Protein AF-A0A820BM24-F1 (afdb_monomer)

Solvent-accessible surface area (backbone atoms only — not comparable to full-atom values): 22820 Å² total; per-residue (Å²): 136,90,72,96,77,89,82,90,72,96,51,70,82,82,55,53,85,39,89,65,44,77,38,68,49,91,91,81,45,78,76,46,77,39,34,54,72,58,38,50,74,66,65,41,73,65,27,53,56,54,54,60,73,73,68,79,88,87,86,80,91,88,87,86,89,84,90,78,85,93,86,82,90,84,84,76,91,69,95,45,58,68,34,50,53,51,17,52,54,27,43,52,57,26,58,53,41,60,63,51,52,54,52,51,52,53,53,53,58,59,46,72,74,53,89,53,64,70,62,37,55,54,51,55,51,51,52,51,51,50,51,51,53,48,51,54,53,26,51,52,24,46,49,50,18,53,51,25,47,47,53,39,50,53,50,50,51,50,49,51,51,49,53,48,48,55,49,41,73,75,43,74,39,72,57,51,56,51,50,53,54,52,48,53,53,52,47,54,55,51,62,70,43,46,65,57,52,53,51,49,51,56,50,47,53,53,50,51,60,55,73,71,54,78,61,96,80,57,77,82,66,78,76,75,78,29,55,79,76,64,78,92,76,65,66,66,25,37,36,38,41,50,26,24,35,45,54,84,96,45,59,91,50,70,55,38,74,64,39,62,53,71,44,59,48,97,57,91,79,86,87,82,78,67,89,92,66,36,67,71,52,54,54,40,44,73,71,58,78,45,82,64,79,38,59,51,48,27,50,72,84,44,48,61,86,51,34,27,63,57,61,61,49,74,77,52,89,83,83,62,98,76,77,84,57,59,76,38,28,48,51,56,59,60,42,62,80,44,81,94,52,91,76,53,72,68,57,53,52,50,53,29,49,77,68,73,42,42,68,62,40,66,71,39,70,86,90,36,38,55,65,30,73,41,57,121

Foldseek 3Di:
DDDDDDDDDPDVVVCLPPQKDWDDDPPGDGDDMGHNVVVCVVCDPSVVSVVVNVDDDDDDDDDDDDDDDDDDPPDDDDPLVVLVVLLVVLVVLLVVLVVVVVVLVVVLVVLVVDPDPVVSVVVVVVSVVVNVVSVVSSVVSVVSNCVSVVVSVVVVVVVVVVVVVVVCVVDVCVVVVVCVVCVVVVVVVVVVCVVVVVVVVVVVVVVVVVVPDDDPDDQPPPVPQADFDPPVPFQFKKWWAQFWDDDPVGRVDILDGGDTDIDGGPDDDDDDDDPSNCPVVVVCVQLPVDDTPDTFMDGVRHTPVRHRNNNSNLPDDDDDPDDAADFFFQQVSQVVNPPPDDDDPVVSLVVCVVVVCNVVLVPPDPPQSRRDTDHD

Radius of gyration: 44.71 Å; Cα contacts (8 Å, |Δi|>4): 290; chains: 1; bounding box: 96×77×86 Å

pLDDT: mean 80.65, std 16.46, range [26.08, 97.44]

Mean predicted aligned error: 19.66 Å

Nearest PDB structures (foldseek):
  4ayx-assembly1_A  TM=6.324E-01  e=1.374E-15  Homo sapiens
  5kpj-assembly1_A  TM=5.023E-01  e=5.327E-17  Mus musculus
  7a69-assembly1_A  TM=4.609E-01  e=2.982E-17  Homo sapiens
  8pmj-assembly1_A  TM=6.245E-01  e=1.247E-14  Homo sapiens
  5och-assembly2_C  TM=5.347E-01  e=7.399E-15  Homo sapiens

Sequence (376 aa):
MGRTTIVVAHRLSTIRNADLILTMKTHSDIVEMGTHSQLILKKGHYFQLAQAQQQDPNSDTHDEEIFCDNQSVQEAGEPEWVYILFGTFASMLAGATAPVVGIIFSSLYHQYANTDLANQVRQTRNLAVIMICLHIAGGIFTWATTWAFAISGERLTRRMRLAAFAAVLRQEVGCVFIVITFAATAFGQSTAMMPEYSKARTAAIRIFALIERRSAIDPDNDDNNGVILPLDNIEGAVEFKNVHFSYPTRSKKLVLKNCSFKCAPLSSTALVGKSGHGKSTVISLLLRFYDPQQGSILLDGYDLRSLNLRWLRSIIGIVQQEPVLFDFNIRDNIAYGMLDRTVTDEEIHHVAKLANIHDTIISMPKVSCYNSFAGE

Secondary structure (DSSP, 8-state):
---------SSHHHHTT-S-EEEE-TTS-EEEEE-HHHHHHTTSHHHHHHHHTTS-S--------------SS-S---TTHHHHHHHHHHHHHHHTHHHHHHHHHHHHHHHTT---HHHHHHHHHHHHHHHHHHHHHHHHHHHHHHHHHHHHHHHHHHHHHHHHHHHHTTS-HHHHHHHHHHHHHHHHHHHHTHHHHHHHHHHHHHHHHHHS---SS-SS--SS-SBPPPGGG----EEEEEEEE--GGGTTS-SEEEEEEEEPTT-------STTSSHHHHHHHHTTSS--SEEEEEETTEETTTB-HHHHHHT-----SS----SEEHHHHHHTT-TTSPPPHHHHHHHHHHTT-HHHHHHS-TTTGGGSEE--

Structure (mmCIF, N/CA/C/O backbone):
data_AF-A0A820BM24-F1
#
_entry.id   AF-A0A820BM24-F1
#
loop_
_atom_site.group_PDB
_atom_site.id
_atom_site.type_symbol
_atom_site.label_atom_id
_atom_site.label_alt_id
_atom_site.label_comp_id
_atom_site.label_asym_id
_atom_site.label_entity_id
_atom_site.label_seq_id
_atom_site.pdbx_PDB_ins_code
_atom_site.Cartn_x
_atom_site.Cartn_y
_atom_site.Cartn_z
_atom_site.occupancy
_atom_site.B_iso_or_equiv
_atom_site.auth_seq_id
_atom_site.auth_comp_id
_atom_site.auth_asym_id
_atom_site.auth_atom_id
_atom_site.pdbx_PDB_model_num
ATOM 1 N N . MET A 1 1 ? 21.133 7.893 14.308 1.00 37.97 1 MET A N 1
ATOM 2 C CA . MET A 1 1 ? 21.611 6.553 14.716 1.00 37.97 1 MET A CA 1
ATOM 3 C C . MET A 1 1 ? 22.133 5.871 13.469 1.00 37.97 1 MET A C 1
ATOM 5 O O . MET A 1 1 ? 21.356 5.706 12.537 1.00 37.97 1 MET A O 1
ATOM 9 N N . GLY A 1 2 ? 23.441 5.617 13.410 1.00 53.16 2 GLY A N 1
ATOM 10 C CA . GLY A 1 2 ? 24.100 5.084 12.216 1.00 53.16 2 GLY A CA 1
ATOM 11 C C . GLY A 1 2 ? 23.794 3.606 11.979 1.00 53.16 2 GLY A C 1
ATOM 12 O O . GLY A 1 2 ? 23.418 2.886 12.903 1.00 53.16 2 GLY A O 1
ATOM 13 N N . ARG A 1 3 ? 23.966 3.168 10.731 1.00 51.59 3 ARG A N 1
ATOM 14 C CA . ARG A 1 3 ? 24.016 1.755 10.341 1.00 51.59 3 ARG A CA 1
ATOM 15 C C . ARG A 1 3 ? 25.448 1.433 9.933 1.00 51.59 3 ARG A C 1
ATOM 17 O O . ARG A 1 3 ? 26.060 2.235 9.227 1.00 51.59 3 ARG A O 1
ATOM 24 N N . THR A 1 4 ? 25.955 0.267 10.322 1.00 56.50 4 THR A N 1
ATOM 25 C CA . THR A 1 4 ? 27.225 -0.252 9.803 1.00 56.50 4 THR A CA 1
ATOM 26 C C . THR A 1 4 ? 27.129 -0.337 8.283 1.00 56.50 4 THR A C 1
ATOM 28 O O . THR A 1 4 ? 26.245 -1.013 7.760 1.00 56.50 4 THR A O 1
ATOM 31 N N . THR A 1 5 ? 27.991 0.395 7.582 1.00 55.69 5 THR A N 1
ATOM 32 C CA . THR A 1 5 ? 27.937 0.541 6.124 1.00 55.69 5 THR A CA 1
ATOM 33 C C . THR A 1 5 ? 29.291 0.151 5.554 1.00 55.69 5 THR A C 1
ATOM 35 O O . THR A 1 5 ? 30.288 0.806 5.837 1.00 55.69 5 THR A O 1
ATOM 38 N N . ILE A 1 6 ? 29.327 -0.925 4.770 1.00 73.12 6 ILE A N 1
ATOM 39 C CA . ILE A 1 6 ? 30.527 -1.372 4.059 1.00 73.12 6 ILE A CA 1
ATOM 40 C C . ILE A 1 6 ? 30.450 -0.800 2.643 1.00 73.12 6 ILE A C 1
ATOM 42 O O . ILE A 1 6 ? 29.454 -1.004 1.949 1.00 73.12 6 ILE A O 1
ATOM 46 N N . VAL A 1 7 ? 31.481 -0.062 2.228 1.00 67.81 7 VAL A N 1
ATOM 47 C CA . VAL A 1 7 ? 31.546 0.604 0.921 1.00 67.81 7 VAL A CA 1
ATOM 48 C C . VAL A 1 7 ? 32.791 0.130 0.184 1.00 67.81 7 VAL A C 1
ATOM 50 O O . VAL A 1 7 ? 33.906 0.341 0.651 1.00 67.81 7 VAL A O 1
ATOM 53 N N . VAL A 1 8 ? 32.596 -0.476 -0.987 1.00 73.50 8 VAL A N 1
ATOM 54 C CA . VAL A 1 8 ? 33.673 -0.797 -1.932 1.00 73.50 8 VAL A CA 1
ATOM 55 C C . VAL A 1 8 ? 33.683 0.297 -2.997 1.00 73.50 8 VAL A C 1
ATOM 57 O O . VAL A 1 8 ? 32.674 0.511 -3.666 1.00 73.50 8 VAL A O 1
ATOM 60 N N . ALA A 1 9 ? 34.793 1.024 -3.135 1.00 66.94 9 ALA A N 1
ATOM 61 C CA . ALA A 1 9 ? 34.901 2.151 -4.059 1.00 66.94 9 ALA A CA 1
ATOM 62 C C . ALA A 1 9 ? 36.257 2.178 -4.770 1.00 66.94 9 ALA A C 1
ATOM 64 O O . ALA A 1 9 ? 37.298 2.041 -4.137 1.00 66.94 9 ALA A O 1
ATOM 65 N N . HIS A 1 10 ? 36.234 2.453 -6.076 1.00 61.81 10 HIS A N 1
ATOM 66 C CA . HIS A 1 10 ? 37.442 2.631 -6.891 1.00 61.81 10 HIS A CA 1
ATOM 67 C C . HIS A 1 10 ? 38.037 4.049 -6.825 1.00 61.81 10 HIS A C 1
ATOM 69 O O . HIS A 1 10 ? 39.167 4.254 -7.255 1.00 61.81 10 HIS A O 1
ATOM 75 N N . ARG A 1 11 ? 37.299 5.043 -6.310 1.00 63.47 11 ARG A N 1
ATOM 76 C CA . ARG A 1 11 ? 37.763 6.435 -6.168 1.00 63.47 11 ARG A CA 1
ATOM 77 C C . ARG A 1 11 ? 38.035 6.729 -4.697 1.00 63.47 11 ARG A C 1
ATOM 79 O O . ARG A 1 11 ? 37.123 6.614 -3.880 1.00 63.47 11 ARG A O 1
ATOM 86 N N . LEU A 1 12 ? 39.253 7.144 -4.344 1.00 71.31 12 LEU A N 1
ATOM 87 C CA . LEU A 1 12 ? 39.605 7.370 -2.935 1.00 71.31 12 LEU A CA 1
ATOM 88 C C . LEU A 1 12 ? 38.837 8.540 -2.289 1.00 71.31 12 LEU A C 1
ATOM 90 O O . LEU A 1 12 ? 38.669 8.569 -1.068 1.00 71.31 12 LEU A O 1
ATOM 94 N N . SER A 1 13 ? 38.315 9.477 -3.085 1.00 71.31 13 SER A N 1
ATOM 95 C CA . SER A 1 13 ? 37.529 10.617 -2.596 1.00 71.31 13 SER A CA 1
ATOM 96 C C . SER A 1 13 ? 36.216 10.218 -1.908 1.00 71.31 13 SER A C 1
ATOM 98 O O . SER A 1 13 ? 35.816 10.889 -0.959 1.00 71.31 13 SER A O 1
ATOM 100 N N . THR A 1 14 ? 35.569 9.119 -2.315 1.00 69.44 14 THR A N 1
ATOM 101 C CA . THR A 1 14 ? 34.298 8.655 -1.725 1.00 69.44 14 THR A CA 1
ATOM 102 C C . THR A 1 14 ? 34.461 7.884 -0.415 1.00 69.44 14 THR A C 1
ATOM 104 O O . THR A 1 14 ? 33.500 7.790 0.343 1.00 69.44 14 THR A O 1
ATOM 107 N N . ILE A 1 15 ? 35.657 7.366 -0.115 1.00 80.31 15 ILE A N 1
ATOM 108 C CA . ILE A 1 15 ? 35.956 6.612 1.122 1.00 80.31 15 ILE A CA 1
ATOM 109 C C . ILE A 1 15 ? 36.770 7.412 2.147 1.00 80.31 15 ILE A C 1
ATOM 111 O O . ILE A 1 15 ? 37.054 6.919 3.234 1.00 80.31 15 ILE A O 1
ATOM 115 N N . ARG A 1 16 ? 37.116 8.668 1.839 1.00 78.50 16 ARG A N 1
ATOM 116 C CA . ARG A 1 16 ? 37.930 9.544 2.699 1.00 78.50 16 ARG A CA 1
ATOM 117 C C . ARG A 1 16 ? 37.364 9.740 4.111 1.00 78.50 16 ARG A C 1
ATOM 119 O O . ARG A 1 16 ? 38.133 9.858 5.061 1.00 78.50 16 ARG A O 1
ATOM 126 N N . ASN A 1 17 ? 36.037 9.759 4.229 1.00 77.12 17 ASN A N 1
ATOM 127 C CA . ASN A 1 17 ? 35.311 9.982 5.482 1.00 77.12 17 ASN A CA 1
ATOM 128 C C . ASN A 1 17 ? 34.834 8.671 6.141 1.00 77.12 17 ASN A C 1
ATOM 130 O O . ASN A 1 17 ? 33.962 8.715 7.003 1.00 77.12 17 ASN A O 1
ATOM 134 N N . ALA A 1 18 ? 35.341 7.508 5.716 1.00 80.88 18 ALA A N 1
ATOM 135 C CA . ALA A 1 18 ? 35.007 6.234 6.345 1.00 80.88 18 ALA A CA 1
ATOM 136 C C . ALA A 1 18 ? 35.722 6.080 7.699 1.00 80.88 18 ALA A C 1
ATOM 138 O O . ALA A 1 18 ? 36.927 6.320 7.803 1.00 80.88 18 ALA A O 1
ATOM 139 N N . ASP A 1 19 ? 34.988 5.617 8.715 1.00 82.19 19 ASP A N 1
ATOM 140 C CA . ASP A 1 19 ? 35.515 5.378 10.069 1.00 82.19 19 ASP A CA 1
ATOM 141 C C . ASP A 1 19 ? 36.599 4.283 10.104 1.00 82.19 19 ASP A C 1
ATOM 143 O O . ASP A 1 19 ? 37.441 4.258 11.001 1.00 82.19 19 ASP A O 1
ATOM 147 N N . LEU A 1 20 ? 36.591 3.380 9.117 1.00 81.06 20 LEU A N 1
ATOM 148 C CA . LEU A 1 20 ? 37.594 2.338 8.926 1.00 81.06 20 LEU A CA 1
ATOM 149 C C . LEU A 1 20 ? 37.752 2.027 7.433 1.00 81.06 20 LEU A C 1
ATOM 151 O O . LEU A 1 20 ? 36.768 1.774 6.740 1.00 81.06 20 LEU A O 1
ATOM 155 N N . ILE A 1 21 ? 38.992 2.013 6.951 1.00 86.62 21 ILE A N 1
ATOM 156 C CA . ILE A 1 21 ? 39.361 1.627 5.588 1.00 86.62 21 ILE A CA 1
ATOM 157 C C . ILE A 1 21 ? 40.187 0.339 5.659 1.00 86.62 21 ILE A C 1
ATOM 159 O O . ILE A 1 21 ? 41.071 0.209 6.510 1.00 86.62 21 ILE A O 1
ATOM 163 N N . LEU A 1 22 ? 39.888 -0.599 4.759 1.00 83.94 22 LEU A N 1
ATOM 164 C CA . LEU A 1 22 ? 40.585 -1.873 4.587 1.00 83.94 22 LEU A CA 1
ATOM 165 C C . LEU A 1 22 ? 41.218 -1.899 3.196 1.00 83.94 22 LEU A C 1
ATOM 167 O O . LEU A 1 22 ? 40.520 -1.701 2.204 1.00 83.94 22 LEU A O 1
ATOM 171 N N . THR A 1 23 ? 42.524 -2.143 3.125 1.00 77.00 23 THR A N 1
ATOM 172 C CA . THR A 1 23 ? 43.271 -2.229 1.862 1.00 77.00 23 THR A CA 1
ATOM 173 C C . THR A 1 23 ? 43.679 -3.674 1.631 1.00 77.00 23 THR A C 1
ATOM 175 O O . THR A 1 23 ? 44.342 -4.276 2.479 1.00 77.00 23 THR A O 1
ATOM 178 N N . MET A 1 24 ? 43.268 -4.231 0.495 1.00 73.56 24 MET A N 1
ATOM 179 C CA . MET A 1 24 ? 43.546 -5.613 0.102 1.00 73.56 24 MET A CA 1
ATOM 180 C C . MET A 1 24 ? 44.585 -5.656 -1.018 1.00 73.56 24 MET A C 1
ATOM 182 O O . MET A 1 24 ? 44.666 -4.725 -1.820 1.00 73.56 24 MET A O 1
ATOM 186 N N . LYS A 1 25 ? 45.354 -6.744 -1.086 1.00 70.06 25 LYS A N 1
ATOM 187 C CA . LYS A 1 25 ? 46.290 -7.026 -2.186 1.00 70.06 25 LYS A CA 1
ATOM 188 C C . LYS A 1 25 ? 45.809 -8.240 -2.993 1.00 70.06 25 LYS A C 1
ATOM 190 O O . LYS A 1 25 ? 44.867 -8.929 -2.600 1.00 70.06 25 LYS A O 1
ATOM 195 N N . THR A 1 26 ? 46.422 -8.473 -4.151 1.00 54.16 26 THR A N 1
ATOM 196 C CA . THR A 1 26 ? 46.179 -9.632 -5.020 1.00 54.16 26 THR A CA 1
ATOM 197 C C . THR A 1 26 ? 46.178 -10.937 -4.213 1.00 54.16 26 THR A C 1
ATOM 199 O O . THR A 1 26 ? 47.045 -11.124 -3.364 1.00 54.16 26 THR A O 1
ATOM 202 N N . HIS A 1 27 ? 45.215 -11.824 -4.491 1.00 49.50 27 HIS A N 1
ATOM 203 C CA . HIS A 1 27 ? 44.894 -13.042 -3.717 1.00 49.50 27 HIS A CA 1
ATOM 204 C C . HIS A 1 27 ? 44.203 -12.844 -2.349 1.00 49.50 27 HIS A C 1
ATOM 206 O O . HIS A 1 27 ? 44.266 -13.714 -1.491 1.00 49.50 27 HIS A O 1
ATOM 212 N N . SER A 1 28 ? 43.414 -11.774 -2.205 1.00 51.81 28 SER A N 1
ATOM 213 C CA . SER A 1 28 ? 42.346 -11.640 -1.190 1.00 51.81 28 SER A CA 1
ATOM 214 C C . SER A 1 28 ? 42.769 -11.420 0.270 1.00 51.81 28 SER A C 1
ATOM 216 O O . SER A 1 28 ? 41.905 -11.411 1.148 1.00 5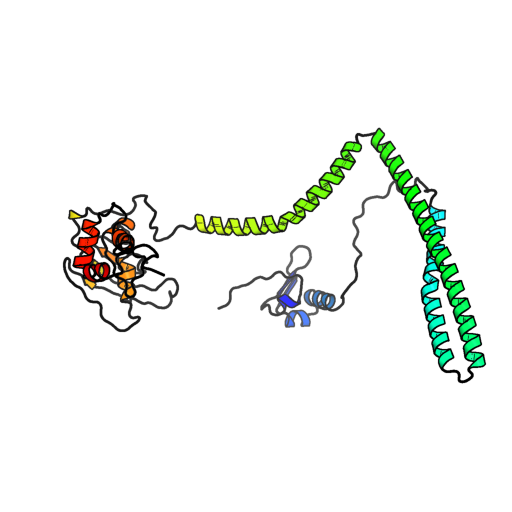1.81 28 SER A O 1
ATOM 218 N N . ASP A 1 29 ? 44.044 -11.146 0.541 1.00 67.19 29 ASP A N 1
ATOM 219 C CA . ASP A 1 29 ? 44.510 -10.784 1.884 1.00 67.19 29 ASP A CA 1
ATOM 220 C C . ASP A 1 29 ? 44.297 -9.293 2.200 1.00 67.19 29 ASP A C 1
ATOM 222 O O . ASP A 1 29 ? 44.568 -8.411 1.376 1.00 67.19 29 ASP A O 1
ATOM 226 N N . ILE A 1 30 ? 43.848 -8.996 3.428 1.00 78.12 30 ILE A N 1
ATOM 227 C CA . ILE A 1 30 ? 43.783 -7.630 3.973 1.00 78.12 30 ILE A CA 1
ATOM 228 C C . ILE A 1 30 ? 45.169 -7.262 4.505 1.00 78.12 30 ILE A C 1
ATOM 230 O O . ILE A 1 30 ? 45.624 -7.810 5.507 1.00 78.12 30 ILE A O 1
ATOM 234 N N . VAL A 1 31 ? 45.824 -6.306 3.850 1.00 76.00 31 VAL A N 1
ATOM 235 C CA . VAL A 1 31 ? 47.204 -5.901 4.157 1.00 76.00 31 VAL A CA 1
ATOM 236 C C . VAL A 1 31 ? 47.246 -4.684 5.082 1.00 76.00 31 VAL A C 1
ATOM 238 O O . VAL A 1 31 ? 48.149 -4.571 5.909 1.00 76.00 31 VAL A O 1
ATOM 241 N N . GLU A 1 32 ? 46.270 -3.774 4.987 1.00 80.88 32 GLU A N 1
ATOM 242 C CA . GLU A 1 32 ? 46.257 -2.539 5.785 1.00 80.88 32 GLU A CA 1
ATOM 243 C C . GLU A 1 32 ? 44.862 -2.205 6.318 1.00 80.88 32 GLU A C 1
ATOM 245 O O . GLU A 1 32 ? 43.856 -2.371 5.629 1.00 80.88 32 GLU A O 1
ATOM 250 N N . MET A 1 33 ? 44.814 -1.682 7.544 1.00 84.44 33 MET A N 1
ATOM 251 C CA . MET A 1 33 ? 43.596 -1.253 8.231 1.00 84.44 33 MET A CA 1
ATOM 252 C C . MET A 1 33 ? 43.857 0.057 8.991 1.00 84.44 33 MET A C 1
ATOM 254 O O . MET A 1 33 ? 44.900 0.209 9.640 1.00 84.44 33 MET A O 1
ATOM 258 N N . GLY A 1 34 ? 42.921 1.007 8.909 1.00 84.00 34 GLY A N 1
ATOM 259 C CA . GLY A 1 34 ? 42.967 2.270 9.655 1.00 84.00 34 GLY A CA 1
ATOM 260 C C . GLY A 1 34 ? 42.073 3.361 9.063 1.00 84.00 34 GLY A C 1
ATOM 261 O O . GLY A 1 34 ? 41.353 3.128 8.095 1.00 84.00 34 GLY A O 1
ATOM 262 N N . THR A 1 35 ? 42.122 4.566 9.629 1.00 85.38 35 THR A N 1
ATOM 263 C CA . THR A 1 35 ? 41.476 5.749 9.028 1.00 85.38 35 THR A CA 1
ATOM 264 C C . THR A 1 35 ? 42.340 6.347 7.914 1.00 85.38 35 THR A C 1
ATOM 266 O O . THR A 1 35 ? 43.556 6.142 7.879 1.00 85.38 35 THR A O 1
ATOM 269 N N . HIS A 1 36 ? 41.739 7.149 7.027 1.00 83.56 36 HIS A N 1
ATOM 270 C CA . HIS A 1 36 ? 42.433 7.835 5.926 1.00 83.56 36 HIS A CA 1
ATOM 271 C C . HIS A 1 36 ? 43.730 8.544 6.371 1.00 83.56 36 HIS A C 1
ATOM 273 O O . HIS A 1 36 ? 44.790 8.335 5.781 1.00 83.56 36 HIS A O 1
ATOM 279 N N . SER A 1 37 ? 43.678 9.318 7.461 1.00 81.12 37 SER A N 1
ATOM 280 C CA . SER A 1 37 ? 44.842 10.040 7.999 1.00 81.12 37 SER A CA 1
ATOM 281 C C . SER A 1 37 ? 45.944 9.106 8.517 1.00 81.12 37 SER A C 1
ATOM 283 O O . SER A 1 37 ? 47.126 9.383 8.328 1.00 81.12 37 SER A O 1
ATOM 285 N N . GLN A 1 38 ? 45.574 7.984 9.146 1.00 81.81 38 GLN A N 1
ATOM 286 C CA . GLN A 1 38 ? 46.529 6.992 9.653 1.00 81.81 38 GLN A CA 1
ATOM 287 C C . GLN A 1 38 ? 47.213 6.224 8.515 1.00 81.81 38 GLN A C 1
ATOM 289 O O . GLN A 1 38 ? 48.414 5.969 8.582 1.00 81.81 38 GLN A O 1
ATOM 294 N N . LEU A 1 39 ? 46.466 5.866 7.467 1.00 81.12 39 LEU A N 1
ATOM 295 C CA . LEU A 1 39 ? 46.996 5.130 6.318 1.00 81.12 39 LEU A CA 1
ATOM 296 C C . LEU A 1 39 ? 47.895 6.004 5.428 1.00 81.12 39 LEU A C 1
ATOM 298 O O . LEU A 1 39 ? 48.918 5.522 4.946 1.00 81.12 39 LEU A O 1
ATOM 302 N N . ILE A 1 40 ? 47.594 7.303 5.292 1.00 79.50 40 ILE A N 1
ATOM 303 C CA . ILE A 1 40 ? 48.495 8.262 4.628 1.00 79.50 40 ILE A CA 1
ATOM 304 C C . ILE A 1 40 ? 49.832 8.384 5.373 1.00 79.50 40 ILE A C 1
ATOM 306 O O . ILE A 1 40 ? 50.889 8.337 4.746 1.00 79.50 40 ILE A O 1
ATOM 310 N N . LEU A 1 41 ? 49.811 8.484 6.708 1.00 78.00 41 LEU A N 1
ATOM 311 C CA . LEU A 1 41 ? 51.032 8.577 7.520 1.00 78.00 41 LEU A CA 1
ATOM 312 C C . LEU A 1 41 ? 51.919 7.324 7.425 1.00 78.00 41 LEU A C 1
ATOM 314 O O . LEU A 1 41 ? 53.141 7.442 7.484 1.00 78.00 41 LEU A O 1
ATOM 318 N N . LYS A 1 42 ? 51.323 6.137 7.242 1.00 78.00 42 LYS A N 1
ATOM 319 C CA . LYS A 1 42 ? 52.053 4.865 7.091 1.00 78.00 42 LYS A CA 1
ATOM 320 C C . LYS A 1 42 ? 52.771 4.703 5.742 1.00 78.00 42 LYS A C 1
ATOM 322 O O . LYS A 1 42 ? 53.598 3.805 5.633 1.00 78.00 42 LYS A O 1
ATOM 327 N N . LYS A 1 43 ? 52.471 5.535 4.732 1.00 78.81 43 LYS A N 1
ATOM 328 C CA . LYS A 1 43 ? 53.042 5.470 3.365 1.00 78.81 43 LYS A CA 1
ATOM 329 C C . LYS A 1 43 ? 52.965 4.085 2.685 1.00 78.81 43 LYS A C 1
ATOM 331 O O . LYS A 1 43 ? 53.815 3.741 1.866 1.00 78.81 43 LYS A O 1
ATOM 336 N N . GLY A 1 44 ? 51.945 3.302 3.032 1.00 79.44 44 GLY A N 1
ATOM 337 C CA . GLY A 1 44 ? 51.732 1.938 2.542 1.00 79.44 44 GLY A CA 1
ATOM 338 C C . GLY A 1 44 ? 51.004 1.843 1.193 1.00 79.44 44 GLY A C 1
ATOM 339 O O . GLY A 1 44 ? 50.932 2.819 0.442 1.00 79.44 44 GLY A O 1
ATOM 340 N N . HIS A 1 45 ? 50.420 0.678 0.900 1.00 77.38 45 HIS A N 1
ATOM 341 C CA . HIS A 1 45 ? 49.632 0.407 -0.317 1.00 77.38 45 HIS A CA 1
ATOM 342 C C . HIS A 1 45 ? 48.503 1.425 -0.515 1.00 77.38 45 HIS A C 1
ATOM 344 O O . HIS A 1 45 ? 48.327 1.942 -1.618 1.00 77.38 45 HIS A O 1
ATOM 350 N N . TYR A 1 46 ? 47.789 1.801 0.553 1.00 81.44 46 TYR A N 1
ATOM 351 C CA . TYR A 1 46 ? 46.750 2.834 0.470 1.00 81.44 46 TYR A CA 1
ATOM 352 C C . TYR A 1 46 ? 47.298 4.201 0.024 1.00 81.44 46 TYR A C 1
ATOM 354 O O . TYR A 1 46 ? 46.655 4.921 -0.740 1.00 81.44 46 TYR A O 1
ATOM 362 N N . PHE A 1 47 ? 48.495 4.569 0.489 1.00 80.12 47 PHE A N 1
ATOM 363 C CA . PHE A 1 47 ? 49.132 5.844 0.153 1.00 80.12 47 PHE A CA 1
ATOM 364 C C . PHE A 1 47 ? 49.641 5.868 -1.294 1.00 80.12 47 PHE A C 1
ATOM 366 O O . PHE A 1 47 ? 49.497 6.887 -1.966 1.00 80.12 47 PHE A O 1
ATOM 373 N N . GLN A 1 48 ? 50.167 4.747 -1.795 1.00 77.25 48 GLN A N 1
ATOM 374 C CA . GLN A 1 48 ? 50.580 4.608 -3.196 1.00 77.25 48 GLN A CA 1
ATOM 375 C C . GLN A 1 48 ? 49.382 4.782 -4.144 1.00 77.25 48 GLN A C 1
ATOM 377 O O . GLN A 1 48 ? 49.449 5.577 -5.080 1.00 77.25 48 GLN A O 1
ATOM 382 N N . LEU A 1 49 ? 48.244 4.146 -3.836 1.00 70.75 49 LEU A N 1
ATOM 383 C CA . LEU A 1 49 ? 46.984 4.341 -4.568 1.00 70.75 49 LEU A CA 1
ATOM 384 C C . LEU A 1 49 ? 46.461 5.788 -4.474 1.00 70.75 49 LEU A C 1
ATOM 386 O O . LEU A 1 49 ? 45.901 6.308 -5.438 1.00 70.75 49 LEU A O 1
ATOM 390 N N . ALA A 1 50 ? 46.663 6.461 -3.336 1.00 72.44 50 ALA A N 1
ATOM 391 C CA . ALA A 1 50 ? 46.279 7.860 -3.154 1.00 72.44 50 ALA A CA 1
ATOM 392 C C . ALA A 1 50 ? 47.132 8.842 -3.969 1.00 72.44 50 ALA A C 1
ATOM 394 O O . ALA A 1 50 ? 46.581 9.806 -4.497 1.00 72.44 50 ALA A O 1
ATOM 395 N N . GLN A 1 51 ? 48.441 8.602 -4.095 1.00 73.75 51 GLN A N 1
ATOM 396 C CA . GLN A 1 51 ? 49.309 9.405 -4.962 1.00 73.75 51 GLN A CA 1
ATOM 397 C C . GLN A 1 51 ? 49.011 9.154 -6.444 1.00 73.75 51 GLN A C 1
ATOM 399 O O . GLN A 1 51 ? 48.860 10.116 -7.193 1.00 73.75 51 GLN A O 1
ATOM 404 N N . ALA A 1 52 ? 48.832 7.892 -6.849 1.00 64.88 52 ALA A N 1
ATOM 405 C CA . ALA A 1 52 ? 48.509 7.533 -8.231 1.00 64.88 52 ALA A CA 1
ATOM 406 C C . ALA A 1 52 ? 47.192 8.167 -8.731 1.00 64.88 52 ALA A C 1
ATOM 408 O O . ALA A 1 52 ? 47.079 8.503 -9.901 1.00 64.88 52 ALA A O 1
ATOM 409 N N . GLN A 1 53 ? 46.206 8.404 -7.852 1.00 60.03 53 GLN A N 1
ATOM 410 C CA . GLN A 1 53 ? 44.963 9.109 -8.215 1.00 60.03 53 GLN A CA 1
ATOM 411 C C . GLN A 1 53 ? 45.053 10.649 -8.181 1.00 60.03 53 GLN A C 1
ATOM 413 O O . GLN A 1 53 ? 44.049 11.313 -8.442 1.00 60.03 53 GLN A O 1
ATOM 418 N N . GLN A 1 54 ? 46.208 11.240 -7.852 1.00 58.38 54 GLN A N 1
ATOM 419 C CA . GLN A 1 54 ? 46.415 12.699 -7.866 1.00 58.38 54 GLN A CA 1
ATOM 420 C C . GLN A 1 54 ? 47.227 13.208 -9.066 1.00 58.38 54 GLN A C 1
ATOM 422 O O . GLN A 1 54 ? 47.317 14.421 -9.253 1.00 58.38 54 GLN A O 1
ATOM 427 N N . GLN A 1 55 ? 47.766 12.314 -9.897 1.00 46.25 55 GLN A N 1
ATOM 428 C CA . GLN A 1 55 ? 48.464 12.646 -11.139 1.00 46.25 55 GLN A CA 1
ATOM 429 C C . GLN A 1 55 ? 47.929 11.784 -12.290 1.00 46.25 55 GLN A C 1
ATOM 431 O O . GLN A 1 55 ? 48.527 10.768 -12.603 1.00 46.25 55 GLN A O 1
ATOM 436 N N . ASP A 1 56 ? 46.775 12.166 -12.856 1.00 39.22 56 ASP A N 1
ATOM 437 C CA . ASP A 1 56 ? 46.582 12.290 -14.318 1.00 39.22 56 ASP A CA 1
ATOM 438 C C . ASP A 1 56 ? 45.120 12.567 -14.725 1.00 39.22 56 ASP A C 1
ATOM 440 O O . ASP A 1 56 ? 44.198 11.832 -14.356 1.00 39.22 56 ASP A O 1
ATOM 444 N N . PRO A 1 57 ? 44.893 13.592 -15.564 1.00 44.34 57 PRO A N 1
ATOM 445 C CA . PRO A 1 57 ? 43.786 13.660 -16.504 1.00 44.34 57 PRO A CA 1
ATOM 446 C C . PRO A 1 57 ? 44.297 13.447 -17.947 1.00 44.34 57 PRO A C 1
ATOM 448 O O . PRO A 1 57 ? 44.902 14.349 -18.523 1.00 44.34 57 PRO A O 1
ATOM 451 N N . ASN A 1 58 ? 43.941 12.298 -18.539 1.00 38.03 58 ASN A N 1
ATOM 452 C CA . ASN A 1 58 ? 44.236 11.816 -19.908 1.00 38.03 58 ASN A CA 1
ATOM 453 C C . ASN A 1 58 ? 45.621 11.178 -20.157 1.00 38.03 58 ASN A C 1
ATOM 455 O O . ASN A 1 58 ? 46.597 11.877 -20.410 1.00 38.03 58 ASN A O 1
ATOM 459 N N . SER A 1 59 ? 45.652 9.849 -20.303 1.00 29.91 59 SER A N 1
ATOM 460 C CA . SER A 1 59 ? 46.204 9.159 -21.491 1.00 29.91 59 SER A CA 1
ATOM 461 C C . SER A 1 59 ? 45.869 7.655 -21.461 1.00 29.91 59 SER A C 1
ATOM 463 O O . SER A 1 59 ? 45.590 7.102 -20.398 1.00 29.91 59 SER A O 1
ATOM 465 N N . ASP A 1 60 ? 45.827 7.020 -22.635 1.00 33.03 60 ASP A N 1
ATOM 466 C CA . ASP A 1 60 ? 45.508 5.597 -22.834 1.00 33.03 60 ASP A CA 1
ATOM 467 C C . ASP A 1 60 ? 46.776 4.725 -22.924 1.00 33.03 60 ASP A C 1
ATOM 469 O O . ASP A 1 60 ? 47.744 5.170 -23.536 1.00 33.03 60 ASP A O 1
ATOM 473 N N . THR A 1 61 ? 46.687 3.451 -22.484 1.00 33.88 61 THR A N 1
ATOM 474 C CA . THR A 1 61 ? 47.502 2.265 -22.909 1.00 33.88 61 THR A CA 1
ATOM 475 C C . THR A 1 61 ? 49.041 2.343 -22.722 1.00 33.88 61 THR A C 1
ATOM 477 O O . THR A 1 61 ? 49.657 3.370 -22.951 1.00 33.88 61 THR A O 1
ATOM 480 N N . HIS A 1 62 ? 49.812 1.339 -22.297 1.00 33.12 62 HIS A N 1
ATOM 481 C CA . HIS A 1 62 ? 49.792 -0.136 -22.366 1.00 33.12 62 HIS A CA 1
ATOM 482 C C . HIS A 1 62 ? 50.597 -0.693 -21.152 1.00 33.12 62 HIS A C 1
ATOM 484 O O . HIS A 1 62 ? 51.267 0.097 -20.488 1.00 33.12 62 HIS A O 1
ATOM 490 N N . ASP A 1 63 ? 50.768 -1.987 -20.844 1.00 30.08 63 ASP A N 1
ATOM 491 C CA . ASP A 1 63 ? 49.998 -3.255 -20.924 1.00 30.08 63 ASP A CA 1
ATOM 492 C C . ASP A 1 63 ? 50.808 -4.307 -20.104 1.00 30.08 63 ASP A C 1
ATOM 494 O O . ASP A 1 63 ? 51.940 -4.025 -19.710 1.00 30.08 63 ASP A O 1
ATOM 498 N N . GLU A 1 64 ? 50.293 -5.526 -19.873 1.00 28.25 64 GLU A N 1
ATOM 499 C CA . GLU A 1 64 ? 51.125 -6.689 -19.488 1.00 28.25 64 GLU A CA 1
ATOM 500 C C . GLU A 1 64 ? 50.714 -7.959 -20.259 1.00 28.25 64 GLU A C 1
ATOM 502 O O . GLU A 1 64 ? 49.548 -8.161 -20.604 1.00 28.25 64 GLU A O 1
ATOM 507 N N . GLU A 1 65 ? 51.709 -8.784 -20.588 1.00 29.95 65 GLU A N 1
ATOM 508 C CA . GLU A 1 65 ? 51.651 -9.804 -21.641 1.00 29.95 65 GLU A CA 1
ATOM 509 C C . GLU A 1 65 ? 50.976 -11.122 -21.216 1.00 29.95 65 GLU A C 1
ATOM 511 O O . GLU A 1 65 ? 51.148 -11.608 -20.099 1.00 29.95 65 GLU A O 1
ATOM 516 N N . ILE A 1 66 ? 50.327 -11.796 -22.175 1.00 29.77 66 ILE A N 1
ATOM 517 C CA . ILE A 1 66 ? 50.167 -13.258 -22.149 1.00 29.77 66 ILE A CA 1
ATOM 518 C C . ILE A 1 66 ? 50.873 -13.834 -23.377 1.00 29.77 66 ILE A C 1
ATOM 520 O O . ILE A 1 66 ? 50.490 -13.586 -24.518 1.00 29.77 66 ILE A O 1
ATOM 524 N N . PHE A 1 67 ? 51.915 -14.619 -23.118 1.00 26.09 67 PHE A N 1
ATOM 525 C CA . PHE A 1 67 ? 52.761 -15.249 -24.124 1.00 26.09 67 PHE A CA 1
ATOM 526 C C . PHE A 1 67 ? 52.112 -16.535 -24.664 1.00 26.09 67 PHE A C 1
ATOM 528 O O . PHE A 1 67 ? 51.850 -17.456 -23.891 1.00 26.09 67 PHE A O 1
ATOM 535 N N . CYS A 1 68 ? 51.906 -16.635 -25.981 1.00 30.06 68 CYS A N 1
ATOM 536 C CA . CYS A 1 68 ? 51.628 -17.898 -26.680 1.00 30.06 68 CYS A CA 1
ATOM 537 C C . CYS A 1 68 ? 52.158 -17.866 -28.124 1.00 30.06 68 CYS A C 1
ATOM 539 O O . CYS A 1 68 ? 51.473 -17.424 -29.037 1.00 30.06 68 CYS A O 1
ATOM 541 N N . ASP A 1 69 ? 53.390 -18.360 -28.250 1.00 26.08 69 ASP A N 1
ATOM 542 C CA . ASP A 1 69 ? 54.063 -18.990 -29.397 1.00 26.08 69 ASP A CA 1
ATOM 543 C C . ASP A 1 69 ? 53.984 -18.376 -30.816 1.00 26.08 69 ASP A C 1
ATOM 545 O O . ASP A 1 69 ? 52.934 -18.212 -31.434 1.00 26.08 69 ASP A O 1
ATOM 549 N N . ASN A 1 70 ? 55.167 -18.131 -31.387 1.00 32.91 70 ASN A N 1
ATOM 550 C CA . ASN A 1 70 ? 55.368 -17.538 -32.708 1.00 32.91 70 ASN A CA 1
ATOM 551 C C . ASN A 1 70 ? 55.848 -18.600 -33.708 1.00 32.91 70 ASN A C 1
ATOM 553 O O . ASN A 1 70 ? 57.051 -18.830 -33.836 1.00 32.91 70 ASN A O 1
ATOM 557 N N . GLN A 1 71 ? 54.938 -19.177 -34.501 1.00 36.81 71 GLN A N 1
ATOM 558 C CA . GLN A 1 71 ? 55.336 -19.933 -35.696 1.00 36.81 71 GLN A CA 1
ATOM 559 C C . GLN A 1 71 ? 54.318 -19.864 -36.852 1.00 36.81 71 GLN A C 1
ATOM 561 O O . GLN A 1 71 ? 53.656 -20.842 -37.181 1.00 36.81 71 GLN A O 1
ATOM 566 N N . SER A 1 72 ? 54.196 -18.682 -37.483 1.00 35.69 72 SER A N 1
ATOM 567 C CA . SER A 1 72 ? 53.947 -18.505 -38.944 1.00 35.69 72 SER A CA 1
ATOM 568 C C . SER A 1 72 ? 53.688 -17.039 -39.368 1.00 35.69 72 SER A C 1
ATOM 570 O O . SER A 1 72 ? 52.768 -16.752 -40.126 1.00 35.69 72 SER A O 1
ATOM 572 N N . VAL A 1 73 ? 54.516 -16.080 -38.925 1.00 37.84 73 VAL A N 1
ATOM 573 C CA . VAL A 1 73 ? 54.420 -14.657 -39.359 1.00 37.84 73 VAL A CA 1
ATOM 574 C C . VAL A 1 73 ? 55.537 -14.261 -40.350 1.00 37.84 73 VAL A C 1
ATOM 576 O O . VAL A 1 73 ? 55.638 -13.118 -40.784 1.00 37.84 73 VAL A O 1
ATOM 579 N N . GLN A 1 74 ? 56.359 -15.218 -40.790 1.00 39.75 74 GLN A N 1
ATOM 580 C CA . GLN A 1 74 ? 57.372 -15.023 -41.835 1.00 39.75 74 GLN A CA 1
ATOM 581 C C . GLN A 1 74 ? 57.119 -15.923 -43.049 1.00 39.75 74 GLN A C 1
ATOM 583 O O . GLN A 1 74 ? 57.883 -16.849 -43.284 1.00 39.75 74 GLN A O 1
ATOM 588 N N . GLU A 1 75 ? 56.074 -15.637 -43.839 1.00 42.25 75 GLU A N 1
ATOM 589 C CA . GLU A 1 75 ? 55.997 -16.129 -45.230 1.00 42.25 75 GLU A CA 1
ATOM 590 C C . GLU A 1 75 ? 55.003 -15.360 -46.136 1.00 42.25 75 GLU A C 1
ATOM 592 O O . GLU A 1 75 ? 54.170 -15.947 -46.817 1.00 42.25 75 GLU A O 1
ATOM 597 N N . ALA A 1 76 ? 55.099 -14.023 -46.187 1.00 34.50 76 ALA A N 1
ATOM 598 C CA . ALA A 1 76 ? 54.658 -13.220 -47.344 1.00 34.50 76 ALA A CA 1
ATOM 599 C C . ALA A 1 76 ? 55.153 -11.765 -47.242 1.00 34.50 76 ALA A C 1
ATOM 601 O O . ALA A 1 76 ? 54.609 -10.962 -46.487 1.00 34.50 76 ALA A O 1
ATOM 602 N N . GLY A 1 77 ? 56.149 -11.385 -48.048 1.00 45.09 77 GLY A N 1
ATOM 603 C CA . GLY A 1 77 ? 56.446 -9.969 -48.278 1.00 45.09 77 GLY A CA 1
ATOM 604 C C . GLY A 1 77 ? 55.356 -9.344 -49.149 1.00 45.09 77 GLY A C 1
ATOM 605 O O . GLY A 1 77 ? 55.287 -9.628 -50.344 1.00 45.09 77 GLY A O 1
ATOM 606 N N . GLU A 1 78 ? 54.489 -8.512 -48.571 1.00 59.09 78 GLU A N 1
ATOM 607 C CA . GLU A 1 78 ? 53.371 -7.918 -49.310 1.00 59.09 78 GLU A CA 1
ATOM 608 C C . GLU A 1 78 ? 53.821 -6.721 -50.188 1.00 59.09 78 GLU A C 1
ATOM 610 O O . GLU A 1 78 ? 54.580 -5.860 -49.732 1.00 59.09 78 GLU A O 1
ATOM 615 N N . PRO A 1 79 ? 53.367 -6.614 -51.456 1.00 63.88 79 PRO A N 1
ATOM 616 C CA . PRO A 1 79 ? 53.969 -5.742 -52.481 1.00 63.88 79 PRO A CA 1
ATOM 617 C C . PRO A 1 79 ? 53.619 -4.243 -52.362 1.00 63.88 79 PRO A C 1
ATOM 619 O O . PRO A 1 79 ? 53.765 -3.484 -53.320 1.00 63.88 79 PRO A O 1
ATOM 622 N N . GLU A 1 80 ? 53.118 -3.801 -51.211 1.00 71.38 80 GLU A N 1
ATOM 623 C CA . GLU A 1 80 ? 52.503 -2.479 -51.022 1.00 71.38 80 GLU A CA 1
ATOM 624 C C . GLU A 1 80 ? 53.351 -1.523 -50.166 1.00 71.38 80 GLU A C 1
ATOM 626 O O . GLU A 1 80 ? 53.097 -0.317 -50.159 1.00 71.38 80 GLU A O 1
ATOM 631 N N . TRP A 1 81 ? 54.425 -2.021 -49.539 1.00 78.06 81 TRP A N 1
ATOM 632 C CA . TRP A 1 81 ? 55.330 -1.237 -48.683 1.00 78.06 81 TRP A CA 1
ATOM 633 C C . TRP A 1 81 ? 55.889 0.024 -49.361 1.00 78.06 81 TRP A C 1
ATOM 635 O O . TRP A 1 81 ? 56.079 1.038 -48.698 1.00 78.06 81 TRP 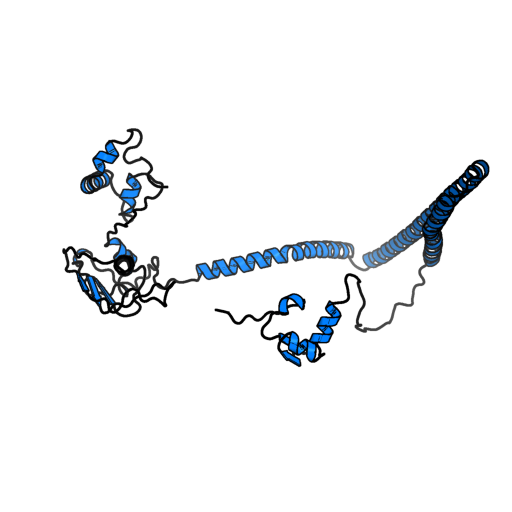A O 1
ATOM 645 N N . VAL A 1 82 ? 56.092 -0.002 -50.684 1.00 84.06 82 VAL A N 1
ATOM 646 C CA . VAL A 1 82 ? 56.560 1.156 -51.467 1.00 84.06 82 VAL A CA 1
ATOM 647 C C . VAL A 1 82 ? 55.544 2.305 -51.438 1.00 84.06 82 VAL A C 1
ATOM 649 O O . VAL A 1 82 ? 55.934 3.463 -51.302 1.00 84.06 82 VAL A O 1
ATOM 652 N N . TYR A 1 83 ? 54.243 2.003 -51.516 1.00 86.50 83 TYR A N 1
ATOM 653 C CA . TYR A 1 83 ? 53.178 3.012 -51.454 1.00 86.50 83 TYR A CA 1
ATOM 654 C C . TYR A 1 83 ? 52.994 3.546 -50.033 1.00 86.50 83 TYR A C 1
ATOM 656 O O . TYR A 1 83 ? 52.783 4.743 -49.861 1.00 86.50 83 TYR A O 1
ATOM 664 N N . ILE A 1 84 ? 53.143 2.688 -49.020 1.00 84.62 84 ILE A N 1
ATOM 665 C CA . ILE A 1 84 ? 53.102 3.088 -47.607 1.00 84.62 84 ILE A CA 1
ATOM 666 C C . ILE A 1 84 ? 54.290 4.005 -47.279 1.00 84.62 84 ILE A C 1
ATOM 668 O O . ILE A 1 84 ? 54.100 5.071 -46.694 1.00 84.62 84 ILE A O 1
ATOM 672 N N . LEU A 1 85 ? 55.504 3.647 -47.710 1.00 87.12 85 LEU A N 1
ATOM 673 C CA . LEU A 1 85 ? 56.716 4.448 -47.514 1.00 87.12 85 LEU A CA 1
ATOM 674 C C . LEU A 1 85 ? 56.618 5.805 -48.229 1.00 87.12 85 LEU A C 1
ATOM 676 O O . LEU A 1 85 ? 56.896 6.843 -47.629 1.00 87.12 85 LEU A O 1
ATOM 680 N N . PHE A 1 86 ? 56.159 5.808 -49.484 1.00 90.50 86 PHE A N 1
ATOM 681 C CA . PHE A 1 86 ? 55.926 7.030 -50.255 1.00 90.50 86 PHE A CA 1
ATOM 682 C C . PHE A 1 86 ? 54.839 7.919 -49.627 1.00 90.50 86 PHE A C 1
ATOM 684 O O . PHE A 1 86 ? 55.050 9.121 -49.472 1.00 90.50 86 PHE A O 1
ATOM 691 N N . GLY A 1 87 ? 53.709 7.338 -49.208 1.00 88.56 87 GLY A N 1
ATOM 692 C CA . GLY A 1 87 ? 52.625 8.048 -48.525 1.00 88.56 87 GLY A CA 1
ATOM 693 C C . GLY A 1 87 ? 53.067 8.646 -47.189 1.00 88.56 87 GLY A C 1
ATOM 694 O O . GLY A 1 87 ? 52.755 9.796 -46.896 1.00 88.56 87 GLY A O 1
ATOM 695 N N . THR A 1 88 ? 53.876 7.917 -46.418 1.00 89.75 88 THR A N 1
ATOM 696 C CA . THR A 1 88 ? 54.454 8.396 -45.150 1.00 89.75 88 THR A CA 1
ATOM 697 C C . THR A 1 88 ? 55.396 9.580 -45.379 1.00 89.75 88 THR A C 1
ATOM 699 O O . THR A 1 88 ? 55.301 10.595 -44.689 1.00 89.75 88 THR A O 1
ATOM 702 N N . PHE A 1 89 ? 56.263 9.500 -46.393 1.00 91.69 89 PHE A N 1
ATOM 703 C CA . PHE A 1 89 ? 57.169 10.592 -46.752 1.00 91.69 89 PHE A CA 1
ATOM 704 C C . PHE A 1 89 ? 56.414 11.838 -47.249 1.00 91.69 89 PHE A C 1
ATOM 706 O O . PHE A 1 89 ? 56.699 12.953 -46.808 1.00 91.69 89 PHE A O 1
ATOM 713 N N . ALA A 1 90 ? 55.403 11.660 -48.106 1.00 89.38 90 ALA A N 1
ATOM 714 C CA . ALA A 1 90 ? 54.540 12.751 -48.559 1.00 89.38 90 ALA A CA 1
ATOM 715 C C . ALA A 1 90 ? 53.751 13.383 -47.393 1.00 89.38 90 ALA A C 1
ATOM 717 O O . ALA A 1 90 ? 53.662 14.609 -47.314 1.00 89.38 90 ALA A O 1
ATOM 718 N N . SER A 1 91 ? 53.271 12.575 -46.441 1.00 91.19 91 SER A N 1
ATOM 719 C CA . SER A 1 91 ? 52.566 13.049 -45.244 1.00 91.19 91 SER A CA 1
ATOM 720 C C . SER A 1 91 ? 53.459 13.912 -44.351 1.00 91.19 91 SER A C 1
ATOM 722 O O . SER A 1 91 ? 52.992 14.900 -43.785 1.00 91.19 91 SER A O 1
ATOM 724 N N . MET A 1 92 ? 54.747 13.574 -44.235 1.00 91.44 92 MET A N 1
ATOM 725 C CA . MET A 1 92 ? 55.719 14.367 -43.479 1.00 91.44 92 MET A CA 1
ATOM 726 C C . MET A 1 92 ? 55.933 15.751 -44.117 1.00 91.44 92 MET A C 1
ATOM 728 O O . MET A 1 92 ? 55.951 16.761 -43.413 1.00 91.44 92 MET A O 1
ATOM 732 N N . LEU A 1 93 ? 56.028 15.817 -45.450 1.00 89.31 93 LEU A N 1
ATOM 733 C CA . LEU A 1 93 ? 56.157 17.080 -46.188 1.00 89.31 93 LEU A CA 1
ATOM 734 C C . LEU A 1 93 ? 54.872 17.921 -46.150 1.00 89.31 93 LEU A C 1
ATOM 736 O O . LEU A 1 93 ? 54.947 19.139 -45.995 1.00 89.31 93 LEU A O 1
ATOM 740 N N . ALA A 1 94 ? 53.697 17.288 -46.222 1.00 87.25 94 ALA A N 1
ATOM 741 C CA . ALA A 1 94 ? 52.416 17.964 -46.026 1.00 87.25 94 ALA A CA 1
ATOM 742 C C . ALA A 1 94 ? 52.305 18.551 -44.605 1.00 87.25 94 ALA A C 1
ATOM 744 O O . ALA A 1 94 ? 51.991 19.733 -44.447 1.00 87.25 94 ALA A O 1
ATOM 745 N N . GLY A 1 95 ? 52.643 17.768 -43.574 1.00 86.19 95 GLY A N 1
ATOM 746 C CA . GLY A 1 95 ? 52.630 18.199 -42.172 1.00 86.19 95 GLY A CA 1
ATOM 747 C C . GLY A 1 95 ? 53.585 19.360 -41.874 1.00 86.19 95 GLY A C 1
ATOM 748 O O . GLY A 1 95 ? 53.247 20.248 -41.092 1.00 86.19 95 GLY A O 1
ATOM 749 N N . ALA A 1 96 ? 54.733 19.422 -42.556 1.00 88.88 96 ALA A N 1
ATOM 750 C CA . ALA A 1 96 ? 55.694 20.519 -42.430 1.00 88.88 96 ALA A CA 1
ATOM 751 C C . ALA A 1 96 ? 55.158 21.886 -42.910 1.00 88.88 96 ALA A C 1
ATOM 753 O O . ALA A 1 96 ? 55.726 22.920 -42.557 1.00 88.88 96 ALA A O 1
ATOM 754 N N . THR A 1 97 ? 54.056 21.939 -43.668 1.00 89.25 97 THR A N 1
ATOM 755 C CA . THR A 1 97 ? 53.490 23.223 -44.123 1.00 89.25 97 THR A CA 1
ATOM 756 C C . THR A 1 97 ? 52.901 24.055 -42.983 1.00 89.25 97 THR A C 1
ATOM 758 O O . THR A 1 97 ? 53.111 25.267 -42.954 1.00 89.25 97 THR A O 1
ATOM 761 N N . ALA A 1 98 ? 52.247 23.429 -41.999 1.00 85.81 98 ALA A N 1
ATOM 762 C CA . ALA A 1 98 ? 51.627 24.118 -40.866 1.00 85.81 98 ALA A CA 1
ATOM 763 C C . ALA A 1 98 ? 52.616 24.957 -40.016 1.00 85.81 98 ALA A C 1
ATOM 765 O O . ALA A 1 98 ? 52.357 26.151 -39.828 1.00 85.81 98 ALA A O 1
ATOM 766 N N . PRO A 1 99 ? 53.767 24.427 -39.541 1.00 91.94 99 PRO A N 1
ATOM 767 C CA . PRO A 1 99 ? 54.740 25.240 -38.808 1.00 91.94 99 PRO A CA 1
ATOM 768 C C . PRO A 1 99 ? 55.384 26.329 -39.680 1.00 91.94 99 PRO A C 1
ATOM 770 O O . PRO A 1 99 ? 55.622 27.432 -39.190 1.00 91.94 99 PRO A O 1
ATOM 773 N N . VAL A 1 100 ? 55.610 26.080 -40.978 1.00 90.50 100 VAL A N 1
ATOM 774 C CA . VAL A 1 100 ? 56.162 27.098 -41.893 1.00 90.50 100 VAL A CA 1
ATOM 775 C C . VAL A 1 100 ? 55.174 28.252 -42.105 1.00 90.50 100 VAL A C 1
ATOM 777 O O . VAL A 1 100 ? 55.588 29.411 -42.104 1.00 90.50 100 VAL A O 1
ATOM 780 N N . VAL A 1 101 ? 53.868 27.978 -42.196 1.00 87.69 101 VAL A N 1
ATOM 781 C CA . VAL A 1 101 ? 52.826 29.021 -42.213 1.00 87.69 101 VAL A CA 1
ATOM 782 C C . VAL A 1 101 ? 52.862 29.857 -40.928 1.00 87.69 101 VAL A C 1
ATOM 784 O O . VAL A 1 101 ? 52.821 31.084 -41.007 1.00 87.69 101 VAL A O 1
ATOM 787 N N . GLY A 1 102 ? 53.035 29.230 -39.758 1.00 87.38 102 GLY A N 1
ATOM 788 C CA . GLY A 1 102 ? 53.225 29.942 -38.487 1.00 87.38 102 GLY A CA 1
ATOM 789 C C . GLY A 1 102 ? 54.440 30.884 -38.488 1.00 87.38 102 GLY A C 1
ATOM 790 O O . GLY A 1 102 ? 54.337 32.033 -38.056 1.00 87.38 102 GLY A O 1
ATOM 791 N N . ILE A 1 103 ? 55.572 30.444 -39.048 1.00 90.94 103 ILE A N 1
ATOM 792 C CA . ILE A 1 103 ? 56.781 31.274 -39.204 1.00 90.94 103 ILE A CA 1
ATOM 793 C C . ILE A 1 103 ? 56.526 32.456 -40.156 1.00 90.94 103 ILE A C 1
ATOM 795 O O . ILE A 1 103 ? 56.911 33.586 -39.844 1.00 90.94 103 ILE A O 1
ATOM 799 N N . ILE A 1 104 ? 55.839 32.232 -41.284 1.00 88.31 104 ILE A N 1
ATOM 800 C CA . ILE A 1 104 ? 55.481 33.295 -42.239 1.00 88.31 104 ILE A CA 1
ATOM 801 C C . ILE A 1 104 ? 54.572 34.341 -41.577 1.00 88.31 104 ILE A C 1
ATOM 803 O O . ILE A 1 104 ? 54.823 35.536 -41.730 1.00 88.31 104 ILE A O 1
ATOM 807 N N . PHE A 1 105 ? 53.573 33.930 -40.788 1.00 86.62 105 PHE A N 1
ATOM 808 C CA . PHE A 1 105 ? 52.735 34.864 -40.024 1.00 86.62 105 PHE A CA 1
ATOM 809 C C . PHE A 1 105 ? 53.532 35.662 -38.981 1.00 86.62 105 PHE A C 1
ATOM 811 O O . PHE A 1 105 ? 53.318 36.867 -38.849 1.00 86.62 105 PHE A O 1
ATOM 818 N N . SER A 1 106 ? 54.501 35.040 -38.303 1.00 87.56 106 SER A N 1
ATOM 819 C CA . SER A 1 106 ? 55.412 35.743 -37.386 1.00 87.56 106 SER A CA 1
ATOM 820 C C . SER A 1 106 ? 56.272 36.793 -38.112 1.00 87.56 106 SER A C 1
ATOM 822 O O . SER A 1 106 ? 56.391 37.934 -37.661 1.00 87.56 106 SER A O 1
ATOM 824 N N . SER A 1 107 ? 56.792 36.461 -39.300 1.00 85.38 107 SER A N 1
ATOM 825 C CA . SER A 1 107 ? 57.542 37.407 -40.144 1.00 85.38 107 SER A CA 1
ATOM 826 C C . SER A 1 107 ? 56.672 38.548 -40.681 1.00 85.38 107 SER A C 1
ATOM 828 O O . SER A 1 107 ? 57.118 39.694 -40.713 1.00 85.38 107 SER A O 1
ATOM 830 N N . LEU A 1 108 ? 55.416 38.270 -41.051 1.00 83.31 108 LEU A N 1
ATOM 831 C CA . LEU A 1 108 ? 54.447 39.303 -41.428 1.00 83.31 108 LEU A CA 1
ATOM 832 C C . LEU A 1 108 ? 54.196 40.277 -40.269 1.00 83.31 108 LEU A C 1
ATOM 834 O O . LEU A 1 108 ? 54.214 41.485 -40.490 1.00 83.31 108 LEU A O 1
ATOM 838 N N . TYR A 1 109 ? 54.030 39.778 -39.040 1.00 83.75 109 TYR A N 1
ATOM 839 C CA . TYR A 1 109 ? 53.834 40.624 -37.859 1.00 83.75 109 TYR A CA 1
ATOM 840 C C . TYR A 1 109 ? 55.043 41.536 -37.596 1.00 83.75 109 TYR A C 1
ATOM 842 O O . TYR A 1 109 ? 54.877 42.734 -37.377 1.00 83.75 109 TYR A O 1
ATOM 850 N N . HIS A 1 110 ? 56.268 41.009 -37.717 1.00 79.94 110 HIS A N 1
ATOM 851 C CA . HIS A 1 110 ? 57.487 41.817 -37.603 1.00 79.94 110 HIS A CA 1
ATOM 852 C C . HIS A 1 110 ? 57.585 42.892 -38.705 1.00 79.94 110 HIS A C 1
ATOM 854 O O . HIS A 1 110 ? 58.113 43.979 -38.464 1.00 79.94 110 HIS A O 1
ATOM 860 N N . GLN A 1 111 ? 57.046 42.641 -39.903 1.00 78.19 111 GLN A N 1
ATOM 861 C CA . GLN A 1 111 ? 57.082 43.614 -40.998 1.00 78.19 111 GLN A CA 1
ATOM 862 C C . GLN A 1 111 ? 56.129 44.803 -40.796 1.00 78.19 111 GLN A C 1
ATOM 864 O O . GLN A 1 111 ? 56.375 45.873 -41.352 1.00 78.19 111 GLN A O 1
ATOM 869 N N . TYR A 1 112 ? 55.093 44.671 -39.961 1.00 74.75 112 TYR A N 1
ATOM 870 C CA . TYR A 1 112 ? 54.241 45.798 -39.555 1.00 74.75 112 TYR A CA 1
ATOM 871 C C . TYR A 1 112 ? 54.922 46.784 -38.590 1.00 74.75 112 TYR A C 1
ATOM 873 O O . TYR A 1 112 ? 54.418 47.891 -38.420 1.00 74.75 112 TYR A O 1
ATOM 881 N N . ALA A 1 113 ? 56.067 46.427 -37.999 1.00 74.25 113 ALA A N 1
ATOM 882 C CA . ALA A 1 113 ? 56.853 47.328 -37.152 1.00 74.25 113 ALA A CA 1
ATOM 883 C C . ALA A 1 113 ? 57.812 48.248 -37.943 1.00 74.25 113 ALA A C 1
ATOM 885 O O . ALA A 1 113 ? 58.393 49.165 -37.364 1.00 74.25 113 ALA A O 1
ATOM 886 N N . ASN A 1 114 ? 57.989 48.023 -39.251 1.00 71.50 114 ASN A N 1
ATOM 887 C CA . ASN A 1 114 ? 58.875 48.822 -40.101 1.00 71.50 114 ASN A CA 1
ATOM 888 C C . ASN A 1 114 ? 58.153 50.064 -40.657 1.00 71.50 114 ASN A C 1
ATOM 890 O O . ASN A 1 114 ? 57.084 49.958 -41.250 1.00 71.50 114 ASN A O 1
ATOM 894 N N . THR A 1 115 ? 58.764 51.244 -40.512 1.00 68.62 115 THR A N 1
ATOM 895 C CA . THR A 1 115 ? 58.174 52.554 -40.862 1.00 68.62 115 THR A CA 1
ATOM 896 C C . THR A 1 115 ? 58.268 52.954 -42.341 1.00 68.62 115 THR A C 1
ATOM 898 O O . THR A 1 115 ? 57.697 53.973 -42.727 1.00 68.62 115 THR A O 1
ATOM 901 N N . ASP A 1 116 ? 58.957 52.181 -43.186 1.00 78.19 116 ASP A N 1
ATOM 902 C CA . ASP A 1 116 ? 59.062 52.441 -44.629 1.00 78.19 116 ASP A CA 1
ATOM 903 C C . ASP A 1 116 ? 58.007 51.656 -45.426 1.00 78.19 116 ASP A C 1
ATOM 905 O O . ASP A 1 116 ? 5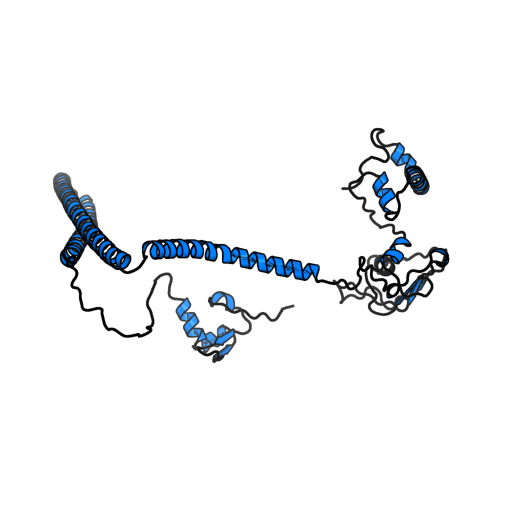8.153 50.460 -45.702 1.00 78.19 116 ASP A O 1
ATOM 909 N N . LEU A 1 117 ? 56.961 52.370 -45.849 1.00 73.94 117 LEU A N 1
ATOM 910 C CA . LEU A 1 117 ? 55.812 51.832 -46.577 1.00 73.94 117 LEU A CA 1
ATOM 911 C C . LEU A 1 117 ? 56.188 51.148 -47.906 1.00 73.94 117 LEU A C 1
ATOM 913 O O . LEU A 1 117 ? 55.574 50.144 -48.277 1.00 73.94 117 LEU A O 1
ATOM 917 N N . ALA A 1 118 ? 57.195 51.647 -48.631 1.00 79.06 118 ALA A N 1
ATOM 918 C CA . ALA A 1 118 ? 57.572 51.087 -49.932 1.00 79.06 118 ALA A CA 1
ATOM 919 C C . ALA A 1 118 ? 58.232 49.708 -49.771 1.00 79.06 118 ALA A C 1
ATOM 921 O O . ALA A 1 118 ? 57.918 48.757 -50.499 1.00 79.06 118 ALA A O 1
ATOM 922 N N . ASN A 1 119 ? 59.103 49.577 -48.768 1.00 78.19 119 ASN A N 1
ATOM 923 C CA . ASN A 1 119 ? 59.708 48.301 -48.401 1.00 78.19 119 ASN A CA 1
ATOM 924 C C . ASN A 1 119 ? 58.707 47.358 -47.711 1.00 78.19 119 ASN A C 1
ATOM 926 O O . ASN A 1 119 ? 58.743 46.150 -47.966 1.00 78.19 119 ASN A O 1
ATOM 930 N N . GLN A 1 120 ? 57.760 47.884 -46.927 1.00 79.31 120 GLN A N 1
ATOM 931 C CA . GLN A 1 120 ? 56.661 47.115 -46.337 1.00 79.31 120 GLN A CA 1
ATOM 932 C C . GLN A 1 120 ? 55.829 46.403 -47.414 1.00 79.31 120 GLN A C 1
ATOM 934 O O . GLN A 1 120 ? 55.742 45.174 -47.408 1.00 79.31 120 GLN A O 1
ATOM 939 N N . VAL A 1 121 ? 55.305 47.140 -48.401 1.00 82.25 121 VAL A N 1
ATOM 940 C CA . VAL A 1 121 ? 54.489 46.572 -49.491 1.00 82.25 121 VAL A CA 1
ATOM 941 C C . VAL A 1 121 ? 55.269 45.530 -50.302 1.00 82.25 121 VAL A C 1
ATOM 943 O O . VAL A 1 121 ? 54.732 44.466 -50.622 1.00 82.25 121 VAL A O 1
ATOM 946 N N . ARG A 1 122 ? 56.550 45.785 -50.612 1.00 84.06 122 ARG A N 1
ATOM 947 C CA . ARG A 1 122 ? 57.383 44.845 -51.382 1.00 84.06 122 ARG A CA 1
ATOM 948 C C . ARG A 1 122 ? 57.621 43.528 -50.639 1.00 84.06 122 ARG A C 1
ATOM 950 O O . ARG A 1 122 ? 57.523 42.470 -51.259 1.00 84.06 122 ARG A O 1
ATOM 957 N N . GLN A 1 123 ? 57.931 43.577 -49.343 1.00 82.75 123 GLN A N 1
ATOM 958 C CA . GLN A 1 123 ? 58.213 42.372 -48.557 1.00 82.75 123 GLN A CA 1
ATOM 959 C C . GLN A 1 123 ? 56.939 41.582 -48.239 1.00 82.75 123 GLN A C 1
ATOM 961 O O . GLN A 1 123 ? 56.925 40.369 -48.442 1.00 82.75 123 GLN A O 1
ATOM 966 N N . THR A 1 124 ? 55.841 42.251 -47.872 1.00 84.75 124 THR A N 1
ATOM 967 C CA . THR A 1 124 ? 54.533 41.603 -47.671 1.00 84.75 124 THR A CA 1
ATOM 968 C C . THR A 1 124 ? 54.048 40.907 -48.945 1.00 84.75 124 THR A C 1
ATOM 970 O O . THR A 1 124 ? 53.587 39.770 -48.881 1.00 84.75 124 THR A O 1
ATOM 973 N N . ARG A 1 125 ? 54.231 41.520 -50.127 1.00 86.56 125 ARG A N 1
ATOM 974 C CA . ARG A 1 125 ? 53.927 40.872 -51.415 1.00 86.56 125 ARG A CA 1
ATOM 975 C C . ARG A 1 125 ? 54.765 39.611 -51.642 1.00 86.56 125 ARG A C 1
ATOM 977 O O . ARG A 1 125 ? 54.223 38.599 -52.075 1.00 86.56 125 ARG A O 1
ATOM 984 N N . ASN A 1 126 ? 56.065 39.653 -51.351 1.00 87.12 126 ASN A N 1
ATOM 985 C CA . ASN A 1 126 ? 56.936 38.486 -51.508 1.00 87.12 126 ASN A CA 1
ATOM 986 C C . ASN A 1 126 ? 56.545 37.350 -50.541 1.00 87.12 126 ASN A C 1
ATOM 988 O O . ASN A 1 126 ? 56.465 36.200 -50.965 1.00 87.12 126 ASN A O 1
ATOM 992 N N . LEU A 1 127 ? 56.238 37.668 -49.278 1.00 87.12 127 LEU A N 1
ATOM 993 C CA . LEU A 1 127 ? 55.752 36.697 -48.287 1.00 87.12 127 LEU A CA 1
ATOM 994 C C . LEU A 1 127 ? 54.401 36.086 -48.693 1.00 87.12 127 LEU A C 1
ATOM 996 O O . LEU A 1 127 ? 54.228 34.875 -48.576 1.00 87.12 127 LEU A O 1
ATOM 1000 N N . ALA A 1 128 ? 53.478 36.882 -49.241 1.00 87.88 128 ALA A N 1
ATOM 1001 C CA . ALA A 1 128 ? 52.201 36.389 -49.757 1.00 87.88 128 ALA A CA 1
ATOM 1002 C C . ALA A 1 128 ? 52.378 35.422 -50.945 1.00 87.88 128 ALA A C 1
ATOM 1004 O O . ALA A 1 128 ? 51.723 34.383 -50.993 1.00 87.88 128 ALA A O 1
ATOM 1005 N N . VAL A 1 129 ? 53.302 35.708 -51.873 1.00 91.44 129 VAL A N 1
ATOM 1006 C CA . VAL A 1 129 ? 53.631 34.787 -52.979 1.00 91.44 129 VAL A CA 1
ATOM 1007 C C . VAL A 1 129 ? 54.232 33.480 -52.449 1.00 91.44 129 VAL A C 1
ATOM 1009 O O . VAL A 1 129 ? 53.795 32.407 -52.859 1.00 91.44 129 VAL A O 1
ATOM 1012 N N . ILE A 1 130 ? 55.166 33.548 -51.492 1.00 90.50 130 ILE A N 1
ATOM 1013 C CA . ILE A 1 130 ? 55.740 32.357 -50.840 1.00 90.50 130 ILE A CA 1
ATOM 1014 C C . ILE A 1 130 ? 54.643 31.534 -50.149 1.00 90.50 130 ILE A C 1
ATOM 1016 O O . ILE A 1 130 ? 54.609 30.315 -50.305 1.00 90.50 130 ILE A O 1
ATOM 1020 N N . MET A 1 131 ? 53.710 32.184 -49.446 1.00 89.62 131 MET A N 1
ATOM 1021 C CA . MET A 1 131 ? 52.575 31.525 -48.797 1.00 89.62 131 MET A CA 1
ATOM 1022 C C . MET A 1 131 ? 51.675 30.801 -49.809 1.00 89.62 131 MET A C 1
ATOM 1024 O O . MET A 1 131 ? 51.299 29.657 -49.564 1.00 89.62 131 MET A O 1
ATOM 1028 N N . ILE A 1 132 ? 51.360 31.417 -50.954 1.00 92.62 132 ILE A N 1
ATOM 1029 C CA . ILE A 1 132 ? 50.559 30.786 -52.017 1.00 92.62 132 ILE A CA 1
ATOM 1030 C C . ILE A 1 132 ? 51.289 29.561 -52.587 1.00 92.62 132 ILE A C 1
ATOM 1032 O O . ILE A 1 132 ? 50.710 28.476 -52.651 1.00 92.62 132 ILE A O 1
ATOM 1036 N N . CYS A 1 133 ? 52.573 29.695 -52.935 1.00 92.06 133 CYS A N 1
ATOM 1037 C CA . CYS A 1 133 ? 53.385 28.581 -53.432 1.00 92.06 133 CYS A CA 1
ATOM 1038 C C . CYS A 1 133 ? 53.476 27.426 -52.419 1.00 92.06 133 CYS A C 1
ATOM 1040 O O . CYS A 1 133 ? 53.365 26.264 -52.809 1.00 92.06 133 CYS A O 1
ATOM 1042 N N . LEU A 1 134 ? 53.615 27.736 -51.125 1.00 92.31 134 LEU A N 1
ATOM 1043 C CA . LEU A 1 134 ? 53.655 26.752 -50.042 1.00 92.31 134 LEU A CA 1
ATOM 1044 C C . LEU A 1 134 ? 52.341 25.968 -49.915 1.00 92.31 134 LEU A C 1
ATOM 1046 O O . LEU A 1 134 ? 52.383 24.751 -49.764 1.00 92.31 134 LEU A O 1
ATOM 1050 N N . HIS A 1 135 ? 51.183 26.629 -50.013 1.00 91.12 135 HIS A N 1
ATOM 1051 C CA . HIS A 1 135 ? 49.884 25.947 -49.943 1.00 91.12 135 HIS A CA 1
ATOM 1052 C C . HIS A 1 135 ? 49.604 25.096 -51.187 1.00 91.12 135 HIS A C 1
ATOM 1054 O O . HIS A 1 135 ? 49.042 24.011 -51.060 1.00 91.12 135 HIS A O 1
ATOM 1060 N N . ILE A 1 136 ? 50.037 25.534 -52.375 1.00 94.19 136 ILE A N 1
ATOM 1061 C CA . ILE A 1 136 ? 49.948 24.726 -53.602 1.00 94.19 136 ILE A CA 1
ATOM 1062 C C . ILE A 1 136 ? 50.821 23.468 -53.472 1.00 94.19 136 ILE A C 1
ATOM 1064 O O . ILE A 1 136 ? 50.339 22.362 -53.712 1.00 94.19 136 ILE A O 1
ATOM 1068 N N . ALA A 1 137 ? 52.075 23.610 -53.026 1.00 90.62 137 ALA A N 1
ATOM 1069 C CA . ALA A 1 137 ? 52.965 22.476 -52.778 1.00 90.62 137 ALA A CA 1
ATOM 1070 C C . ALA A 1 137 ? 52.406 21.529 -51.698 1.00 90.62 137 ALA A C 1
ATOM 1072 O O . ALA A 1 137 ? 52.365 20.317 -51.899 1.00 90.62 137 ALA A O 1
ATOM 1073 N N . GLY A 1 138 ? 51.902 22.080 -50.590 1.00 90.81 138 GLY A N 1
ATOM 1074 C CA . GLY A 1 138 ? 51.231 21.328 -49.528 1.00 90.81 138 GLY A CA 1
ATOM 1075 C C . GLY A 1 138 ? 50.030 20.533 -50.029 1.00 90.81 138 GLY A C 1
ATOM 1076 O O . GLY A 1 138 ? 49.925 19.344 -49.747 1.00 90.81 138 GLY A O 1
ATOM 1077 N N . GLY A 1 139 ? 49.164 21.154 -50.834 1.00 90.75 139 GLY A N 1
ATOM 1078 C CA . GLY A 1 139 ? 48.017 20.491 -51.455 1.00 90.75 139 GLY A CA 1
ATOM 1079 C C . GLY A 1 139 ? 48.417 19.313 -52.347 1.00 90.75 139 GLY A C 1
ATOM 1080 O O . GLY A 1 139 ? 47.777 18.265 -52.288 1.00 90.75 139 GLY A O 1
ATOM 1081 N N . ILE A 1 140 ? 49.511 19.443 -53.108 1.00 93.38 140 ILE A N 1
ATOM 1082 C CA . ILE A 1 140 ? 50.071 18.350 -53.921 1.00 93.38 140 ILE A CA 1
ATOM 1083 C C . ILE A 1 140 ? 50.556 17.196 -53.030 1.00 93.38 140 ILE A C 1
ATOM 1085 O O . ILE A 1 140 ? 50.249 16.041 -53.325 1.00 93.38 140 ILE A O 1
ATOM 1089 N N . PHE A 1 141 ? 51.257 17.476 -51.925 1.00 93.12 141 PHE A N 1
ATOM 1090 C CA . PHE A 1 141 ? 51.702 16.430 -50.993 1.00 93.12 141 PHE A CA 1
ATOM 1091 C C . PHE A 1 141 ? 50.538 15.761 -50.253 1.00 93.12 141 PHE A C 1
ATOM 1093 O O . PHE A 1 141 ? 50.529 14.536 -50.136 1.00 93.12 141 PHE A O 1
ATOM 1100 N N . THR A 1 142 ? 49.525 16.514 -49.821 1.00 89.00 142 THR A N 1
ATOM 1101 C CA . THR A 1 142 ? 48.300 15.959 -49.223 1.00 89.00 142 THR A CA 1
ATOM 1102 C C . THR A 1 142 ? 47.569 15.058 -50.217 1.00 89.00 142 THR A C 1
ATOM 1104 O O . THR A 1 142 ? 47.228 13.929 -49.876 1.00 89.00 142 THR A O 1
ATOM 1107 N N . TRP A 1 143 ? 47.409 15.494 -51.471 1.00 94.31 143 TRP A N 1
ATOM 1108 C CA . TRP A 1 143 ? 46.815 14.672 -52.528 1.00 94.31 143 TRP A CA 1
ATOM 1109 C C . TRP A 1 143 ? 47.622 13.393 -52.790 1.00 94.31 143 TRP A C 1
ATOM 1111 O O . TRP A 1 143 ? 47.048 12.306 -52.807 1.00 94.31 143 TRP A O 1
ATOM 1121 N N . ALA A 1 144 ? 48.950 13.494 -52.919 1.00 90.75 144 ALA A N 1
ATOM 1122 C CA . ALA A 1 144 ? 49.831 12.344 -53.125 1.00 90.75 144 ALA A CA 1
ATOM 1123 C C . ALA A 1 144 ? 49.786 11.350 -51.948 1.00 90.75 144 ALA A C 1
ATOM 1125 O O . ALA A 1 144 ? 49.796 10.139 -52.164 1.00 90.75 144 ALA A O 1
ATOM 1126 N N . THR A 1 145 ? 49.673 11.858 -50.717 1.00 89.38 145 THR A N 1
ATOM 1127 C CA . THR A 1 145 ? 49.496 11.066 -49.489 1.00 89.38 145 THR A CA 1
ATOM 1128 C C . THR A 1 145 ? 48.179 10.294 -49.523 1.00 89.38 145 THR A C 1
ATOM 1130 O O . THR A 1 145 ? 48.170 9.071 -49.373 1.00 89.38 145 THR A O 1
ATOM 1133 N N . THR A 1 146 ? 47.062 10.987 -49.775 1.00 86.19 146 THR A N 1
ATOM 1134 C CA . THR A 1 146 ? 45.731 10.371 -49.868 1.00 86.19 146 THR A CA 1
ATOM 1135 C C . THR A 1 146 ? 45.669 9.343 -50.997 1.00 86.19 146 THR A C 1
ATOM 1137 O O . THR A 1 146 ? 45.148 8.253 -50.795 1.00 86.19 146 THR A O 1
ATOM 1140 N N . TRP A 1 147 ? 46.249 9.648 -52.159 1.00 93.12 147 TRP A N 1
ATOM 1141 C CA . TRP A 1 147 ? 46.327 8.748 -53.310 1.00 93.12 147 TRP A CA 1
ATOM 1142 C C . TRP A 1 147 ? 47.143 7.480 -53.013 1.00 93.12 147 TRP A C 1
ATOM 1144 O O . TRP A 1 147 ? 46.699 6.374 -53.325 1.00 93.12 147 TRP A O 1
ATOM 1154 N N . ALA A 1 148 ? 48.301 7.614 -52.359 1.00 87.81 148 ALA A N 1
ATOM 1155 C CA . ALA A 1 148 ? 49.158 6.483 -52.013 1.00 87.81 148 ALA A CA 1
ATOM 1156 C C . ALA A 1 148 ? 48.497 5.544 -50.990 1.00 87.81 148 ALA A C 1
ATOM 1158 O O . ALA A 1 148 ? 48.472 4.328 -51.199 1.00 87.81 148 ALA A O 1
ATOM 1159 N N . PHE A 1 149 ? 47.901 6.095 -49.925 1.00 85.38 149 PHE A N 1
ATOM 1160 C CA . PHE A 1 149 ? 47.172 5.294 -48.940 1.00 85.38 149 PHE A CA 1
ATOM 1161 C C . PHE A 1 149 ? 45.864 4.716 -49.496 1.00 85.38 149 PHE A C 1
ATOM 1163 O O . PHE A 1 149 ? 45.534 3.582 -49.157 1.00 85.38 149 PHE A O 1
ATOM 1170 N N . ALA A 1 150 ? 45.161 5.413 -50.397 1.00 84.44 150 ALA A N 1
ATOM 1171 C CA . ALA A 1 150 ? 43.985 4.868 -51.077 1.00 84.44 150 ALA A CA 1
ATOM 1172 C C . ALA A 1 150 ? 44.348 3.657 -51.951 1.00 84.44 150 ALA A C 1
ATOM 1174 O O . ALA A 1 150 ? 43.741 2.601 -51.806 1.00 84.44 150 ALA A O 1
ATOM 1175 N N . ILE A 1 151 ? 45.389 3.755 -52.789 1.00 85.12 151 ILE A N 1
ATOM 1176 C CA . ILE A 1 151 ? 45.842 2.631 -53.627 1.00 85.12 151 ILE A CA 1
ATOM 1177 C C . ILE A 1 151 ? 46.356 1.465 -52.777 1.00 85.12 151 ILE A C 1
ATOM 1179 O O . ILE A 1 151 ? 46.077 0.309 -53.104 1.00 85.12 151 ILE A O 1
ATOM 1183 N N . SER A 1 152 ? 47.082 1.737 -51.688 1.00 83.25 152 SER A N 1
ATOM 1184 C CA . SER A 1 152 ? 47.493 0.689 -50.749 1.00 83.25 152 SER A CA 1
ATOM 1185 C C . SER A 1 152 ? 46.271 0.020 -50.112 1.00 83.25 152 SER A C 1
ATOM 1187 O O . SER A 1 152 ? 46.168 -1.201 -50.126 1.00 83.25 152 SER A O 1
ATOM 1189 N N . GLY A 1 153 ? 45.304 0.804 -49.627 1.00 71.81 153 GLY A N 1
ATOM 1190 C CA . GLY A 1 153 ? 44.071 0.303 -49.020 1.00 71.81 153 GLY A CA 1
ATOM 1191 C C . GLY A 1 153 ? 43.207 -0.507 -49.988 1.00 71.81 153 GLY A C 1
ATOM 1192 O O . GLY A 1 153 ? 42.701 -1.562 -49.614 1.00 71.81 153 GLY A O 1
ATOM 1193 N N . GLU A 1 154 ? 43.075 -0.081 -51.245 1.00 80.31 154 GLU A N 1
ATOM 1194 C CA . GLU A 1 154 ? 42.355 -0.819 -52.289 1.00 80.31 154 GLU A CA 1
ATOM 1195 C C . GLU A 1 154 ? 43.045 -2.138 -52.653 1.00 80.31 154 GLU A C 1
ATOM 1197 O O . GLU A 1 154 ? 42.367 -3.153 -52.830 1.00 80.31 154 GLU A O 1
ATOM 1202 N N . ARG A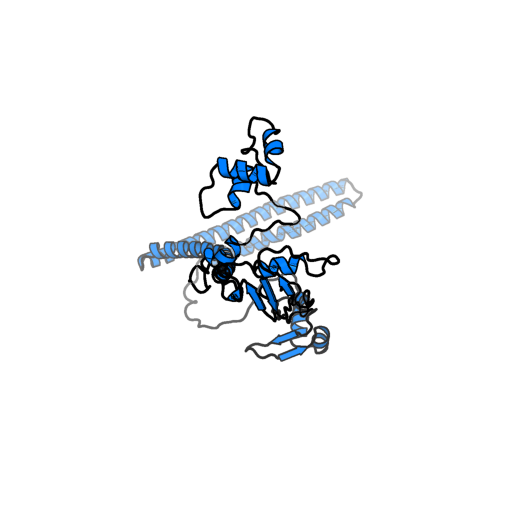 1 155 ? 44.382 -2.158 -52.749 1.00 77.69 155 ARG A N 1
ATOM 1203 C CA . ARG A 1 155 ? 45.149 -3.376 -53.059 1.00 77.69 155 ARG A CA 1
ATOM 1204 C C . ARG A 1 155 ? 45.117 -4.370 -51.906 1.00 77.69 155 ARG A C 1
ATOM 1206 O O . ARG A 1 155 ? 44.772 -5.528 -52.155 1.00 77.69 155 ARG A O 1
ATOM 1213 N N . LEU A 1 156 ? 45.329 -3.910 -50.674 1.00 70.75 156 LEU A N 1
ATOM 1214 C CA . LEU A 1 156 ? 45.176 -4.710 -49.463 1.00 70.75 156 LEU A CA 1
ATOM 1215 C C . LEU A 1 156 ? 43.751 -5.257 -49.353 1.00 70.75 156 LEU A C 1
ATOM 1217 O O . LEU A 1 156 ? 43.561 -6.461 -49.219 1.00 70.75 156 LEU A O 1
ATOM 1221 N N . THR A 1 157 ? 42.732 -4.408 -49.520 1.00 71.50 157 THR A N 1
ATOM 1222 C CA . THR A 1 157 ? 41.318 -4.820 -49.488 1.00 71.50 157 THR A CA 1
ATOM 1223 C C . THR A 1 157 ? 41.001 -5.822 -50.595 1.00 71.50 157 THR A C 1
ATOM 1225 O O . THR A 1 157 ? 40.289 -6.793 -50.353 1.00 71.50 157 THR A O 1
ATOM 1228 N N . ARG A 1 158 ? 41.530 -5.644 -51.812 1.00 70.94 158 ARG A N 1
ATOM 1229 C CA . ARG A 1 158 ? 41.357 -6.604 -52.913 1.00 70.94 158 ARG A CA 1
ATOM 1230 C C . ARG A 1 158 ? 42.040 -7.934 -52.605 1.00 70.94 158 ARG A C 1
ATOM 1232 O O . ARG A 1 158 ? 41.455 -8.974 -52.893 1.00 70.94 158 ARG A O 1
ATOM 1239 N N . ARG A 1 159 ? 43.238 -7.927 -52.019 1.00 69.94 159 ARG A N 1
ATOM 1240 C CA . ARG A 1 159 ? 43.980 -9.144 -51.658 1.00 69.94 159 ARG A CA 1
ATOM 1241 C C . ARG A 1 159 ? 43.348 -9.861 -50.473 1.00 69.94 159 ARG A C 1
ATOM 1243 O O . ARG A 1 159 ? 43.121 -11.058 -50.584 1.00 69.94 159 ARG A O 1
ATOM 1250 N N . MET A 1 160 ? 42.922 -9.147 -49.433 1.00 57.00 160 MET A N 1
ATOM 1251 C CA . MET A 1 160 ? 42.099 -9.699 -48.355 1.00 57.00 160 MET A CA 1
ATOM 1252 C C . MET A 1 160 ? 40.769 -10.245 -48.879 1.00 57.00 160 MET A C 1
ATOM 1254 O O . MET A 1 160 ? 40.394 -11.343 -48.500 1.00 57.00 160 MET A O 1
ATOM 1258 N N . ARG A 1 161 ? 40.082 -9.561 -49.806 1.00 68.00 161 ARG A N 1
ATOM 1259 C CA . ARG A 1 161 ? 38.862 -10.091 -50.446 1.00 68.00 161 ARG A CA 1
ATOM 1260 C C . ARG A 1 161 ? 39.131 -11.325 -51.304 1.00 68.00 161 ARG A C 1
ATOM 1262 O O . ARG A 1 161 ? 38.289 -12.208 -51.313 1.00 68.00 161 ARG A O 1
ATOM 1269 N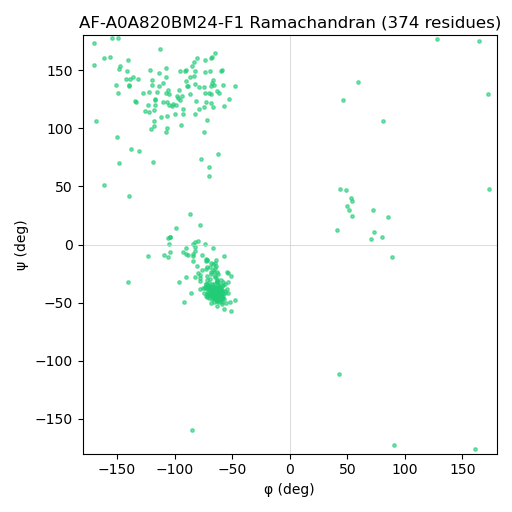 N . LEU A 1 162 ? 40.263 -11.415 -52.003 1.00 62.59 162 LEU A N 1
ATOM 1270 C CA . LEU A 1 162 ? 40.628 -12.591 -52.807 1.00 62.59 162 LEU A CA 1
ATOM 1271 C C . LEU A 1 162 ? 41.100 -13.769 -51.943 1.00 62.59 162 LEU A C 1
ATOM 1273 O O . LEU A 1 162 ? 40.746 -14.904 -52.240 1.00 62.59 162 LEU A O 1
ATOM 1277 N N . ALA A 1 163 ? 41.837 -13.517 -50.861 1.00 60.06 163 ALA A N 1
ATOM 1278 C CA . ALA A 1 163 ? 42.226 -14.525 -49.876 1.00 60.06 163 ALA A CA 1
ATOM 1279 C C . ALA A 1 163 ? 41.007 -15.019 -49.081 1.00 60.06 163 ALA A C 1
ATOM 1281 O O . ALA A 1 163 ? 40.810 -16.224 -48.944 1.00 60.06 163 ALA A O 1
ATOM 1282 N N . ALA A 1 164 ? 40.129 -14.102 -48.661 1.00 51.91 164 ALA A N 1
ATOM 1283 C CA . ALA A 1 164 ? 38.825 -14.436 -48.109 1.00 51.91 164 ALA A CA 1
ATOM 1284 C C . ALA A 1 164 ? 38.005 -15.232 -49.126 1.00 51.91 164 ALA A C 1
ATOM 1286 O O . ALA A 1 164 ? 37.503 -16.279 -48.767 1.00 51.91 164 ALA A O 1
ATOM 1287 N N . PHE A 1 165 ? 37.929 -14.829 -50.399 1.00 59.88 165 PHE A N 1
ATOM 1288 C CA . PHE A 1 165 ? 37.214 -15.576 -51.443 1.00 59.88 165 PHE A CA 1
ATOM 1289 C C . PHE A 1 165 ? 37.806 -16.975 -51.693 1.00 59.88 165 PHE A C 1
ATOM 1291 O O . PHE A 1 165 ? 37.061 -17.932 -51.866 1.00 59.88 165 PHE A O 1
ATOM 1298 N N . ALA A 1 166 ? 39.128 -17.141 -51.626 1.00 55.66 166 ALA A N 1
ATOM 1299 C CA . ALA A 1 166 ? 39.772 -18.454 -51.686 1.00 55.66 166 ALA A CA 1
ATOM 1300 C C . ALA A 1 166 ? 39.459 -19.320 -50.446 1.00 55.66 166 ALA A C 1
ATOM 1302 O O . ALA A 1 166 ? 39.281 -20.531 -50.577 1.00 55.66 166 ALA A O 1
ATOM 1303 N N . ALA A 1 167 ? 39.316 -18.713 -49.263 1.00 53.03 167 ALA A N 1
ATOM 1304 C CA . ALA A 1 167 ? 38.798 -19.383 -48.068 1.00 53.03 167 ALA A CA 1
ATOM 1305 C C . ALA A 1 167 ? 37.283 -19.689 -48.176 1.00 53.03 167 ALA A C 1
ATOM 1307 O O . ALA A 1 167 ? 36.856 -20.773 -47.788 1.00 53.03 167 ALA A O 1
ATOM 1308 N N . VAL A 1 168 ? 36.492 -18.805 -48.804 1.00 53.34 168 VAL A N 1
ATOM 1309 C CA . VAL A 1 168 ? 35.059 -18.976 -49.151 1.00 53.34 168 VAL A CA 1
ATOM 1310 C C . VAL A 1 168 ? 34.835 -20.097 -50.169 1.00 53.34 168 VAL A C 1
ATOM 1312 O O . VAL A 1 168 ? 33.738 -20.632 -50.269 1.00 53.34 168 VAL A O 1
ATOM 1315 N N . LEU A 1 169 ? 35.867 -20.492 -50.912 1.00 57.34 169 LEU A N 1
ATOM 1316 C CA . LEU A 1 169 ? 35.822 -21.648 -51.808 1.00 57.34 169 LEU A CA 1
ATOM 1317 C C . LEU A 1 169 ? 36.312 -22.948 -51.144 1.00 57.34 169 LEU A C 1
ATOM 1319 O O . LEU A 1 169 ? 36.187 -24.014 -51.741 1.00 57.34 169 LEU A O 1
ATOM 1323 N N . ARG A 1 170 ? 36.842 -22.885 -49.913 1.00 55.94 170 ARG A N 1
ATOM 1324 C CA . ARG A 1 170 ? 37.220 -24.057 -49.097 1.00 55.94 170 ARG A CA 1
ATOM 1325 C C . ARG A 1 170 ? 36.252 -24.355 -47.943 1.00 55.94 170 ARG A C 1
ATOM 1327 O O . ARG A 1 170 ? 36.356 -25.426 -47.355 1.00 55.94 170 ARG A O 1
ATOM 1334 N N . GLN A 1 171 ? 35.314 -23.456 -47.645 1.00 57.47 171 GLN A N 1
ATOM 1335 C CA . GLN A 1 171 ? 34.228 -23.599 -46.661 1.00 57.47 171 GLN A CA 1
ATOM 1336 C C . GLN A 1 171 ? 33.070 -22.654 -47.027 1.00 57.47 171 GLN A C 1
ATOM 1338 O O . GLN A 1 171 ? 33.288 -21.675 -47.730 1.00 57.47 171 GLN A O 1
ATOM 1343 N N . GLU A 1 172 ? 31.855 -22.879 -46.514 1.00 54.75 172 GLU A N 1
ATOM 1344 C CA . GLU A 1 172 ? 30.658 -22.048 -46.777 1.00 54.75 172 GLU A CA 1
ATOM 1345 C C . GLU A 1 172 ? 30.711 -20.639 -46.124 1.00 54.75 172 GLU A C 1
ATOM 1347 O O . GLU A 1 172 ? 29.870 -20.256 -45.310 1.00 54.75 172 GLU A O 1
ATOM 1352 N N . VAL A 1 173 ? 31.712 -19.819 -46.451 1.00 54.59 173 VAL A N 1
ATOM 1353 C CA . VAL A 1 173 ? 32.011 -18.571 -45.714 1.00 54.59 173 VAL A CA 1
ATOM 1354 C C . VAL A 1 173 ? 30.992 -17.446 -45.965 1.00 54.59 173 VAL A C 1
ATOM 1356 O O . VAL A 1 173 ? 30.927 -16.499 -45.181 1.00 54.59 173 VAL A O 1
ATOM 1359 N N . GLY A 1 174 ? 30.117 -17.572 -46.972 1.00 55.94 174 GLY A N 1
ATOM 1360 C CA . GLY A 1 174 ? 28.935 -16.707 -47.096 1.00 55.94 174 GLY A CA 1
ATOM 1361 C C . GLY A 1 174 ? 28.060 -16.750 -45.835 1.00 55.94 174 GLY A C 1
ATOM 1362 O O . GLY A 1 174 ? 27.665 -15.703 -45.323 1.00 55.94 174 GLY A O 1
ATOM 1363 N N . CYS A 1 175 ? 27.861 -17.943 -45.265 1.00 54.69 175 CYS A N 1
ATOM 1364 C CA . CYS A 1 175 ? 27.195 -18.113 -43.976 1.00 54.69 175 CYS A CA 1
ATOM 1365 C C . CYS A 1 175 ? 28.027 -17.508 -42.837 1.00 54.69 175 CYS A C 1
ATOM 1367 O O . CYS A 1 175 ? 27.483 -16.786 -42.010 1.00 54.69 175 CYS A O 1
ATOM 1369 N N . VAL A 1 176 ? 29.345 -17.733 -42.811 1.00 60.06 176 VAL A N 1
ATOM 1370 C CA . VAL A 1 176 ? 30.226 -17.277 -41.716 1.00 60.06 176 VAL A CA 1
ATOM 1371 C C . VAL A 1 176 ? 30.257 -15.748 -41.585 1.00 60.06 176 VAL A C 1
ATOM 1373 O O . VAL A 1 176 ? 30.111 -15.234 -40.478 1.00 60.06 176 VAL A O 1
ATOM 1376 N N . PHE A 1 177 ? 30.387 -14.996 -42.684 1.00 63.28 177 PHE A N 1
ATOM 1377 C CA . PHE A 1 177 ? 30.404 -13.525 -42.624 1.00 63.28 177 PHE A CA 1
ATOM 1378 C C . PHE A 1 177 ? 29.050 -12.937 -42.190 1.00 63.28 177 PHE A C 1
ATOM 1380 O O . PHE A 1 177 ? 29.002 -11.998 -41.387 1.00 63.28 177 PHE A O 1
ATOM 1387 N N . ILE A 1 178 ? 27.945 -13.517 -42.676 1.00 68.94 178 ILE A N 1
ATOM 1388 C CA . ILE A 1 178 ? 26.588 -13.139 -42.260 1.00 68.94 178 ILE A CA 1
ATOM 1389 C C . ILE A 1 178 ? 26.399 -13.449 -40.771 1.00 68.94 178 ILE A C 1
ATOM 1391 O O . ILE A 1 178 ? 25.979 -12.568 -40.026 1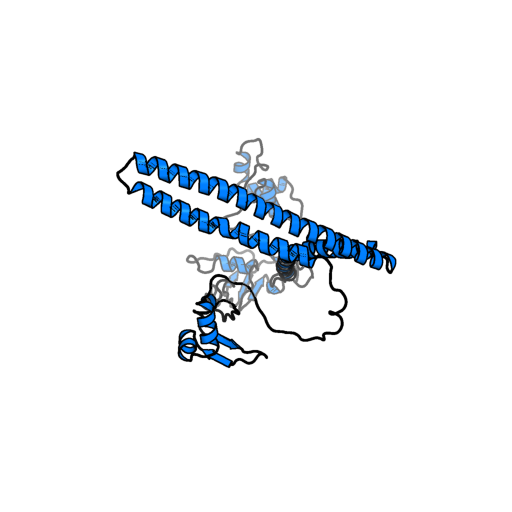.00 68.94 178 ILE A O 1
ATOM 1395 N N . VAL A 1 179 ? 26.790 -14.642 -40.311 1.00 75.38 179 VAL A N 1
ATOM 1396 C CA . VAL A 1 179 ? 26.723 -15.046 -38.898 1.00 75.38 179 VAL A CA 1
ATOM 1397 C C . VAL A 1 179 ? 27.537 -14.110 -38.007 1.00 75.38 179 VAL A C 1
ATOM 1399 O O . VAL A 1 179 ? 27.009 -13.668 -36.995 1.00 75.38 179 VAL A O 1
ATOM 1402 N N . ILE A 1 180 ? 28.765 -13.731 -38.379 1.00 79.06 180 ILE A N 1
ATOM 1403 C CA . ILE A 1 180 ? 29.578 -12.784 -37.591 1.00 79.06 180 ILE A CA 1
ATOM 1404 C C . ILE A 1 180 ? 28.910 -11.401 -37.524 1.00 79.06 180 ILE A C 1
ATOM 1406 O O . ILE A 1 180 ? 28.822 -10.812 -36.447 1.00 79.06 180 ILE A O 1
ATOM 1410 N N . THR A 1 181 ? 28.391 -10.890 -38.643 1.00 77.50 181 THR A N 1
ATOM 1411 C CA . THR A 1 181 ? 27.755 -9.559 -38.695 1.00 77.50 181 THR A CA 1
ATOM 1412 C C . THR A 1 181 ? 26.439 -9.518 -37.906 1.00 77.50 181 THR A C 1
ATOM 1414 O O . THR A 1 181 ? 26.191 -8.574 -37.148 1.00 77.50 181 THR A O 1
ATOM 1417 N N . PHE A 1 182 ? 25.607 -10.556 -38.028 1.00 78.75 182 PHE A N 1
ATOM 1418 C CA . PHE A 1 182 ? 24.382 -10.705 -37.238 1.00 78.75 182 PHE A CA 1
ATOM 1419 C C . PHE A 1 182 ? 24.677 -10.978 -35.756 1.00 78.75 182 PHE A C 1
ATOM 1421 O O . PHE A 1 182 ? 23.993 -10.426 -34.900 1.00 78.75 182 PHE A O 1
ATOM 1428 N N . ALA A 1 183 ? 25.715 -11.750 -35.421 1.00 81.06 183 ALA A N 1
ATOM 1429 C CA . ALA A 1 183 ? 26.122 -11.975 -34.034 1.00 81.06 183 ALA A CA 1
ATOM 1430 C C . ALA A 1 183 ? 26.628 -10.686 -33.373 1.00 81.06 183 ALA A C 1
ATOM 1432 O O . ALA A 1 183 ? 26.208 -10.375 -32.263 1.00 81.06 183 ALA A O 1
ATOM 1433 N N . ALA A 1 184 ? 27.468 -9.899 -34.053 1.00 81.81 184 ALA A N 1
ATOM 1434 C CA . ALA A 1 184 ? 27.976 -8.631 -33.527 1.00 81.81 184 ALA A CA 1
ATOM 1435 C C . ALA A 1 184 ? 26.849 -7.611 -33.287 1.00 81.81 184 ALA A C 1
ATOM 1437 O O . ALA A 1 184 ? 26.799 -6.970 -32.235 1.00 81.81 184 ALA A O 1
ATOM 1438 N N . THR A 1 185 ? 25.906 -7.491 -34.227 1.00 81.12 185 THR A N 1
ATOM 1439 C CA . THR A 1 185 ? 24.750 -6.591 -34.080 1.00 81.12 185 THR A CA 1
ATOM 1440 C C . THR A 1 185 ? 23.764 -7.077 -33.014 1.00 81.12 185 THR A C 1
ATOM 1442 O O . THR A 1 185 ? 23.353 -6.279 -32.171 1.00 81.12 185 THR A O 1
ATOM 1445 N N . ALA A 1 186 ? 23.445 -8.374 -32.963 1.00 82.12 186 ALA A N 1
ATOM 1446 C CA . ALA A 1 186 ? 22.603 -8.957 -31.915 1.00 82.12 186 ALA A CA 1
ATOM 1447 C C . ALA A 1 186 ? 23.238 -8.839 -30.518 1.00 82.12 186 ALA A C 1
ATOM 1449 O O . ALA A 1 186 ? 22.541 -8.548 -29.544 1.00 82.12 186 ALA A O 1
ATOM 1450 N N . PHE A 1 187 ? 24.559 -9.003 -30.412 1.00 83.31 187 PHE A N 1
ATOM 1451 C CA . PHE A 1 187 ? 25.304 -8.815 -29.168 1.00 83.31 187 PHE A CA 1
ATOM 1452 C C . PHE A 1 187 ? 25.288 -7.347 -28.724 1.00 83.31 187 PHE A C 1
ATOM 1454 O O . PHE A 1 187 ? 24.994 -7.075 -27.564 1.00 83.31 187 PHE A O 1
ATOM 1461 N N . GLY A 1 188 ? 25.500 -6.397 -29.642 1.00 83.19 188 GLY A N 1
ATOM 1462 C CA . GLY A 1 188 ? 25.405 -4.959 -29.360 1.00 83.19 188 GLY A CA 1
ATOM 1463 C C . GLY A 1 188 ? 24.011 -4.501 -28.905 1.00 83.19 188 GLY A C 1
ATOM 1464 O O . GLY A 1 188 ? 23.895 -3.679 -28.001 1.00 83.19 188 GLY A O 1
ATOM 1465 N N . GLN A 1 189 ? 22.940 -5.067 -29.472 1.00 81.69 189 GLN A N 1
ATOM 1466 C CA . GLN A 1 189 ? 21.574 -4.825 -28.985 1.00 81.69 189 GLN A CA 1
ATOM 1467 C C . GLN A 1 189 ? 21.339 -5.480 -27.613 1.00 81.69 189 GLN A C 1
ATOM 1469 O O . GLN A 1 189 ? 20.694 -4.897 -26.745 1.00 81.69 189 GLN A O 1
ATOM 1474 N N . SER A 1 190 ? 21.906 -6.667 -27.382 1.00 81.25 190 SER A N 1
ATOM 1475 C CA . SER A 1 190 ? 21.771 -7.394 -26.113 1.00 81.25 190 SER A CA 1
ATOM 1476 C C . SER A 1 190 ? 22.494 -6.695 -24.956 1.00 81.25 190 SER A C 1
ATOM 1478 O O . SER A 1 190 ? 21.929 -6.588 -23.868 1.00 81.25 190 SER A O 1
ATOM 1480 N N . THR A 1 191 ? 23.706 -6.167 -25.172 1.00 83.44 191 THR A N 1
ATOM 1481 C CA . THR A 1 191 ? 24.442 -5.383 -24.162 1.00 83.44 191 THR A CA 1
ATOM 1482 C C . THR A 1 191 ? 23.728 -4.073 -23.833 1.00 83.44 191 THR A C 1
ATOM 1484 O O . THR A 1 191 ? 23.630 -3.717 -22.657 1.00 83.44 191 THR A O 1
ATOM 1487 N N . ALA A 1 192 ? 23.136 -3.411 -24.833 1.00 85.81 192 ALA A N 1
ATOM 1488 C CA . ALA A 1 192 ? 22.316 -2.215 -24.640 1.00 85.81 192 ALA A CA 1
ATOM 1489 C C . ALA A 1 192 ? 21.054 -2.458 -23.784 1.00 85.81 192 ALA A C 1
ATOM 1491 O O . ALA A 1 192 ? 20.591 -1.524 -23.142 1.00 85.81 192 ALA A O 1
ATOM 1492 N N . MET A 1 193 ? 20.525 -3.689 -23.731 1.00 86.12 193 MET A N 1
ATOM 1493 C CA . MET A 1 193 ? 19.354 -4.066 -22.916 1.00 86.12 193 MET A CA 1
ATOM 1494 C C . MET A 1 193 ? 19.699 -4.547 -21.490 1.00 86.12 193 MET A C 1
ATOM 1496 O O . MET A 1 193 ? 18.800 -4.754 -20.668 1.00 86.12 193 MET A O 1
ATOM 1500 N N . MET A 1 194 ? 20.981 -4.748 -21.154 1.00 87.81 194 MET A N 1
ATOM 1501 C CA . MET A 1 194 ? 21.382 -5.237 -19.823 1.00 87.81 194 MET A CA 1
ATOM 1502 C C . MET A 1 194 ? 20.992 -4.300 -18.658 1.00 87.81 194 MET A C 1
ATOM 1504 O O . MET A 1 194 ? 20.564 -4.817 -17.616 1.00 87.81 194 MET A O 1
ATOM 1508 N N . PRO A 1 195 ? 21.092 -2.955 -18.768 1.00 91.00 195 PRO A N 1
ATOM 1509 C CA . PRO A 1 195 ? 20.655 -2.052 -17.702 1.00 91.00 195 PRO A CA 1
ATOM 1510 C C . PRO A 1 195 ? 19.146 -2.150 -17.442 1.00 91.00 195 PRO A C 1
ATOM 1512 O O . PRO A 1 195 ? 18.716 -2.166 -16.289 1.00 91.00 195 PRO A O 1
ATOM 1515 N N . GLU A 1 196 ? 18.344 -2.265 -18.498 1.00 91.19 196 GLU A N 1
ATOM 1516 C CA . GLU A 1 196 ? 16.884 -2.382 -18.467 1.00 91.19 196 GLU A CA 1
ATOM 1517 C C . GLU A 1 196 ? 16.468 -3.698 -17.812 1.00 91.19 196 GLU A C 1
ATOM 1519 O O . GLU A 1 196 ? 15.638 -3.687 -16.903 1.00 91.19 196 GLU A O 1
ATOM 1524 N N . TYR A 1 197 ? 17.117 -4.810 -18.170 1.00 90.56 197 TYR A N 1
ATOM 1525 C CA . TYR A 1 197 ? 16.915 -6.098 -17.506 1.00 90.56 197 TYR A CA 1
ATOM 1526 C C . TYR A 1 197 ? 17.256 -6.041 -16.006 1.00 90.56 197 TYR A C 1
ATOM 1528 O O . TYR A 1 197 ? 16.498 -6.539 -15.173 1.00 90.56 197 TYR A O 1
ATOM 1536 N N . SER A 1 198 ? 18.355 -5.379 -15.629 1.00 91.19 198 SER A N 1
ATOM 1537 C CA . SER A 1 198 ? 18.749 -5.208 -14.222 1.00 91.19 198 SER A CA 1
ATOM 1538 C C . SER A 1 198 ? 17.742 -4.361 -13.423 1.00 91.19 198 SER A C 1
ATOM 1540 O O . SER A 1 198 ? 17.347 -4.729 -12.308 1.00 91.19 198 SER A O 1
ATOM 1542 N N . LYS A 1 199 ? 17.245 -3.263 -14.014 1.00 94.19 199 LYS A N 1
ATOM 1543 C CA . LYS A 1 199 ? 16.162 -2.436 -13.449 1.00 94.19 199 LYS A CA 1
ATOM 1544 C C . LYS A 1 199 ? 14.875 -3.252 -13.293 1.00 94.19 199 LYS A C 1
ATOM 1546 O O . LYS A 1 199 ? 14.301 -3.265 -12.205 1.00 94.19 199 LYS A O 1
ATOM 1551 N N . ALA A 1 200 ? 14.459 -3.970 -14.339 1.00 94.38 200 ALA A N 1
ATOM 1552 C CA . ALA A 1 200 ? 13.258 -4.803 -14.347 1.00 94.38 200 ALA A CA 1
ATOM 1553 C C . ALA A 1 200 ? 13.328 -5.910 -13.286 1.00 94.38 200 ALA A C 1
ATOM 1555 O O . ALA A 1 200 ? 12.398 -6.059 -12.499 1.00 94.38 200 ALA A O 1
ATOM 1556 N N . ARG A 1 201 ? 14.463 -6.612 -13.172 1.00 95.00 201 ARG A N 1
ATOM 1557 C CA . ARG A 1 201 ? 14.710 -7.609 -12.118 1.00 95.00 201 ARG A CA 1
ATOM 1558 C C . ARG A 1 201 ? 14.626 -6.995 -10.718 1.00 95.00 201 ARG A C 1
ATOM 1560 O O . ARG A 1 201 ? 14.022 -7.585 -9.827 1.00 95.00 201 ARG A O 1
ATOM 1567 N N . THR A 1 202 ? 15.191 -5.805 -10.517 1.00 93.38 202 THR A N 1
ATOM 1568 C CA . THR A 1 202 ? 15.143 -5.100 -9.222 1.00 93.38 202 THR A CA 1
ATOM 1569 C C . THR A 1 202 ? 13.720 -4.662 -8.857 1.00 93.38 202 THR A C 1
ATOM 1571 O O . THR A 1 202 ? 13.326 -4.755 -7.694 1.00 93.38 202 THR A O 1
ATOM 1574 N N . ALA A 1 203 ? 12.930 -4.216 -9.838 1.00 95.75 203 ALA A N 1
ATOM 1575 C CA . ALA A 1 203 ? 11.515 -3.903 -9.654 1.00 95.75 203 ALA A CA 1
ATOM 1576 C C . ALA A 1 203 ? 10.691 -5.167 -9.355 1.00 95.75 203 ALA A C 1
ATOM 1578 O O . ALA A 1 203 ? 9.934 -5.180 -8.387 1.00 95.75 203 ALA A O 1
ATOM 1579 N N . ALA A 1 204 ? 10.907 -6.250 -10.108 1.00 95.88 204 ALA A N 1
ATOM 1580 C CA . ALA A 1 204 ? 10.251 -7.537 -9.900 1.00 95.88 204 ALA A CA 1
ATOM 1581 C C . ALA A 1 204 ? 10.505 -8.088 -8.489 1.00 95.88 204 ALA A C 1
ATOM 1583 O O . ALA A 1 204 ? 9.553 -8.460 -7.815 1.00 95.88 204 ALA A O 1
ATOM 1584 N N . ILE A 1 205 ? 11.747 -8.048 -7.987 1.00 94.69 205 ILE A N 1
ATOM 1585 C CA . ILE A 1 205 ? 12.071 -8.458 -6.606 1.00 94.69 205 ILE A CA 1
ATOM 1586 C C . ILE A 1 205 ? 11.246 -7.669 -5.576 1.00 94.69 205 ILE A C 1
ATOM 1588 O O . ILE A 1 205 ? 10.773 -8.251 -4.606 1.00 94.69 205 ILE A O 1
ATOM 1592 N N . ARG A 1 206 ? 11.032 -6.360 -5.776 1.00 93.75 206 ARG A N 1
ATOM 1593 C CA . ARG A 1 206 ? 10.197 -5.546 -4.871 1.00 93.75 206 ARG A CA 1
ATOM 1594 C C . ARG A 1 206 ? 8.711 -5.886 -4.971 1.00 93.75 206 ARG A C 1
ATOM 1596 O O . ARG A 1 206 ? 8.030 -5.840 -3.954 1.00 93.75 206 ARG A O 1
ATOM 1603 N N . ILE A 1 207 ? 8.224 -6.213 -6.168 1.00 95.50 207 ILE A N 1
ATOM 1604 C CA . ILE A 1 207 ? 6.836 -6.632 -6.401 1.00 95.50 207 ILE A CA 1
ATOM 1605 C C . ILE A 1 207 ? 6.587 -7.999 -5.754 1.00 95.50 207 ILE A C 1
ATOM 1607 O O . ILE A 1 207 ? 5.667 -8.120 -4.953 1.00 95.50 207 ILE A O 1
ATOM 1611 N N . PHE A 1 208 ? 7.441 -8.997 -5.999 1.00 95.31 208 PHE A N 1
ATOM 1612 C CA . PHE A 1 208 ? 7.333 -10.310 -5.353 1.00 95.31 208 PHE A CA 1
ATOM 1613 C C . PHE A 1 208 ? 7.468 -10.211 -3.829 1.00 95.31 208 PHE A C 1
ATOM 1615 O O . PHE A 1 208 ? 6.621 -10.739 -3.120 1.00 95.31 208 PHE A O 1
ATOM 1622 N N . ALA A 1 209 ? 8.416 -9.424 -3.308 1.00 94.50 209 ALA A N 1
ATOM 1623 C CA . ALA A 1 209 ? 8.533 -9.183 -1.867 1.00 94.50 209 ALA A CA 1
ATOM 1624 C C . ALA A 1 209 ? 7.328 -8.439 -1.249 1.00 94.50 209 ALA A C 1
ATOM 1626 O O . ALA A 1 209 ? 7.168 -8.464 -0.029 1.00 94.50 209 ALA A O 1
ATOM 1627 N N . LEU A 1 210 ? 6.496 -7.763 -2.053 1.00 94.12 210 LEU A N 1
ATOM 1628 C CA . LEU A 1 210 ? 5.225 -7.184 -1.611 1.00 94.12 210 LEU A CA 1
ATOM 1629 C C . LEU A 1 210 ? 4.086 -8.214 -1.668 1.00 94.12 210 LEU A C 1
ATOM 1631 O O . LEU A 1 210 ? 3.305 -8.275 -0.726 1.00 94.12 210 LEU A O 1
ATOM 1635 N N . ILE A 1 211 ? 4.019 -9.029 -2.726 1.00 91.31 211 ILE A N 1
ATOM 1636 C CA . ILE A 1 211 ? 3.019 -10.098 -2.906 1.00 91.31 211 ILE A CA 1
ATOM 1637 C C . ILE A 1 211 ? 3.185 -11.200 -1.848 1.00 91.31 211 ILE A C 1
ATOM 1639 O O . ILE A 1 211 ? 2.211 -11.658 -1.263 1.00 91.31 211 ILE A O 1
ATOM 1643 N N . GLU A 1 212 ? 4.421 -11.609 -1.561 1.00 91.69 212 GLU A N 1
ATOM 1644 C CA . GLU A 1 212 ? 4.740 -12.657 -0.580 1.00 91.69 212 GLU A CA 1
ATOM 1645 C C . GLU A 1 212 ? 4.631 -12.173 0.879 1.00 91.69 212 GLU A C 1
ATOM 1647 O O . GLU A 1 212 ? 4.705 -12.971 1.821 1.00 91.69 212 GLU A O 1
ATOM 1652 N N . ARG A 1 213 ? 4.453 -10.863 1.102 1.00 91.62 213 ARG A N 1
ATOM 1653 C CA . ARG A 1 213 ? 4.375 -10.277 2.441 1.00 91.62 213 ARG A CA 1
ATOM 1654 C C . ARG A 1 213 ? 3.027 -10.582 3.094 1.00 91.62 213 ARG A C 1
ATOM 1656 O O . ARG A 1 213 ? 2.069 -9.827 2.956 1.00 91.62 213 ARG A O 1
ATOM 1663 N N . ARG A 1 214 ? 3.000 -11.620 3.927 1.00 87.50 214 ARG A N 1
ATOM 1664 C CA . ARG A 1 214 ? 1.861 -11.906 4.812 1.00 87.50 214 ARG A CA 1
ATOM 1665 C C . ARG A 1 214 ? 1.703 -10.838 5.900 1.00 87.50 214 ARG A C 1
ATOM 1667 O O . ARG A 1 214 ? 2.686 -10.388 6.499 1.00 87.50 214 ARG A O 1
ATOM 1674 N N . SER A 1 215 ? 0.459 -10.453 6.172 1.00 88.06 215 SER A N 1
ATOM 1675 C CA . SER A 1 215 ? 0.100 -9.542 7.263 1.00 88.06 215 SER A CA 1
ATOM 1676 C C . SER A 1 215 ? -0.109 -10.314 8.568 1.00 88.06 215 SER A C 1
ATOM 1678 O O . SER A 1 215 ? -0.617 -11.428 8.561 1.00 88.06 215 SER A O 1
ATOM 1680 N N . ALA A 1 216 ? 0.272 -9.728 9.709 1.00 86.31 216 ALA A N 1
ATOM 1681 C CA . ALA A 1 216 ? 0.041 -10.350 11.022 1.00 86.31 216 ALA A CA 1
ATOM 1682 C C . ALA A 1 216 ? -1.446 -10.332 11.429 1.00 86.31 216 ALA A C 1
ATOM 1684 O O . ALA A 1 216 ? -1.913 -11.221 12.134 1.00 86.31 216 ALA A O 1
ATOM 1685 N N . ILE A 1 217 ? -2.171 -9.312 10.967 1.00 88.44 217 ILE A N 1
ATOM 1686 C CA . ILE A 1 217 ? -3.626 -9.202 11.030 1.00 88.44 217 ILE A CA 1
ATOM 1687 C C . ILE A 1 217 ? -4.077 -9.161 9.572 1.00 88.44 217 ILE A C 1
ATOM 1689 O O . ILE A 1 217 ? -3.892 -8.145 8.902 1.00 88.44 217 ILE A O 1
ATOM 1693 N N . ASP A 1 218 ? -4.574 -10.286 9.076 1.00 84.81 218 ASP A N 1
ATOM 1694 C CA . ASP A 1 218 ? -4.947 -10.473 7.676 1.00 84.81 218 ASP A CA 1
ATOM 1695 C C . ASP A 1 218 ? -6.481 -10.377 7.528 1.00 84.81 218 ASP A C 1
ATOM 1697 O O . ASP A 1 218 ? -7.185 -11.136 8.203 1.00 84.81 218 ASP A O 1
ATOM 1701 N N . PRO A 1 219 ? -7.020 -9.416 6.750 1.00 79.94 219 PRO A N 1
ATOM 1702 C CA . PRO A 1 219 ? -8.460 -9.270 6.542 1.00 79.94 219 PRO A CA 1
ATOM 1703 C C . PRO A 1 219 ? -9.040 -10.245 5.516 1.00 79.94 219 PRO A C 1
ATOM 1705 O O . PRO A 1 219 ? -10.226 -10.548 5.623 1.00 79.94 219 PRO A O 1
ATOM 1708 N N . ASP A 1 220 ? -8.222 -10.737 4.583 1.00 76.62 220 ASP A N 1
ATOM 1709 C CA . ASP A 1 220 ? -8.662 -11.527 3.424 1.00 76.62 220 ASP A CA 1
ATOM 1710 C C . ASP A 1 220 ? -8.367 -13.027 3.609 1.00 76.62 220 ASP A C 1
ATOM 1712 O O . ASP A 1 220 ? -8.555 -13.843 2.706 1.00 76.62 220 ASP A O 1
ATOM 1716 N N . ASN A 1 221 ? -7.897 -13.407 4.801 1.00 71.25 221 ASN A N 1
ATOM 1717 C CA . ASN A 1 221 ? -7.633 -14.787 5.183 1.00 71.25 221 ASN A CA 1
ATOM 1718 C C . ASN A 1 221 ? -8.942 -15.523 5.526 1.00 71.25 221 ASN A C 1
ATOM 1720 O O . ASN A 1 221 ? -9.238 -15.794 6.693 1.00 71.25 221 ASN A O 1
ATOM 1724 N N . ASP A 1 222 ? -9.711 -15.844 4.482 1.00 57.78 222 ASP A N 1
ATOM 1725 C CA . ASP A 1 222 ? -10.953 -16.628 4.539 1.00 57.78 222 ASP A CA 1
ATOM 1726 C C . ASP A 1 222 ? -10.730 -18.103 4.959 1.00 57.78 222 ASP A C 1
ATOM 1728 O O . ASP A 1 222 ? -11.701 -18.829 5.183 1.00 57.78 222 ASP A O 1
ATOM 1732 N N . ASP A 1 223 ? -9.479 -18.550 5.165 1.00 52.88 223 ASP A N 1
ATOM 1733 C CA . ASP A 1 223 ? -9.139 -19.846 5.775 1.00 52.88 223 ASP A CA 1
ATOM 1734 C C . ASP A 1 223 ? -9.476 -19.871 7.286 1.00 52.88 223 ASP A C 1
ATOM 1736 O O . ASP A 1 223 ? -8.582 -19.942 8.130 1.00 52.88 223 ASP A O 1
ATOM 1740 N N . ASN A 1 224 ? -10.773 -19.801 7.622 1.00 52.19 224 ASN A N 1
ATOM 1741 C CA . ASN A 1 224 ? -11.509 -20.398 8.759 1.00 52.19 224 ASN A CA 1
ATOM 1742 C C . ASN A 1 224 ? -10.895 -20.438 10.186 1.00 52.19 224 ASN A C 1
ATOM 1744 O O . ASN A 1 224 ? -11.426 -21.110 11.067 1.00 52.19 224 ASN A O 1
ATOM 1748 N N . ASN A 1 225 ? -9.810 -19.718 10.465 1.00 61.62 225 ASN A N 1
ATOM 1749 C CA . ASN A 1 225 ? -9.054 -19.814 11.721 1.00 61.62 225 ASN A CA 1
ATOM 1750 C C . ASN A 1 225 ? -9.626 -18.956 12.862 1.00 61.62 225 ASN A C 1
ATOM 1752 O O . ASN A 1 225 ? -9.156 -19.043 13.996 1.00 61.62 225 ASN A O 1
ATOM 1756 N N . GLY A 1 226 ? -10.611 -18.105 12.567 1.00 71.62 226 GLY A N 1
ATOM 1757 C CA . GLY A 1 226 ? -11.318 -17.299 13.556 1.00 71.62 226 GLY A CA 1
ATOM 1758 C C . GLY A 1 226 ? -12.718 -17.844 13.813 1.00 71.62 226 GLY A C 1
ATOM 1759 O O . GLY A 1 226 ? -13.466 -18.092 12.870 1.00 71.62 226 GLY A O 1
ATOM 1760 N N . VAL A 1 227 ? -13.093 -17.975 15.084 1.00 82.94 227 VAL A N 1
ATOM 1761 C CA . VAL A 1 227 ? -14.452 -18.333 15.497 1.00 82.94 227 VAL A CA 1
ATOM 1762 C C . VAL A 1 227 ? -15.426 -17.258 15.008 1.00 82.94 227 VAL A C 1
ATOM 1764 O O . VAL A 1 227 ? -15.212 -16.062 15.222 1.00 82.94 227 VAL A O 1
ATOM 1767 N N . ILE A 1 228 ? -16.499 -17.700 14.355 1.00 84.94 228 ILE A N 1
ATOM 1768 C CA . ILE A 1 228 ? -17.671 -16.892 14.015 1.00 84.94 228 ILE A CA 1
ATOM 1769 C C . ILE A 1 228 ? -18.745 -17.243 15.045 1.00 84.94 228 ILE A C 1
ATOM 1771 O O . ILE A 1 228 ? -19.117 -18.411 15.162 1.00 84.94 228 ILE A O 1
ATOM 1775 N N . LEU A 1 229 ? -19.226 -16.258 15.806 1.00 83.31 229 LEU A N 1
ATOM 1776 C CA . LEU A 1 229 ? -20.331 -16.473 16.742 1.00 83.31 229 LEU A CA 1
ATOM 1777 C C . LEU A 1 229 ? -21.671 -16.207 16.026 1.00 83.31 229 LEU A C 1
ATOM 1779 O O . LEU A 1 229 ? -21.754 -15.267 15.228 1.00 83.31 229 LEU A O 1
ATOM 1783 N N . PRO A 1 230 ? -22.728 -17.001 16.285 1.00 81.69 230 PRO A N 1
ATOM 1784 C CA . PRO A 1 230 ? -24.074 -16.688 15.810 1.00 81.69 230 PRO A CA 1
ATOM 1785 C C . PRO A 1 230 ? -24.521 -15.316 16.322 1.00 81.69 230 PRO A C 1
ATOM 1787 O O . PRO A 1 230 ? -24.320 -15.011 17.497 1.00 81.69 230 PRO A O 1
ATOM 1790 N N . LEU A 1 231 ? -25.149 -14.513 15.457 1.00 77.06 231 LEU A N 1
ATOM 1791 C CA . LEU A 1 231 ? -25.605 -13.157 15.798 1.00 77.06 231 LEU A CA 1
ATOM 1792 C C . LEU A 1 231 ? -26.581 -13.146 16.988 1.00 77.06 231 LEU A C 1
ATOM 1794 O O . LEU A 1 231 ? -26.540 -12.224 17.795 1.00 77.06 231 LEU A O 1
ATOM 1798 N N . ASP A 1 232 ? -27.384 -14.202 17.137 1.00 77.69 232 ASP A N 1
ATOM 1799 C CA . ASP A 1 232 ? -28.372 -14.359 18.214 1.00 77.69 232 ASP A CA 1
ATOM 1800 C C . ASP A 1 232 ? -27.749 -14.514 19.618 1.00 77.69 232 ASP A C 1
ATOM 1802 O O . ASP A 1 232 ? -28.440 -14.340 20.620 1.00 77.69 232 ASP A O 1
ATOM 1806 N N . ASN A 1 233 ? -26.451 -14.835 19.702 1.00 81.31 233 ASN A N 1
ATOM 1807 C CA . ASN A 1 233 ? -25.736 -15.097 20.958 1.00 81.31 233 ASN A CA 1
ATOM 1808 C C . ASN A 1 233 ? -24.827 -13.932 21.407 1.00 81.31 233 ASN A C 1
ATOM 1810 O O . ASN A 1 233 ? -24.051 -14.104 22.348 1.00 81.31 233 ASN A O 1
ATOM 1814 N N . ILE A 1 234 ? -24.867 -12.781 20.727 1.00 86.75 234 ILE A N 1
ATOM 1815 C CA . ILE A 1 234 ? -24.000 -11.629 21.021 1.00 86.75 234 ILE A CA 1
ATOM 1816 C C . ILE A 1 234 ? -24.719 -10.679 21.986 1.00 86.75 234 ILE A C 1
ATOM 1818 O O . ILE A 1 234 ? -25.732 -10.078 21.632 1.00 86.75 234 ILE A O 1
ATOM 1822 N N . GLU A 1 235 ? -24.173 -10.491 23.187 1.00 89.19 235 GLU A N 1
ATOM 1823 C CA . GLU A 1 235 ? -24.662 -9.487 24.145 1.00 89.19 235 GLU A CA 1
ATOM 1824 C C . GLU A 1 235 ? -23.956 -8.132 23.954 1.00 89.19 235 GLU A C 1
ATOM 1826 O O . GLU A 1 235 ? -24.528 -7.075 24.240 1.00 89.19 235 GLU A O 1
ATOM 1831 N N . GLY A 1 236 ? -22.713 -8.137 23.456 1.00 90.56 236 GLY A N 1
ATOM 1832 C CA . GLY A 1 236 ? -21.914 -6.929 23.231 1.00 90.56 236 GLY A CA 1
ATOM 1833 C C . GLY A 1 236 ? -21.135 -6.447 24.463 1.00 90.56 236 GLY A C 1
ATOM 1834 O O . GLY A 1 236 ? -20.788 -5.267 24.561 1.00 90.56 236 GLY A O 1
ATOM 1835 N N . ALA A 1 237 ? -20.846 -7.331 25.418 1.00 93.69 237 ALA A N 1
ATOM 1836 C CA . ALA A 1 237 ? -20.003 -7.047 26.570 1.00 93.69 237 ALA A CA 1
ATOM 1837 C C . ALA A 1 237 ? -18.520 -6.983 26.159 1.00 93.69 237 ALA A C 1
ATOM 1839 O O . ALA A 1 237 ? -17.929 -7.977 25.737 1.00 93.69 237 ALA A O 1
ATOM 1840 N N . VAL A 1 238 ? -17.884 -5.823 26.340 1.00 96.00 238 VAL A N 1
ATOM 1841 C CA . VAL A 1 238 ? -16.467 -5.604 25.987 1.00 96.00 238 VAL A CA 1
ATOM 1842 C C . VAL A 1 238 ? -15.615 -5.512 27.249 1.00 96.00 238 VAL A C 1
ATOM 1844 O O . VAL A 1 238 ? -15.930 -4.746 28.158 1.00 96.00 238 VAL A O 1
ATOM 1847 N N . GLU A 1 239 ? -14.507 -6.249 27.316 1.00 97.00 239 GLU A N 1
ATOM 1848 C CA . GLU A 1 239 ? -13.616 -6.258 28.483 1.00 97.00 239 GLU A CA 1
ATOM 1849 C C . GLU A 1 239 ? -12.138 -6.134 28.081 1.00 97.00 239 GLU A C 1
ATOM 1851 O O . GLU A 1 239 ? -11.601 -6.957 27.345 1.00 97.00 239 GLU A O 1
ATOM 1856 N N . PHE A 1 240 ? -11.458 -5.111 28.601 1.00 97.44 240 PHE A N 1
ATOM 1857 C CA . PHE A 1 240 ? -10.014 -4.913 28.470 1.00 97.44 240 PHE A CA 1
ATOM 1858 C C . PHE A 1 240 ? -9.326 -5.456 29.729 1.00 97.44 240 PHE A C 1
ATOM 1860 O O . PHE A 1 240 ? -9.660 -5.042 30.842 1.00 97.44 240 PHE A O 1
ATOM 1867 N N . LYS A 1 241 ? -8.345 -6.355 29.570 1.00 97.06 241 LYS A N 1
ATOM 1868 C CA . LYS A 1 241 ? -7.577 -6.965 30.670 1.00 97.06 241 LYS A CA 1
ATOM 1869 C C . LYS A 1 241 ? -6.096 -6.627 30.575 1.00 97.06 241 LYS A C 1
ATOM 1871 O O . LYS A 1 241 ? -5.375 -7.202 29.765 1.00 97.06 241 LYS A O 1
ATOM 1876 N N . ASN A 1 242 ? -5.640 -5.742 31.459 1.00 96.56 242 ASN A N 1
ATOM 1877 C CA . ASN A 1 242 ? -4.240 -5.372 31.690 1.00 96.56 242 ASN A CA 1
ATOM 1878 C C . ASN A 1 242 ? -3.510 -4.949 30.403 1.00 96.56 242 ASN A C 1
ATOM 1880 O O . ASN A 1 242 ? -2.348 -5.296 30.169 1.00 96.56 242 ASN A O 1
ATOM 1884 N N . VAL A 1 243 ? -4.211 -4.204 29.545 1.00 96.69 243 VAL A N 1
ATOM 1885 C CA . VAL A 1 243 ? -3.775 -3.909 28.180 1.00 96.69 243 VAL A CA 1
ATOM 1886 C C . VAL A 1 243 ? -2.615 -2.916 28.171 1.00 96.69 243 VAL A C 1
ATOM 1888 O O . VAL A 1 243 ? -2.725 -1.790 28.666 1.00 96.69 243 VAL A O 1
ATOM 1891 N N . HIS A 1 244 ? -1.507 -3.332 27.560 1.00 95.75 244 HIS A N 1
ATOM 1892 C CA . HIS A 1 244 ? -0.350 -2.489 27.272 1.00 95.75 244 HIS A CA 1
ATOM 1893 C C . HIS A 1 244 ? -0.170 -2.357 25.762 1.00 95.75 244 HIS A C 1
ATOM 1895 O O . HIS A 1 244 ? -0.174 -3.353 25.033 1.00 95.75 244 HIS A O 1
ATOM 1901 N N . PHE A 1 245 ? -0.003 -1.122 25.284 1.00 95.94 245 PHE A N 1
ATOM 1902 C CA . PHE A 1 245 ? 0.105 -0.860 23.852 1.00 95.94 245 PHE A CA 1
ATOM 1903 C C . PHE A 1 245 ? 0.956 0.367 23.511 1.00 95.94 245 PHE A C 1
ATOM 1905 O O . PHE A 1 245 ? 0.809 1.446 24.096 1.00 95.94 245 PHE A O 1
ATOM 1912 N N . SER A 1 246 ? 1.797 0.208 22.492 1.00 94.50 246 SER A N 1
ATOM 1913 C CA . SER A 1 246 ? 2.517 1.257 21.775 1.00 94.50 246 SER A CA 1
ATOM 1914 C C . SER A 1 246 ? 2.337 1.044 20.270 1.00 94.50 246 SER A C 1
ATOM 1916 O O . SER A 1 246 ? 2.319 -0.090 19.792 1.00 94.50 246 SER A O 1
ATOM 1918 N N . TYR A 1 247 ? 2.207 2.131 19.506 1.00 94.31 247 TYR A N 1
ATOM 1919 C CA . TYR A 1 247 ? 2.103 2.033 18.048 1.00 94.31 247 TYR A CA 1
ATOM 1920 C C . TYR A 1 247 ? 3.420 1.505 17.451 1.00 94.31 247 TYR A C 1
ATOM 1922 O O . TYR A 1 247 ? 4.476 2.016 17.837 1.00 94.31 247 TYR A O 1
ATOM 1930 N N . PRO A 1 248 ? 3.405 0.582 16.466 1.00 91.50 248 PRO A N 1
ATOM 1931 C CA . PRO A 1 248 ? 4.628 0.012 15.885 1.00 91.50 248 PRO A CA 1
ATOM 1932 C C . PRO A 1 248 ? 5.623 1.061 15.360 1.00 91.50 248 PRO A C 1
ATOM 1934 O O . PRO A 1 248 ? 6.828 0.949 15.576 1.00 91.50 248 PRO A O 1
ATOM 1937 N N . THR A 1 249 ? 5.121 2.143 14.757 1.00 91.94 249 THR A N 1
ATOM 1938 C CA . THR A 1 249 ? 5.918 3.286 14.268 1.00 91.94 249 THR A CA 1
ATOM 1939 C C . THR A 1 249 ? 6.559 4.129 15.379 1.00 91.94 249 THR A C 1
ATOM 1941 O O . THR A 1 249 ? 7.453 4.930 15.108 1.00 91.94 249 THR A O 1
ATOM 1944 N N . ARG A 1 250 ? 6.113 3.985 16.634 1.00 90.62 250 ARG A N 1
ATOM 1945 C CA . ARG A 1 250 ? 6.565 4.747 17.813 1.00 90.62 250 ARG A CA 1
ATOM 1946 C C . ARG A 1 250 ? 6.697 3.851 19.057 1.00 90.62 250 ARG A C 1
ATOM 1948 O O . ARG A 1 250 ? 6.356 4.274 20.161 1.00 90.62 250 ARG A O 1
ATOM 1955 N N . SER A 1 251 ? 7.243 2.645 18.888 1.00 87.69 251 SER A N 1
ATOM 1956 C CA . SER A 1 251 ? 7.322 1.583 19.913 1.00 87.69 251 SER A CA 1
ATOM 1957 C C . SER A 1 251 ? 7.912 2.002 21.270 1.00 87.69 251 SER A C 1
ATOM 1959 O O . SER A 1 251 ? 7.552 1.451 22.304 1.00 87.69 251 SER A O 1
ATOM 1961 N N . LYS A 1 252 ? 8.785 3.018 21.305 1.00 88.69 252 LYS A N 1
ATOM 1962 C CA . LYS A 1 252 ? 9.364 3.552 22.554 1.00 88.69 252 LYS A CA 1
ATOM 1963 C C . LYS A 1 252 ? 8.364 4.306 23.443 1.00 88.69 252 LYS A C 1
ATOM 1965 O O . LYS A 1 252 ? 8.652 4.512 24.619 1.00 88.69 252 LYS A O 1
ATOM 1970 N N . LYS A 1 253 ? 7.221 4.762 22.912 1.00 91.06 253 LYS A N 1
ATOM 1971 C CA . LYS A 1 253 ? 6.204 5.502 23.675 1.00 91.06 253 LYS A CA 1
ATOM 1972 C C . LYS A 1 253 ? 4.990 4.615 23.935 1.00 91.06 253 LYS A C 1
ATOM 1974 O O . LYS A 1 253 ? 4.106 4.491 23.091 1.00 91.06 253 LYS A O 1
ATOM 1979 N N . LEU A 1 254 ? 4.930 4.064 25.143 1.00 89.50 254 LEU A N 1
ATOM 1980 C CA . LEU A 1 254 ? 3.771 3.329 25.639 1.00 89.50 254 LEU A CA 1
ATOM 1981 C C . LEU A 1 254 ? 2.569 4.280 25.805 1.00 89.50 254 LEU A C 1
ATOM 1983 O O . LEU A 1 254 ? 2.651 5.254 26.560 1.00 89.50 254 LEU A O 1
ATOM 1987 N N . VAL A 1 255 ? 1.488 4.016 25.066 1.00 93.50 255 VAL A N 1
ATOM 1988 C CA . VAL A 1 255 ? 0.265 4.839 25.010 1.00 93.50 255 VAL A CA 1
ATOM 1989 C C . VAL A 1 255 ? -0.752 4.363 26.040 1.00 93.50 255 VAL A C 1
ATOM 1991 O O . VAL A 1 255 ? -1.244 5.174 26.819 1.00 93.50 255 VAL A O 1
ATOM 1994 N N . LEU A 1 256 ? -1.021 3.055 26.078 1.00 93.19 256 LEU A N 1
ATOM 1995 C CA . LEU A 1 256 ? -1.836 2.423 27.115 1.00 93.19 256 LEU A CA 1
ATOM 1996 C C . LEU A 1 256 ? -0.918 1.668 28.075 1.00 93.19 256 LEU A C 1
ATOM 1998 O O . LEU A 1 256 ? -0.066 0.893 27.636 1.00 93.19 256 LEU A O 1
ATOM 2002 N N . LYS A 1 257 ? -1.082 1.918 29.377 1.00 93.75 257 LYS A N 1
ATOM 2003 C CA . LYS A 1 257 ? -0.311 1.293 30.458 1.00 93.75 257 LYS A CA 1
ATOM 2004 C C . LYS A 1 257 ? -1.292 0.607 31.399 1.00 93.75 257 LYS A C 1
ATOM 2006 O O . LYS A 1 257 ? -2.085 1.306 32.022 1.00 93.75 257 LYS A O 1
ATOM 2011 N N . ASN A 1 258 ? -1.248 -0.721 31.472 1.00 94.12 258 ASN A N 1
ATOM 2012 C CA . ASN A 1 258 ? -2.130 -1.542 32.302 1.00 94.12 258 ASN A CA 1
ATOM 2013 C C . ASN A 1 258 ? -3.615 -1.123 32.253 1.00 94.12 258 ASN A C 1
ATOM 2015 O O . ASN A 1 258 ? -4.251 -0.919 33.284 1.00 94.12 258 ASN A O 1
ATOM 2019 N N . CYS A 1 259 ? -4.147 -0.915 31.047 1.00 93.81 259 CYS A N 1
ATOM 2020 C CA . CYS A 1 259 ? -5.515 -0.446 30.867 1.00 93.81 259 CYS A CA 1
ATOM 2021 C C . CYS A 1 259 ? -6.499 -1.611 31.053 1.00 93.81 259 CYS A C 1
ATOM 2023 O O . CYS A 1 259 ? -6.469 -2.574 30.283 1.00 93.81 259 CYS A O 1
ATOM 2025 N N . SER A 1 260 ? -7.355 -1.508 32.071 1.00 96.00 260 SER A N 1
ATOM 2026 C CA . SER A 1 260 ? -8.362 -2.516 32.410 1.00 96.00 260 SER A CA 1
ATOM 2027 C C . SER A 1 260 ? -9.704 -1.847 32.686 1.00 96.00 260 SER A C 1
ATOM 2029 O O . SER A 1 260 ? -9.783 -0.972 33.547 1.00 96.00 260 SER A O 1
ATOM 2031 N N . PHE A 1 261 ? -10.746 -2.243 31.958 1.00 95.00 261 PHE A N 1
ATOM 2032 C CA . PHE A 1 261 ? -12.125 -1.786 32.154 1.00 95.00 261 PHE A CA 1
ATOM 2033 C C . PHE A 1 261 ? -13.103 -2.758 31.483 1.00 95.00 261 PHE A C 1
ATOM 2035 O O . PHE A 1 261 ? -12.716 -3.514 30.590 1.00 95.00 261 PHE A O 1
ATOM 2042 N N . LYS A 1 262 ? -14.373 -2.722 31.894 1.00 95.19 262 LYS A N 1
ATOM 2043 C CA . LYS A 1 262 ? -15.455 -3.511 31.297 1.00 95.19 262 LYS A CA 1
ATOM 2044 C C . LYS A 1 262 ? -16.622 -2.599 30.928 1.00 95.19 262 LYS A C 1
ATOM 2046 O O . LYS A 1 262 ? -17.075 -1.826 31.768 1.00 95.19 262 LYS A O 1
ATOM 2051 N N . CYS A 1 263 ? -17.104 -2.719 29.699 1.00 94.62 263 CYS A N 1
ATOM 2052 C CA . CYS A 1 263 ? -18.357 -2.141 29.235 1.00 94.62 263 CYS A CA 1
ATOM 2053 C C . CYS A 1 263 ? -19.453 -3.199 29.401 1.00 94.62 263 CYS A C 1
ATOM 2055 O O . CYS A 1 263 ? -19.290 -4.335 28.949 1.00 94.62 263 CYS A O 1
ATOM 2057 N N . ALA A 1 264 ? -20.554 -2.848 30.065 1.00 91.94 264 ALA A N 1
ATOM 2058 C CA . ALA A 1 264 ? -21.707 -3.737 30.164 1.00 91.94 264 ALA A CA 1
ATOM 2059 C C . ALA A 1 264 ? -22.460 -3.785 28.817 1.00 91.94 264 ALA A C 1
ATOM 2061 O O . ALA A 1 264 ? -22.485 -2.766 28.114 1.00 91.94 264 ALA A O 1
ATOM 2062 N N . PRO A 1 265 ? -23.085 -4.922 28.463 1.00 92.62 265 PRO A N 1
ATOM 2063 C CA . PRO A 1 265 ? -23.937 -4.998 27.281 1.00 92.62 265 PRO A CA 1
ATOM 2064 C C . PRO A 1 265 ? -25.087 -3.987 27.393 1.00 92.62 265 PRO A C 1
ATOM 2066 O O . PRO A 1 265 ? -25.507 -3.629 28.496 1.00 92.62 265 PRO A O 1
ATOM 2069 N N . LEU A 1 266 ? -25.567 -3.491 26.248 1.00 86.88 266 LEU A N 1
ATOM 2070 C CA . LEU A 1 266 ? -26.652 -2.498 26.153 1.00 86.88 266 LEU A CA 1
ATOM 2071 C C . LEU A 1 266 ? -26.426 -1.199 26.971 1.00 86.88 266 LEU A C 1
ATOM 2073 O O . LEU A 1 266 ? -27.384 -0.515 27.332 1.00 86.88 266 LEU A O 1
ATOM 2077 N N . SER A 1 267 ? -25.169 -0.829 27.258 1.00 90.50 267 SER A N 1
ATOM 2078 C CA . SER A 1 267 ? -24.820 0.360 28.055 1.00 90.50 267 SER A CA 1
ATOM 2079 C C . SER A 1 267 ? -23.938 1.364 27.303 1.00 90.50 267 SER A C 1
ATOM 2081 O O . SER A 1 267 ? -23.117 1.000 26.463 1.00 90.50 267 SER A O 1
ATOM 2083 N N . SER A 1 268 ? -24.071 2.653 27.637 1.00 91.75 268 SER A N 1
ATOM 2084 C CA . SER A 1 268 ? -23.224 3.720 27.090 1.00 91.75 268 SER A CA 1
ATOM 2085 C C . SER A 1 268 ? -22.019 3.979 27.999 1.00 91.75 268 SER A C 1
ATOM 2087 O O . SER A 1 268 ? -22.169 4.472 29.116 1.00 91.75 268 SER A O 1
ATOM 2089 N N . THR A 1 269 ? -20.813 3.653 27.522 1.00 91.44 269 THR A N 1
ATOM 2090 C CA . THR A 1 269 ? -19.552 3.903 28.243 1.00 91.44 269 THR A CA 1
ATOM 2091 C C . THR A 1 269 ? -18.798 5.081 27.623 1.00 91.44 269 THR A C 1
ATOM 2093 O O . THR A 1 269 ? -18.406 5.033 26.459 1.00 91.44 269 THR A O 1
ATOM 2096 N N . ALA A 1 270 ? -18.543 6.132 28.407 1.00 90.62 270 ALA A N 1
ATOM 2097 C CA . ALA A 1 270 ? -17.835 7.331 27.952 1.00 90.62 270 ALA A CA 1
ATOM 2098 C C . ALA A 1 270 ? -16.338 7.308 28.320 1.00 90.62 270 ALA A C 1
ATOM 2100 O O . ALA A 1 270 ? -15.980 7.180 29.491 1.00 90.62 270 ALA A O 1
ATOM 2101 N N . LEU A 1 271 ? -15.450 7.516 27.337 1.00 89.00 271 LEU A N 1
ATOM 2102 C CA . LEU A 1 271 ? -14.007 7.679 27.564 1.00 89.00 271 LEU A CA 1
ATOM 2103 C C . LEU A 1 271 ? -13.600 9.159 27.539 1.00 89.00 271 LEU A C 1
ATOM 2105 O O . LEU A 1 271 ? -13.588 9.799 26.487 1.00 89.00 271 LEU A O 1
ATOM 2109 N N . VAL A 1 272 ? -13.192 9.697 28.691 1.00 89.50 272 VAL A N 1
ATOM 2110 C CA . VAL A 1 272 ? -12.820 11.114 28.864 1.00 89.50 272 VAL A CA 1
ATOM 2111 C C . VAL A 1 272 ? -11.326 11.259 29.174 1.00 89.50 272 VAL A C 1
ATOM 2113 O O . VAL A 1 272 ? -10.711 10.403 29.802 1.00 89.50 272 VAL A O 1
ATOM 2116 N N . GLY A 1 273 ? -10.711 12.355 28.724 1.00 87.19 273 GLY A N 1
ATOM 2117 C CA . GLY A 1 273 ? -9.325 12.698 29.059 1.00 87.19 273 GLY A CA 1
ATOM 2118 C C . GLY A 1 273 ? -8.740 13.770 28.142 1.00 87.19 273 GLY A C 1
ATOM 2119 O O . GLY A 1 273 ? -9.359 14.151 27.147 1.00 87.19 273 GLY A O 1
ATOM 2120 N N . LYS A 1 274 ? -7.515 14.222 28.423 1.00 82.88 274 LYS A N 1
ATOM 2121 C CA . LYS A 1 274 ? -6.780 15.183 27.576 1.00 82.88 274 LYS A CA 1
ATOM 2122 C C . LYS A 1 274 ? -6.451 14.595 26.188 1.00 82.88 274 LYS A C 1
ATOM 2124 O O . LYS A 1 274 ? -6.550 13.384 25.960 1.00 82.88 274 LYS A O 1
ATOM 2129 N N . SER A 1 275 ? -6.067 15.445 25.232 1.00 83.25 275 SER A N 1
ATOM 2130 C CA . SER A 1 275 ? -5.606 14.981 23.911 1.00 83.25 275 SER A CA 1
ATOM 2131 C C . SER A 1 275 ? -4.376 14.064 24.039 1.00 83.25 275 SER A C 1
ATOM 2133 O O . SER A 1 275 ? -3.609 14.160 25.000 1.00 83.25 275 SER A O 1
ATOM 2135 N N . GLY A 1 276 ? -4.221 13.108 23.121 1.00 80.94 276 GLY A N 1
ATOM 2136 C CA . GLY A 1 276 ? -3.108 12.149 23.114 1.00 80.94 276 GLY A CA 1
ATOM 2137 C C . GLY A 1 276 ? -3.103 11.081 24.224 1.00 80.94 276 GLY A C 1
ATOM 2138 O O . GLY A 1 276 ? -2.154 10.306 24.288 1.00 80.94 276 GLY A O 1
ATOM 2139 N N . HIS A 1 277 ? -4.136 11.001 25.074 1.00 84.00 277 HIS A N 1
ATOM 2140 C CA . HIS A 1 277 ? -4.237 10.029 26.183 1.00 84.00 277 HIS A CA 1
ATOM 2141 C C . HIS A 1 277 ? -4.848 8.668 25.773 1.00 84.00 277 HIS A C 1
ATOM 2143 O O . HIS A 1 277 ? -5.455 7.986 26.587 1.00 84.00 277 HIS A O 1
ATOM 2149 N N . GLY A 1 278 ? -4.738 8.274 24.500 1.00 87.69 278 GLY A N 1
ATOM 2150 C CA . GLY A 1 278 ? -5.126 6.929 24.048 1.00 87.69 278 GLY A CA 1
ATOM 2151 C C . GLY A 1 278 ? -6.621 6.667 23.808 1.00 87.69 278 GLY A C 1
ATOM 2152 O O . GLY A 1 278 ? -6.965 5.537 23.485 1.00 87.69 278 GLY A O 1
ATOM 2153 N N . LYS A 1 279 ? -7.512 7.671 23.885 1.00 91.81 279 LYS A N 1
ATOM 2154 C CA . LYS A 1 279 ? -8.960 7.498 23.603 1.00 91.81 279 LYS A CA 1
ATOM 2155 C C . LYS A 1 279 ? -9.226 6.809 22.254 1.00 91.81 279 LYS A C 1
ATOM 2157 O O . LYS A 1 279 ? -9.802 5.730 22.213 1.00 91.81 279 LYS A O 1
ATOM 2162 N N . SER A 1 280 ? -8.718 7.375 21.158 1.00 92.00 280 SER A N 1
ATOM 2163 C CA . SER A 1 280 ? -8.844 6.792 19.811 1.00 92.00 280 SER A CA 1
ATOM 2164 C C . SER A 1 280 ? -8.085 5.463 19.663 1.00 92.00 280 SER A C 1
ATOM 2166 O O . SER A 1 280 ? -8.427 4.637 18.820 1.00 92.00 280 SER A O 1
ATOM 2168 N N . THR A 1 281 ? -7.066 5.229 20.498 1.00 94.00 281 THR A N 1
ATOM 2169 C CA . THR A 1 281 ? -6.311 3.969 20.543 1.00 94.00 281 THR A CA 1
ATOM 2170 C C . THR A 1 281 ? -7.161 2.819 21.078 1.00 94.00 281 THR A C 1
ATOM 2172 O O . THR A 1 281 ? -7.061 1.723 20.544 1.00 94.00 281 THR A O 1
ATOM 2175 N N . VAL A 1 282 ? -8.043 3.062 22.056 1.00 94.38 282 VAL A N 1
ATOM 2176 C CA . VAL A 1 282 ? -9.018 2.058 22.525 1.00 94.38 282 VAL A CA 1
ATOM 2177 C C . VAL A 1 282 ? -9.926 1.609 21.377 1.00 94.38 282 VAL A C 1
ATOM 2179 O O . VAL A 1 282 ? -10.069 0.411 21.151 1.00 94.38 282 VAL A O 1
ATOM 2182 N N . ILE A 1 283 ? -10.447 2.556 20.590 1.00 93.69 283 ILE A N 1
ATOM 2183 C CA . ILE A 1 283 ? -11.280 2.270 19.407 1.00 93.69 283 ILE A CA 1
ATOM 2184 C C . ILE A 1 283 ? -10.479 1.481 18.354 1.00 93.69 283 ILE A C 1
ATOM 2186 O O . ILE A 1 283 ? -10.954 0.478 17.832 1.00 93.69 283 ILE A O 1
ATOM 2190 N N . SER A 1 284 ? -9.227 1.879 18.091 1.00 94.56 284 SER A N 1
ATOM 2191 C CA . SER A 1 284 ? -8.347 1.192 17.127 1.00 94.56 284 SER A CA 1
ATOM 2192 C C . SER A 1 284 ? -8.010 -0.252 17.524 1.00 94.56 284 SER A C 1
ATOM 2194 O O . SER A 1 284 ? -7.802 -1.094 16.652 1.00 94.56 284 SER A O 1
ATOM 2196 N N . LEU A 1 285 ? -7.924 -0.533 18.828 1.00 95.50 285 LEU A N 1
ATOM 2197 C CA . LEU A 1 285 ? -7.698 -1.877 19.360 1.00 95.50 285 LEU A CA 1
ATOM 2198 C C . LEU A 1 285 ? -8.979 -2.724 19.333 1.00 95.50 285 LEU A C 1
ATOM 2200 O O . LEU A 1 285 ? -8.908 -3.902 19.003 1.00 95.50 285 LEU A O 1
ATOM 2204 N N . LEU A 1 286 ? -10.144 -2.129 19.614 1.00 94.94 286 LEU A N 1
ATOM 2205 C CA . LEU A 1 286 ? -11.441 -2.815 19.547 1.00 94.94 286 LEU A CA 1
ATOM 2206 C C . LEU A 1 286 ? -11.796 -3.246 18.111 1.00 94.94 286 LEU A C 1
ATOM 2208 O O . LEU A 1 286 ? -12.234 -4.368 17.895 1.00 94.94 286 LEU A O 1
ATOM 2212 N N . LEU A 1 287 ? -11.507 -2.397 17.119 1.00 93.81 287 LEU A N 1
ATOM 2213 C CA . LEU A 1 287 ? -11.623 -2.715 15.683 1.00 93.81 287 LEU A CA 1
ATOM 2214 C C . LEU A 1 287 ? -10.511 -3.650 15.166 1.00 93.81 287 LEU A C 1
ATOM 2216 O O . LEU A 1 287 ? -10.445 -3.953 13.967 1.00 93.81 287 LEU A O 1
ATOM 2220 N N . ARG A 1 288 ? -9.600 -4.061 16.060 1.00 94.44 288 ARG A N 1
ATOM 2221 C CA . ARG A 1 288 ? -8.436 -4.904 15.780 1.00 94.44 288 ARG A CA 1
ATOM 2222 C C . ARG A 1 288 ? -7.643 -4.401 14.565 1.00 94.44 288 ARG A C 1
ATOM 2224 O O . ARG A 1 288 ? -7.300 -5.153 13.659 1.00 94.44 288 ARG A O 1
ATOM 2231 N N . PHE A 1 289 ? -7.373 -3.092 14.510 1.00 93.94 289 PHE A N 1
ATOM 2232 C CA . PHE A 1 289 ? -6.353 -2.528 13.606 1.00 93.94 289 PHE A CA 1
ATOM 2233 C C . PHE A 1 289 ? -4.935 -2.781 14.134 1.00 93.94 289 PHE A C 1
ATOM 2235 O O . PHE A 1 289 ? -3.969 -2.763 13.374 1.00 93.94 289 PHE A O 1
ATOM 2242 N N . TYR A 1 290 ? -4.819 -3.029 15.438 1.00 94.88 290 TYR A N 1
ATOM 2243 C CA . TYR A 1 290 ? -3.607 -3.474 16.107 1.00 94.88 290 TYR A CA 1
ATOM 2244 C C . TYR A 1 290 ? -3.988 -4.494 17.182 1.00 94.88 290 TYR A C 1
ATOM 2246 O O . TYR A 1 290 ? -5.046 -4.362 17.796 1.00 94.88 290 TYR A O 1
ATOM 2254 N N . ASP A 1 291 ? -3.105 -5.450 17.454 1.00 94.12 291 ASP A N 1
ATOM 2255 C CA . ASP A 1 291 ? -3.200 -6.305 18.638 1.00 94.12 291 ASP A CA 1
ATOM 2256 C C . ASP A 1 291 ? -2.418 -5.669 19.813 1.00 94.12 291 ASP A C 1
ATOM 2258 O O . ASP A 1 291 ? -1.419 -4.966 19.595 1.00 94.12 291 ASP A O 1
ATOM 2262 N N . PRO A 1 292 ? -2.841 -5.882 21.074 1.00 94.62 292 PRO A N 1
ATOM 2263 C CA . PRO A 1 292 ? -2.119 -5.397 22.248 1.00 94.62 292 PRO A CA 1
ATOM 2264 C C . PRO A 1 292 ? -0.793 -6.150 22.450 1.00 94.62 292 PRO A C 1
ATOM 2266 O O . PRO A 1 292 ? -0.677 -7.333 22.140 1.00 94.62 292 PRO A O 1
ATOM 2269 N N . GLN A 1 293 ? 0.214 -5.481 23.024 1.00 93.44 293 GLN A N 1
ATOM 2270 C CA . GLN A 1 293 ? 1.526 -6.099 23.294 1.00 93.44 293 GLN A CA 1
ATOM 2271 C C . GLN A 1 293 ? 1.505 -6.993 24.541 1.00 93.44 293 GLN A C 1
ATOM 2273 O O . GLN A 1 293 ? 2.275 -7.943 24.644 1.00 93.44 293 GLN A O 1
ATOM 2278 N N . GLN A 1 294 ? 0.636 -6.668 25.498 1.00 94.69 294 GLN A N 1
ATOM 2279 C CA . GLN A 1 294 ? 0.372 -7.448 26.703 1.00 94.69 294 GLN A CA 1
ATOM 2280 C C . GLN A 1 294 ? -1.091 -7.246 27.101 1.00 94.69 294 GLN A C 1
ATOM 2282 O O . GLN A 1 294 ? -1.651 -6.174 26.856 1.00 94.69 294 GLN A O 1
ATOM 2287 N N . GLY A 1 295 ? -1.679 -8.255 27.742 1.00 95.00 295 GLY A N 1
ATOM 2288 C CA . GLY A 1 295 ? -3.097 -8.278 28.087 1.00 95.00 295 GLY A CA 1
ATOM 2289 C C . GLY A 1 295 ? -3.958 -8.908 26.993 1.00 95.00 295 GLY A C 1
ATOM 2290 O O . GLY A 1 295 ? -3.444 -9.459 26.018 1.00 95.00 295 GLY A O 1
ATOM 2291 N N . SER A 1 296 ? -5.272 -8.830 27.168 1.00 96.12 296 SER A N 1
ATOM 2292 C CA . SER A 1 296 ? -6.263 -9.273 26.185 1.00 96.12 296 SER A CA 1
ATOM 2293 C C . SER A 1 296 ? -7.441 -8.307 26.122 1.00 96.12 296 SER A C 1
ATOM 2295 O O . SER A 1 296 ? -7.682 -7.525 27.045 1.00 96.12 296 SER A O 1
ATOM 2297 N N . ILE A 1 297 ? -8.157 -8.354 25.002 1.00 97.19 297 ILE A N 1
ATOM 2298 C CA . ILE A 1 297 ? -9.425 -7.657 24.801 1.00 97.19 297 ILE A CA 1
ATOM 2299 C C . ILE A 1 297 ? -10.438 -8.735 24.446 1.00 97.19 297 ILE A C 1
ATOM 2301 O O . ILE A 1 297 ? -10.152 -9.597 23.612 1.00 97.19 297 ILE A O 1
ATOM 2305 N N . LEU A 1 298 ? -11.578 -8.710 25.124 1.00 95.56 298 LEU A N 1
ATOM 2306 C CA . LEU A 1 298 ? -12.607 -9.731 25.039 1.00 95.56 298 LEU A CA 1
ATOM 2307 C C . LEU A 1 298 ? -13.921 -9.114 24.552 1.00 95.56 298 LEU A C 1
ATOM 2309 O O . LEU A 1 298 ? -14.276 -8.017 24.989 1.00 95.56 298 LEU A O 1
ATOM 2313 N N . LEU A 1 299 ? -14.641 -9.850 23.709 1.00 94.50 299 LEU A N 1
ATOM 2314 C CA . LEU A 1 299 ? -16.040 -9.624 23.349 1.00 94.50 299 LEU A CA 1
ATOM 2315 C C . LEU A 1 299 ? -16.835 -10.848 23.813 1.00 94.50 299 LEU A C 1
ATOM 2317 O O . LEU A 1 299 ? -16.497 -11.968 23.434 1.00 94.50 299 LEU A O 1
ATOM 2321 N N . ASP A 1 300 ? -17.816 -10.654 24.694 1.00 91.94 300 ASP A N 1
ATOM 2322 C CA . ASP A 1 300 ? -18.641 -11.719 25.293 1.00 91.94 300 ASP A CA 1
ATOM 2323 C C . ASP A 1 300 ? -17.820 -12.893 25.876 1.00 91.94 300 ASP A C 1
ATOM 2325 O O . ASP A 1 300 ? -18.215 -14.055 25.872 1.00 91.94 300 ASP A O 1
ATOM 2329 N N . GLY A 1 301 ? -16.628 -12.573 26.399 1.00 90.88 301 GLY A N 1
ATOM 2330 C CA . GLY A 1 301 ? -15.679 -13.529 26.979 1.00 90.88 301 GLY A CA 1
ATOM 2331 C C . GLY A 1 301 ? -14.678 -14.152 25.994 1.00 90.88 301 GLY A C 1
ATOM 2332 O O . GLY A 1 301 ? -13.695 -14.737 26.450 1.00 90.88 301 GLY A O 1
ATOM 2333 N N . TYR A 1 302 ? -14.854 -13.976 24.683 1.00 92.56 302 TYR A N 1
ATOM 2334 C CA . TYR A 1 302 ? -13.944 -14.461 23.639 1.00 92.56 302 TYR A CA 1
ATOM 2335 C C . TYR A 1 302 ? -12.859 -13.431 23.313 1.00 92.56 302 TYR A C 1
ATOM 2337 O O . TYR A 1 302 ? -13.144 -12.245 23.170 1.00 92.56 302 TYR A O 1
ATOM 2345 N N . ASP A 1 303 ? -11.604 -13.864 23.159 1.00 93.88 303 ASP A N 1
ATOM 2346 C CA . ASP A 1 303 ? -10.497 -12.975 22.780 1.00 93.88 303 ASP A CA 1
ATOM 2347 C C . ASP A 1 303 ? -10.640 -12.522 21.326 1.00 93.88 303 ASP A C 1
ATOM 2349 O O . ASP A 1 303 ? -10.785 -13.362 20.433 1.00 93.88 303 ASP A O 1
ATOM 2353 N N . LEU A 1 304 ? -10.535 -11.210 21.071 1.00 92.75 304 LEU A N 1
ATOM 2354 C CA . LEU A 1 304 ? -10.634 -10.644 19.718 1.00 92.75 304 LEU A CA 1
ATOM 2355 C C . LEU A 1 304 ? -9.658 -11.290 18.723 1.00 92.75 304 LEU A C 1
ATOM 2357 O O . LEU A 1 304 ? -9.921 -11.289 17.520 1.00 92.75 304 LEU A O 1
ATOM 2361 N N . ARG A 1 305 ? -8.545 -11.860 19.207 1.00 91.19 305 ARG A N 1
ATOM 2362 C CA . ARG A 1 305 ? -7.559 -12.577 18.386 1.00 91.19 305 ARG A CA 1
ATOM 2363 C C . ARG A 1 305 ? -8.053 -13.929 17.875 1.00 91.19 305 ARG A C 1
ATOM 2365 O O . ARG A 1 305 ? -7.602 -14.353 16.816 1.00 91.19 305 ARG A O 1
ATOM 2372 N N . SER A 1 306 ? -8.974 -14.565 18.600 1.00 90.50 306 SER A N 1
ATOM 2373 C CA . SER A 1 306 ? -9.599 -15.846 18.238 1.00 90.50 306 SER A CA 1
ATOM 2374 C C . SER A 1 306 ? -10.853 -15.709 17.371 1.00 90.50 306 SER A C 1
ATOM 2376 O O . SER A 1 306 ? -11.342 -16.714 16.868 1.00 90.50 306 SER A O 1
ATOM 2378 N N . LEU A 1 307 ? -11.370 -14.492 17.180 1.00 90.00 307 LEU A N 1
ATOM 2379 C CA . LEU A 1 307 ? -12.557 -14.218 16.366 1.00 90.00 307 LEU A CA 1
ATOM 2380 C C . LEU A 1 307 ? -12.178 -13.946 14.901 1.00 90.00 307 LEU A C 1
ATOM 2382 O O . LEU A 1 307 ? -11.097 -13.416 14.616 1.00 90.00 307 LEU A O 1
ATOM 2386 N N . ASN A 1 308 ? -13.074 -14.286 13.968 1.00 89.94 308 ASN A N 1
ATOM 2387 C CA . ASN A 1 308 ? -12.914 -13.923 12.556 1.00 89.94 308 ASN A CA 1
ATOM 2388 C C . ASN A 1 308 ? -12.940 -12.389 12.398 1.00 89.94 308 ASN A C 1
ATOM 2390 O O . ASN A 1 308 ? -13.813 -11.712 12.942 1.00 89.94 308 ASN A O 1
ATOM 2394 N N . LEU A 1 309 ? -11.976 -11.833 11.658 1.00 90.38 309 LEU A N 1
ATOM 2395 C CA . LEU A 1 309 ? -11.764 -10.385 11.591 1.00 90.38 309 LEU A CA 1
ATOM 2396 C C . LEU A 1 309 ? -12.828 -9.646 10.767 1.00 90.38 309 LEU A C 1
ATOM 2398 O O . LEU A 1 309 ? -13.217 -8.537 11.137 1.00 90.38 309 LEU A O 1
ATOM 2402 N N . ARG A 1 310 ? -13.293 -10.246 9.664 1.00 88.88 310 ARG A N 1
ATOM 2403 C CA . ARG A 1 310 ? -14.345 -9.681 8.807 1.00 88.88 310 ARG A CA 1
ATOM 2404 C C . ARG A 1 310 ? -15.674 -9.651 9.558 1.00 88.88 310 ARG A C 1
ATOM 2406 O O . ARG A 1 310 ? -16.307 -8.603 9.627 1.00 88.88 310 ARG A O 1
ATOM 2413 N N . TRP A 1 311 ? -16.024 -10.758 10.211 1.00 89.12 311 TRP A N 1
ATOM 2414 C CA . TRP A 1 311 ? -17.199 -10.866 11.077 1.00 89.12 311 TRP A CA 1
ATOM 2415 C C . TRP A 1 311 ? -17.145 -9.904 12.278 1.00 89.12 311 TRP A C 1
ATOM 2417 O O . TRP A 1 311 ? -18.105 -9.187 12.536 1.00 89.12 311 TRP A O 1
ATOM 2427 N N . LEU A 1 312 ? -16.004 -9.801 12.974 1.00 91.38 312 LEU A N 1
ATOM 2428 C CA . LEU A 1 312 ? -15.851 -8.871 14.104 1.00 91.38 312 LEU A CA 1
ATOM 2429 C C . LEU A 1 312 ? -16.110 -7.415 13.685 1.00 91.38 312 LEU A C 1
ATOM 2431 O O . LEU A 1 312 ? -16.635 -6.628 14.467 1.00 91.38 312 LEU A O 1
ATOM 2435 N N . ARG A 1 313 ? -15.731 -7.043 12.459 1.00 91.56 313 ARG A N 1
ATOM 2436 C CA . ARG A 1 313 ? -15.940 -5.690 11.934 1.00 91.56 313 ARG A CA 1
ATOM 2437 C C . ARG A 1 313 ? -17.346 -5.476 11.371 1.00 91.56 313 ARG A C 1
ATOM 2439 O O . ARG A 1 313 ? -17.816 -4.347 11.442 1.00 91.56 313 ARG A O 1
ATOM 2446 N N . SER A 1 314 ? -18.034 -6.511 10.880 1.00 89.06 314 SER A N 1
ATOM 2447 C CA . SER A 1 314 ? -19.412 -6.374 10.379 1.00 89.06 314 SER A CA 1
ATOM 2448 C C . SER A 1 314 ? -20.432 -6.082 11.486 1.00 89.06 314 SER A C 1
ATOM 2450 O O . SER A 1 314 ? -21.449 -5.447 11.222 1.00 89.06 314 SER A O 1
ATOM 2452 N N . ILE A 1 315 ? -20.144 -6.472 12.734 1.00 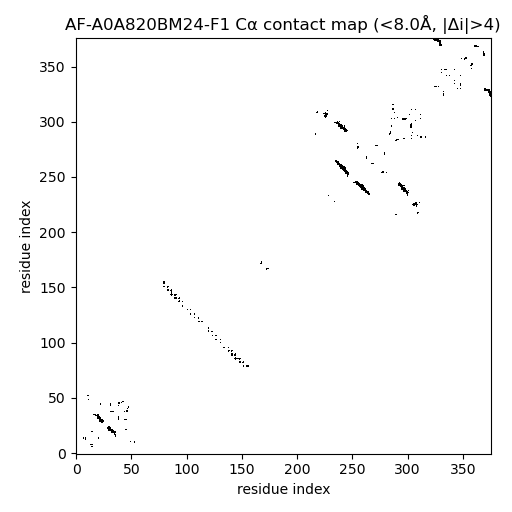90.44 315 ILE A N 1
ATOM 2453 C CA . ILE A 1 315 ? -20.998 -6.192 13.904 1.00 90.44 315 ILE A CA 1
ATOM 2454 C C . ILE A 1 315 ? -20.675 -4.865 14.623 1.00 90.44 315 ILE A C 1
ATOM 2456 O O . ILE A 1 315 ? -21.368 -4.511 15.576 1.00 90.44 315 ILE A O 1
ATOM 2460 N N . ILE A 1 316 ? -19.644 -4.114 14.203 1.00 91.75 316 ILE A N 1
ATOM 2461 C CA . ILE A 1 316 ? -19.229 -2.856 14.854 1.00 91.75 316 ILE A CA 1
ATOM 2462 C C . ILE A 1 316 ? -19.500 -1.652 13.945 1.00 91.75 316 ILE A C 1
ATOM 2464 O O . ILE A 1 316 ? -18.769 -1.391 12.991 1.00 91.75 316 ILE A O 1
ATOM 2468 N N . GLY A 1 317 ? -20.485 -0.833 14.320 1.00 91.94 317 GLY A N 1
ATOM 2469 C CA . GLY A 1 317 ? -20.645 0.512 13.764 1.00 91.94 317 GLY A CA 1
ATOM 2470 C C . GLY A 1 317 ? -19.583 1.479 14.304 1.00 91.94 317 GLY A C 1
ATOM 2471 O O . GLY A 1 317 ? -19.396 1.589 15.517 1.00 91.94 317 GLY A O 1
ATOM 2472 N N . ILE A 1 318 ? -18.905 2.213 13.417 1.00 93.44 318 ILE A N 1
ATOM 2473 C CA . ILE A 1 318 ? -17.938 3.265 13.769 1.00 93.44 318 ILE A CA 1
ATOM 2474 C C . ILE A 1 318 ? -18.388 4.618 13.203 1.00 93.44 318 ILE A C 1
ATOM 2476 O O . ILE A 1 318 ? -18.772 4.719 12.042 1.00 93.44 318 ILE A O 1
ATOM 2480 N N . VAL A 1 319 ? -18.269 5.676 14.007 1.00 92.38 319 VAL A N 1
ATOM 2481 C CA . VAL A 1 319 ? -18.326 7.069 13.542 1.00 92.38 319 VAL A CA 1
ATOM 2482 C C . VAL A 1 319 ? -16.971 7.714 13.828 1.00 92.38 319 VAL A C 1
ATOM 2484 O O . VAL A 1 319 ? -16.479 7.668 14.958 1.00 92.38 319 VAL A O 1
ATOM 2487 N N . GLN A 1 320 ? -16.333 8.265 12.796 1.00 88.94 320 GLN A N 1
ATOM 2488 C CA . GLN A 1 320 ? -15.037 8.937 12.920 1.00 88.94 320 GLN A CA 1
ATOM 2489 C C . GLN A 1 320 ? -15.213 10.392 13.383 1.00 88.94 320 GLN A C 1
ATOM 2491 O O . GLN A 1 320 ? -16.271 10.985 13.202 1.00 88.94 320 GLN A O 1
ATOM 2496 N N . GLN A 1 321 ? -14.168 10.972 13.987 1.00 86.12 321 GLN A N 1
ATOM 2497 C CA . GLN A 1 321 ? -14.184 12.376 14.428 1.00 86.12 321 GLN A CA 1
ATOM 2498 C C . GLN A 1 321 ? -14.341 13.344 13.243 1.00 86.12 321 GLN A C 1
ATOM 2500 O O . GLN A 1 321 ? -15.025 14.355 13.360 1.00 86.12 321 GLN A O 1
ATOM 2505 N N . GLU A 1 322 ? -13.712 13.009 12.119 1.00 89.69 322 GLU A N 1
ATOM 2506 C CA . GLU A 1 322 ? -13.846 13.669 10.823 1.00 89.69 322 GLU A CA 1
ATOM 2507 C C . GLU A 1 322 ? -14.343 12.581 9.856 1.00 89.69 322 GLU A C 1
ATOM 2509 O O . GLU A 1 322 ? -13.558 11.708 9.482 1.00 89.69 322 GLU A O 1
ATOM 2514 N N . PRO A 1 323 ? -15.654 12.520 9.550 1.00 90.25 323 PRO A N 1
ATOM 2515 C CA . PRO A 1 323 ? -16.200 11.520 8.638 1.00 90.25 323 PRO A CA 1
ATOM 2516 C C . PRO A 1 323 ? -15.712 11.771 7.210 1.00 90.25 323 PRO A C 1
ATOM 2518 O O . PRO A 1 323 ? -15.851 12.879 6.698 1.00 90.25 323 PRO A O 1
ATOM 2521 N N . VAL A 1 324 ? -15.180 10.735 6.564 1.00 91.25 324 VAL A N 1
ATOM 2522 C CA . VAL A 1 324 ? -14.798 10.771 5.147 1.00 91.25 324 VAL A CA 1
ATOM 2523 C C . VAL A 1 324 ? -15.933 10.178 4.315 1.00 91.25 324 VAL A C 1
ATOM 2525 O O . VAL A 1 324 ? -16.444 9.109 4.649 1.00 91.25 324 VAL A O 1
ATOM 2528 N N . LEU A 1 325 ? -16.304 10.868 3.239 1.00 92.06 325 LEU A N 1
ATOM 2529 C CA . LEU A 1 325 ? -17.197 10.373 2.191 1.00 92.06 325 LEU A CA 1
ATOM 2530 C C . LEU A 1 325 ? -16.362 10.089 0.939 1.00 92.06 325 LEU A C 1
ATOM 2532 O O . LEU A 1 325 ? -15.400 10.805 0.669 1.00 92.06 325 LEU A O 1
ATOM 2536 N N . PHE A 1 326 ? -16.716 9.049 0.190 1.00 93.19 326 PHE A N 1
ATOM 2537 C CA . PHE A 1 326 ? -16.110 8.769 -1.113 1.00 93.19 326 PHE A CA 1
ATOM 2538 C C . PHE A 1 326 ? -16.801 9.604 -2.192 1.00 93.19 326 PHE A C 1
ATOM 2540 O O . PHE A 1 326 ? -18.021 9.715 -2.109 1.00 93.19 326 PHE A O 1
ATOM 2547 N N . ASP A 1 327 ? -16.069 10.075 -3.214 1.00 93.25 327 ASP A N 1
ATOM 2548 C CA . ASP A 1 327 ? -16.608 10.786 -4.393 1.00 93.25 327 ASP A CA 1
ATOM 2549 C C . ASP A 1 327 ? -17.566 9.909 -5.227 1.00 93.25 327 ASP A C 1
ATOM 2551 O O . ASP A 1 327 ? -17.238 9.309 -6.251 1.00 93.25 327 ASP A O 1
ATOM 2555 N N . PHE A 1 328 ? -18.778 9.794 -4.702 1.00 91.44 328 PHE A N 1
ATOM 2556 C CA . PHE A 1 328 ? -19.923 9.055 -5.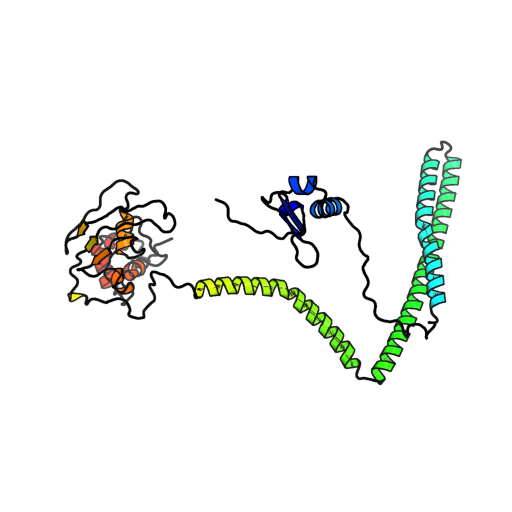200 1.00 91.44 328 PHE A CA 1
ATOM 2557 C C . PHE A 1 328 ? -21.179 9.798 -4.746 1.00 91.44 328 PHE A C 1
ATOM 2559 O O . PHE A 1 328 ? -21.132 10.800 -4.029 1.00 91.44 328 PHE A O 1
ATOM 2566 N N . ASN A 1 329 ? -22.347 9.310 -5.144 1.00 92.31 329 ASN A N 1
ATOM 2567 C CA . ASN A 1 329 ? -23.587 9.891 -4.660 1.00 92.31 329 ASN A CA 1
ATOM 2568 C C . ASN A 1 329 ? -23.815 9.637 -3.146 1.00 92.31 329 ASN A C 1
ATOM 2570 O O . ASN A 1 329 ? -23.235 8.734 -2.531 1.00 92.31 329 ASN A O 1
ATOM 2574 N N . ILE A 1 330 ? -24.678 10.451 -2.530 1.00 92.19 330 ILE A N 1
ATOM 2575 C CA . ILE A 1 330 ? -25.056 10.331 -1.109 1.00 92.19 330 ILE A CA 1
ATOM 2576 C C . ILE A 1 330 ? -25.688 8.960 -0.813 1.00 92.19 330 ILE A C 1
ATOM 2578 O O . ILE A 1 330 ? -25.426 8.371 0.236 1.00 92.19 330 ILE A O 1
ATOM 2582 N N . ARG A 1 331 ? -26.504 8.437 -1.736 1.00 92.56 331 ARG A N 1
ATOM 2583 C CA . ARG A 1 331 ? -27.166 7.127 -1.641 1.00 92.56 331 ARG A CA 1
ATOM 2584 C C . ARG A 1 331 ? -26.169 5.986 -1.413 1.00 92.56 331 ARG A C 1
ATOM 2586 O O . ARG A 1 331 ? -26.345 5.203 -0.484 1.00 92.56 331 ARG A O 1
ATOM 2593 N N . ASP A 1 332 ? -25.123 5.917 -2.223 1.00 92.50 332 ASP A N 1
ATOM 2594 C CA . ASP A 1 332 ? -24.140 4.838 -2.225 1.00 92.50 332 ASP A CA 1
ATOM 2595 C C . ASP A 1 332 ? -23.147 5.002 -1.064 1.00 92.50 332 ASP A C 1
ATOM 2597 O O . ASP A 1 332 ? -22.756 4.009 -0.458 1.00 92.50 332 ASP A O 1
ATOM 2601 N N . ASN A 1 333 ? -22.846 6.241 -0.646 1.00 93.50 333 ASN A N 1
ATOM 2602 C CA . ASN A 1 333 ? -22.151 6.513 0.620 1.00 93.50 333 ASN A CA 1
ATOM 2603 C C . ASN A 1 333 ? -22.937 6.002 1.849 1.00 93.50 333 ASN A C 1
ATOM 2605 O O . ASN A 1 333 ? -22.332 5.490 2.789 1.00 93.50 333 ASN A O 1
ATOM 2609 N N . ILE A 1 334 ? -24.275 6.096 1.852 1.00 93.81 334 ILE A N 1
ATOM 2610 C CA . ILE A 1 334 ? -25.118 5.499 2.908 1.00 93.81 334 ILE A CA 1
ATOM 2611 C C . ILE A 1 334 ? -25.147 3.967 2.775 1.00 93.81 334 ILE A C 1
ATOM 2613 O O . ILE A 1 334 ? -24.989 3.257 3.770 1.00 93.81 334 ILE A O 1
ATOM 2617 N N . ALA A 1 335 ? -25.321 3.443 1.557 1.00 93.56 335 ALA A N 1
ATOM 2618 C CA . ALA A 1 335 ? -25.382 2.004 1.297 1.00 93.56 335 ALA A CA 1
ATOM 2619 C C . ALA A 1 335 ? -24.059 1.274 1.604 1.00 93.56 335 ALA A C 1
ATOM 2621 O O . ALA A 1 335 ? -24.089 0.108 1.992 1.00 93.56 335 ALA A O 1
ATOM 2622 N N . TYR A 1 336 ? -22.914 1.962 1.514 1.00 92.62 336 TYR A N 1
ATOM 2623 C CA . TYR A 1 336 ? -21.580 1.432 1.826 1.00 92.62 336 TYR A CA 1
ATOM 2624 C C . TYR A 1 336 ? -21.465 0.825 3.238 1.00 92.62 336 TYR A C 1
ATOM 2626 O O . TYR A 1 336 ? -20.640 -0.057 3.466 1.00 92.62 336 TYR A O 1
ATOM 2634 N N . GLY A 1 337 ? -22.321 1.231 4.185 1.00 90.06 337 GLY A N 1
ATOM 2635 C CA . GLY A 1 337 ? -22.396 0.608 5.510 1.00 90.06 337 GLY A CA 1
ATOM 2636 C C . GLY A 1 337 ? -22.845 -0.864 5.513 1.00 90.06 337 GLY A C 1
ATOM 2637 O O . GLY A 1 337 ? -22.710 -1.524 6.539 1.00 90.06 337 GLY A O 1
ATOM 2638 N N . MET A 1 338 ? -23.375 -1.386 4.399 1.00 88.88 338 MET A N 1
ATOM 2639 C CA . MET A 1 338 ? -23.890 -2.753 4.249 1.00 88.88 338 MET A CA 1
ATOM 2640 C C . MET A 1 338 ? -23.448 -3.351 2.903 1.00 88.88 338 MET A C 1
ATOM 2642 O O . MET A 1 338 ? -24.202 -3.354 1.935 1.00 88.88 338 MET A O 1
ATOM 2646 N N . LEU A 1 339 ? -22.221 -3.878 2.839 1.00 83.31 339 LEU A N 1
ATOM 2647 C CA . LEU A 1 339 ? -21.643 -4.424 1.599 1.00 83.31 339 LEU A CA 1
ATOM 2648 C C . LEU A 1 339 ? -22.154 -5.826 1.223 1.00 83.31 339 LEU A C 1
ATOM 2650 O O . LEU A 1 339 ? -22.153 -6.180 0.047 1.00 83.31 339 LEU A O 1
ATOM 2654 N N . ASP A 1 340 ? -22.596 -6.628 2.197 1.00 82.06 340 ASP A N 1
ATOM 2655 C CA . ASP A 1 340 ? -22.964 -8.033 1.964 1.00 82.06 340 ASP A CA 1
ATOM 2656 C C . ASP A 1 340 ? -24.402 -8.217 1.410 1.00 82.06 340 ASP A C 1
ATOM 2658 O O . ASP A 1 340 ? -24.818 -9.344 1.133 1.00 82.06 340 ASP A O 1
ATOM 2662 N N . ARG A 1 341 ? -25.183 -7.135 1.227 1.00 88.62 341 ARG A N 1
ATOM 2663 C CA . ARG A 1 341 ? -26.525 -7.176 0.607 1.00 88.62 341 ARG A CA 1
ATOM 2664 C C . ARG A 1 341 ? -26.853 -5.911 -0.184 1.00 88.62 341 ARG A C 1
ATOM 2666 O O . ARG A 1 341 ? -26.408 -4.822 0.152 1.00 88.62 341 ARG A O 1
ATOM 2673 N N . THR A 1 342 ? -27.730 -6.027 -1.179 1.00 89.06 342 THR A N 1
ATOM 2674 C CA . THR A 1 342 ? -28.312 -4.859 -1.858 1.00 89.06 342 THR A CA 1
ATOM 2675 C C . THR A 1 342 ? -29.250 -4.104 -0.915 1.00 89.06 342 THR A C 1
ATOM 2677 O O . THR A 1 342 ? -30.228 -4.680 -0.433 1.00 89.06 342 THR A O 1
ATOM 2680 N N . VAL A 1 343 ? -28.973 -2.821 -0.677 1.00 92.50 343 VAL A N 1
ATOM 2681 C CA . VAL A 1 343 ? -29.818 -1.931 0.136 1.00 92.50 343 VAL A CA 1
ATOM 2682 C C . VAL A 1 343 ? -30.876 -1.264 -0.748 1.00 92.50 343 VAL A C 1
ATOM 2684 O O . VAL A 1 343 ? -30.576 -0.810 -1.855 1.00 92.50 343 VAL A O 1
ATOM 2687 N N . THR A 1 344 ? -32.116 -1.211 -0.265 1.00 94.00 344 THR A N 1
ATOM 2688 C CA . THR A 1 344 ? -33.239 -0.573 -0.969 1.00 94.00 344 THR A CA 1
ATOM 2689 C C . THR A 1 344 ? -33.308 0.933 -0.702 1.00 94.00 344 THR A C 1
ATOM 2691 O O . THR A 1 344 ? -32.897 1.417 0.353 1.00 94.00 344 THR A O 1
ATOM 2694 N N . ASP A 1 345 ? -33.882 1.696 -1.636 1.00 91.25 345 ASP A N 1
ATOM 2695 C CA . ASP A 1 345 ? -34.019 3.154 -1.482 1.00 91.25 345 ASP A CA 1
ATOM 2696 C C . ASP A 1 345 ? -34.916 3.530 -0.284 1.00 91.25 345 ASP A C 1
ATOM 2698 O O . ASP A 1 345 ? -34.700 4.554 0.364 1.00 91.25 345 ASP A O 1
ATOM 2702 N N . GLU A 1 346 ? -35.885 2.677 0.069 1.00 93.56 346 GLU A N 1
ATOM 2703 C CA . GLU A 1 346 ? -36.731 2.845 1.257 1.00 93.56 346 GLU A CA 1
ATOM 2704 C C . GLU A 1 346 ? -35.923 2.753 2.560 1.00 93.56 346 GLU A C 1
ATOM 2706 O O . GLU A 1 346 ? -36.093 3.593 3.448 1.00 93.56 346 GLU A O 1
ATOM 2711 N N . GLU A 1 347 ? -34.996 1.795 2.660 1.00 94.38 347 GLU A N 1
ATOM 2712 C CA . GLU A 1 347 ? -34.076 1.674 3.797 1.00 94.38 347 GLU A CA 1
ATOM 2713 C C . GLU A 1 347 ? -33.135 2.882 3.887 1.00 94.38 347 GLU A C 1
ATOM 2715 O O . GLU A 1 347 ? -32.937 3.426 4.974 1.00 94.38 347 GLU A O 1
ATOM 2720 N N . ILE A 1 348 ? -32.609 3.358 2.754 1.00 93.94 348 ILE A N 1
ATOM 2721 C CA . ILE A 1 348 ? -31.735 4.543 2.693 1.00 93.94 348 ILE A CA 1
ATOM 2722 C C . ILE A 1 348 ? -32.491 5.796 3.159 1.00 93.94 348 ILE A C 1
ATOM 2724 O O . ILE A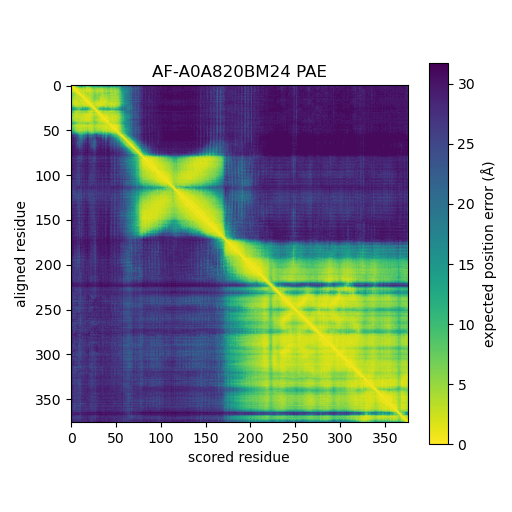 1 348 ? -31.983 6.565 3.980 1.00 93.94 348 ILE A O 1
ATOM 2728 N N . HIS A 1 349 ? -33.734 5.985 2.708 1.00 93.94 349 HIS A N 1
ATOM 2729 C CA . HIS A 1 349 ? -34.598 7.069 3.178 1.00 93.94 349 HIS A CA 1
ATOM 2730 C C . HIS A 1 349 ? -34.938 6.939 4.671 1.00 93.94 349 HIS A C 1
ATOM 2732 O O . HIS A 1 349 ? -34.976 7.948 5.377 1.00 93.94 349 HIS A O 1
ATOM 2738 N N . HIS A 1 350 ? -35.169 5.722 5.173 1.00 95.00 350 HIS A N 1
ATOM 2739 C CA . HIS A 1 350 ? -35.447 5.470 6.587 1.00 95.00 350 HIS A CA 1
ATOM 2740 C C . HIS A 1 350 ? -34.237 5.802 7.476 1.00 95.00 350 HIS A C 1
ATOM 2742 O O . HIS A 1 350 ? -34.366 6.582 8.422 1.00 95.00 350 HIS A O 1
ATOM 2748 N N . VAL A 1 351 ? -33.046 5.302 7.136 1.00 94.94 351 VAL A N 1
ATOM 2749 C CA . VAL A 1 351 ? -31.803 5.578 7.875 1.00 94.94 351 VAL A CA 1
ATOM 2750 C C . VAL A 1 351 ? -31.450 7.067 7.829 1.00 94.94 351 VAL A C 1
ATOM 2752 O O . VAL A 1 351 ? -31.093 7.641 8.855 1.00 94.94 351 VAL A O 1
ATOM 2755 N N . ALA A 1 352 ? -31.637 7.743 6.692 1.00 94.81 352 ALA A N 1
ATOM 2756 C CA . ALA A 1 352 ? -31.420 9.187 6.590 1.00 94.81 352 ALA A CA 1
ATOM 2757 C C . ALA A 1 352 ? -32.391 10.024 7.451 1.00 94.81 352 ALA A C 1
ATOM 2759 O O . ALA A 1 352 ? -32.034 11.124 7.880 1.00 94.81 352 ALA A O 1
ATOM 2760 N N . LYS A 1 353 ? -33.607 9.525 7.726 1.00 95.81 353 LYS A N 1
ATOM 2761 C CA . LYS A 1 353 ? -34.534 10.142 8.693 1.00 95.81 353 LYS A CA 1
ATOM 2762 C C . LYS A 1 353 ? -34.071 9.917 10.129 1.00 95.81 353 LYS A C 1
ATOM 2764 O O . LYS A 1 353 ? -34.047 10.870 10.899 1.00 95.81 353 LYS A O 1
ATOM 2769 N N . LEU A 1 354 ? -33.637 8.701 10.475 1.00 95.62 354 LEU A N 1
ATOM 2770 C CA . LEU A 1 354 ? -33.059 8.400 11.794 1.00 95.62 354 LEU A CA 1
ATOM 2771 C C . LEU A 1 354 ? -31.791 9.228 12.077 1.00 95.62 354 LEU A C 1
ATOM 2773 O O . LEU A 1 354 ? -31.593 9.687 13.197 1.00 95.62 354 LEU A O 1
ATOM 2777 N N . ALA A 1 355 ? -30.971 9.472 11.052 1.00 95.00 355 ALA A N 1
ATOM 2778 C CA . ALA A 1 355 ? -29.791 10.336 11.110 1.00 95.00 355 ALA A CA 1
ATOM 2779 C C . ALA A 1 355 ? -30.105 11.847 11.015 1.00 95.00 355 ALA A C 1
ATOM 2781 O O . ALA A 1 355 ? -29.182 12.658 10.994 1.00 95.00 355 ALA A O 1
ATOM 2782 N N . ASN A 1 356 ? -31.386 12.237 10.946 1.00 95.50 356 ASN A N 1
ATOM 2783 C CA . ASN A 1 356 ? -31.853 13.626 10.861 1.00 95.50 356 ASN A CA 1
ATOM 2784 C C . ASN A 1 356 ? -31.229 14.443 9.703 1.00 95.50 356 ASN A C 1
ATOM 2786 O O . ASN A 1 356 ? -30.931 15.628 9.851 1.00 95.50 356 ASN A O 1
ATOM 2790 N N . ILE A 1 357 ? -31.013 13.806 8.544 1.00 93.88 357 ILE A N 1
ATOM 2791 C CA . ILE A 1 357 ? -30.395 14.430 7.357 1.00 93.88 357 ILE A CA 1
ATOM 2792 C C . ILE A 1 357 ? -31.268 14.350 6.090 1.00 93.88 357 ILE A C 1
ATOM 2794 O O . ILE A 1 357 ? -30.989 15.027 5.104 1.00 93.88 357 ILE A O 1
ATOM 2798 N N . HIS A 1 358 ? -32.358 13.576 6.121 1.00 93.50 358 HIS A N 1
ATOM 2799 C CA . HIS A 1 358 ? -33.318 13.425 5.018 1.00 93.50 358 HIS A CA 1
ATOM 2800 C C . HIS A 1 358 ? -33.841 14.764 4.475 1.00 93.50 358 HIS A C 1
ATOM 2802 O O . HIS A 1 358 ? -33.776 15.007 3.271 1.00 93.50 358 HIS A O 1
ATOM 2808 N N . ASP A 1 359 ? -34.300 15.653 5.359 1.00 92.12 359 ASP A N 1
ATOM 2809 C CA . ASP A 1 359 ? -34.875 16.943 4.961 1.00 92.12 359 ASP A CA 1
ATOM 2810 C C . ASP A 1 359 ? -33.812 17.859 4.334 1.00 92.12 359 ASP A C 1
ATOM 2812 O O . ASP A 1 359 ? -34.075 18.535 3.338 1.00 92.12 359 ASP A O 1
ATOM 2816 N N . THR A 1 360 ? -32.575 17.803 4.842 1.00 91.25 360 THR A N 1
ATOM 2817 C CA . THR A 1 360 ? -31.414 18.485 4.253 1.00 91.25 360 THR A CA 1
ATOM 2818 C C . THR A 1 360 ? -31.149 17.993 2.831 1.00 91.25 360 THR A C 1
ATOM 2820 O O . THR A 1 360 ? -31.016 18.817 1.929 1.00 91.25 360 THR A O 1
ATOM 2823 N N . ILE A 1 361 ? -31.139 16.674 2.598 1.00 91.06 361 ILE A N 1
ATOM 2824 C CA . ILE A 1 361 ? -30.925 16.073 1.267 1.00 91.06 361 ILE A CA 1
ATOM 2825 C C . ILE A 1 361 ? -32.057 16.450 0.297 1.00 91.06 361 ILE A C 1
ATOM 2827 O O . ILE A 1 361 ? -31.794 16.758 -0.863 1.00 91.06 361 ILE A O 1
ATOM 2831 N N . ILE A 1 362 ? -33.310 16.483 0.760 1.00 89.31 362 ILE A N 1
ATOM 2832 C CA . ILE A 1 362 ? -34.465 16.898 -0.058 1.00 89.31 362 ILE A CA 1
ATOM 2833 C C . ILE A 1 362 ? -34.442 18.400 -0.380 1.00 89.31 362 ILE A C 1
ATOM 2835 O O . ILE A 1 362 ? -34.925 18.804 -1.438 1.00 89.31 362 ILE A O 1
ATOM 2839 N N . SER A 1 363 ? -33.870 19.231 0.496 1.00 88.00 363 SER A N 1
ATOM 2840 C CA . SER A 1 363 ? -33.732 20.677 0.265 1.00 88.00 363 SER A CA 1
ATOM 2841 C C . SER A 1 363 ? -32.684 21.047 -0.798 1.00 88.00 363 SER A C 1
ATOM 2843 O O . SER A 1 363 ? -32.663 22.186 -1.269 1.00 88.00 363 SER A O 1
ATOM 2845 N N . MET A 1 364 ? -31.829 20.097 -1.199 1.00 86.69 364 MET A N 1
ATOM 2846 C CA . MET A 1 364 ? -30.820 20.287 -2.244 1.00 86.69 364 MET A CA 1
ATOM 2847 C C . MET A 1 364 ? -31.457 20.490 -3.637 1.00 86.69 364 MET A C 1
ATOM 2849 O O . MET A 1 364 ? -32.623 20.146 -3.855 1.00 86.69 364 MET A O 1
ATOM 2853 N N . PRO A 1 365 ? -30.716 21.038 -4.623 1.00 79.94 365 PRO A N 1
ATOM 2854 C CA . PRO A 1 365 ? -31.224 21.220 -5.980 1.00 79.94 365 PRO A CA 1
ATOM 2855 C C . PRO A 1 365 ? -31.801 19.926 -6.581 1.00 79.94 365 PRO A C 1
ATOM 2857 O O . PRO A 1 365 ? -31.127 18.900 -6.681 1.00 79.94 365 PRO A O 1
ATOM 2860 N N . LYS A 1 366 ? -33.062 20.001 -7.032 1.00 57.03 366 LYS A N 1
ATOM 2861 C CA . LYS A 1 366 ? -33.920 18.857 -7.415 1.00 57.03 366 LYS A CA 1
ATOM 2862 C C . LYS A 1 366 ? -33.388 17.924 -8.512 1.00 57.03 366 LYS A C 1
ATOM 2864 O O . LYS A 1 366 ? -34.011 16.901 -8.769 1.00 57.03 366 LYS A O 1
ATOM 2869 N N . VAL A 1 367 ? -32.303 18.282 -9.196 1.00 59.16 367 VAL A N 1
ATOM 2870 C CA . VAL A 1 367 ? -31.752 17.489 -10.306 1.00 59.16 367 VAL A CA 1
ATOM 2871 C C . VAL A 1 367 ? -31.079 16.205 -9.802 1.00 59.16 367 VAL A C 1
ATOM 2873 O O . VAL A 1 367 ? -30.948 15.264 -10.580 1.00 59.16 367 VAL A O 1
ATOM 2876 N N . SER A 1 368 ? -30.707 16.122 -8.515 1.00 63.72 368 SER A N 1
ATOM 2877 C CA . SER A 1 368 ? -30.022 14.932 -7.991 1.00 63.72 368 SER A CA 1
ATOM 2878 C C . SER A 1 368 ? -30.411 14.453 -6.582 1.00 63.72 368 SER A C 1
ATOM 2880 O O . SER A 1 368 ? -30.414 13.244 -6.394 1.00 63.72 368 SER A O 1
ATOM 2882 N N . CYS A 1 369 ? -30.799 15.287 -5.604 1.00 86.56 369 CYS A N 1
ATOM 2883 C CA . CYS A 1 369 ? -31.173 14.841 -4.234 1.00 86.56 369 CYS A CA 1
ATOM 2884 C C . CYS A 1 369 ? -30.214 13.765 -3.648 1.00 86.56 369 CYS A C 1
ATOM 2886 O O . CYS A 1 369 ? -29.049 14.066 -3.406 1.00 86.56 369 CYS A O 1
ATOM 2888 N N . TYR A 1 370 ? -30.656 12.511 -3.472 1.00 88.25 370 TYR A N 1
ATOM 2889 C CA . TYR A 1 370 ? -29.827 11.375 -3.019 1.00 88.25 370 TYR A CA 1
ATOM 2890 C C . TYR A 1 370 ? -28.763 10.909 -4.027 1.00 88.25 370 TYR A C 1
ATOM 2892 O O . TYR A 1 370 ? -27.742 10.350 -3.632 1.00 88.25 370 TYR A O 1
ATOM 2900 N N . ASN A 1 371 ? -28.972 11.182 -5.315 1.00 88.75 371 ASN A N 1
ATOM 2901 C CA . ASN A 1 371 ? -28.006 10.970 -6.392 1.00 88.75 371 ASN A CA 1
ATOM 2902 C C . ASN A 1 371 ? -26.989 12.126 -6.504 1.00 88.75 371 ASN A C 1
ATOM 2904 O O . ASN A 1 371 ? -26.175 12.127 -7.424 1.00 88.75 371 ASN A O 1
ATOM 2908 N N . SER A 1 372 ? -27.043 13.137 -5.624 1.00 88.12 372 SER A N 1
ATOM 2909 C CA . SER A 1 372 ? -26.041 14.213 -5.606 1.00 88.12 372 SER A CA 1
ATOM 2910 C C . SER A 1 372 ? -24.703 13.649 -5.155 1.00 88.12 372 SER A C 1
ATOM 2912 O O . SER A 1 372 ? -24.665 12.890 -4.187 1.00 88.12 372 SER A O 1
ATOM 2914 N N . PHE A 1 373 ? -23.627 14.034 -5.837 1.00 88.25 373 PHE A N 1
ATOM 2915 C CA . PHE A 1 373 ? -22.265 13.678 -5.447 1.00 88.25 373 PHE A CA 1
ATOM 2916 C C . PHE A 1 373 ? -21.882 14.347 -4.123 1.00 88.25 373 PHE A C 1
ATOM 2918 O O . PHE A 1 373 ? -22.254 15.494 -3.863 1.00 88.25 373 PHE A O 1
ATOM 2925 N N . ALA A 1 374 ? -21.153 13.610 -3.292 1.00 83.94 374 ALA A N 1
ATOM 2926 C CA . ALA A 1 374 ? -20.557 14.065 -2.046 1.00 83.94 374 ALA A CA 1
ATOM 2927 C C . ALA A 1 374 ? -19.181 13.404 -1.899 1.00 83.94 374 ALA A C 1
ATOM 2929 O O . ALA A 1 374 ? -19.040 12.242 -2.256 1.00 83.94 374 ALA A O 1
ATOM 2930 N N . GLY A 1 375 ? -18.193 14.125 -1.368 1.00 78.44 375 GLY A N 1
ATOM 2931 C CA . GLY A 1 375 ? -16.788 13.700 -1.343 1.00 78.44 375 GLY A CA 1
ATOM 2932 C C . GLY A 1 375 ? -15.859 14.779 -1.914 1.00 78.44 375 GLY A C 1
ATOM 2933 O O . GLY A 1 375 ? -16.336 15.826 -2.359 1.00 78.44 375 GLY A O 1
ATOM 2934 N N . GLU A 1 376 ? -14.553 14.511 -1.866 1.00 62.59 376 GLU A N 1
ATOM 2935 C CA . GLU A 1 376 ? -13.457 15.248 -2.528 1.00 62.59 376 GLU A CA 1
ATOM 2936 C C . GLU A 1 376 ? -12.516 14.256 -3.234 1.00 62.59 376 GLU A C 1
ATOM 2938 O O . GLU A 1 376 ? -12.415 13.104 -2.743 1.00 62.59 376 GLU A O 1
#